Protein AF-A0A2N2N8L9-F1 (afdb_monomer_lite)

Secondary structure (DSSP, 8-state):
-----HHHHHHHHHHHHHHHHSSS--------PPPEEEEEEEE-TTSSS---EEEEEEE-TT-EEEEEEEEEEEEEE-TTS-EEEEEEEEEEEEEE--STTEEEEEEEEEEEEETTSPPEEEEEEEEEEE-TTSEEEEEEEEEEEETTEEEEEEEEEEEE--HHHHHHHH-----HHHHHHHHS-EEE----TT-B-PPPHHHHHHHHHHHHHS-HHHHTT----EEEEBSSEE-TTS-EETT--EEEETTTTEEEE-GGGGS-SS-TT-TTSHHHHHHHHHHHHHHHHHHB-SSS-B-SSGGG-HHHHHHHHHT--TT----SS---SEEEEEETTTEEEEEE---TTS--SSSGGGS-HHHHHHHHHHHHHH-HHHHHHH-HHHHHHIIIIISTT--EETTEE-

pLDDT: mean 86.34, std 14.61, range [36.41, 98.69]

Structure (mmCIF, N/CA/C/O backbone):
data_AF-A0A2N2N8L9-F1
#
_entry.id   AF-A0A2N2N8L9-F1
#
loop_
_atom_site.group_PDB
_atom_site.id
_atom_site.type_symbol
_atom_site.label_atom_id
_atom_site.label_alt_id
_atom_site.label_comp_id
_atom_site.label_asym_id
_atom_site.label_entity_id
_atom_site.label_seq_id
_atom_site.pdbx_PDB_ins_code
_atom_site.Cartn_x
_atom_site.Cartn_y
_atom_site.Cartn_z
_atom_site.occupancy
_atom_site.B_iso_or_equiv
_atom_site.auth_seq_id
_atom_site.auth_comp_id
_atom_site.auth_asym_id
_atom_site.auth_atom_id
_atom_site.pdbx_PDB_model_num
ATOM 1 N N . MET A 1 1 ? 48.411 -37.159 -7.134 1.00 46.03 1 MET A N 1
ATOM 2 C CA . MET A 1 1 ? 47.187 -37.456 -6.353 1.00 46.03 1 MET A CA 1
ATOM 3 C C . MET A 1 1 ? 47.493 -37.313 -4.865 1.00 46.03 1 MET A C 1
ATOM 5 O O . MET A 1 1 ? 48.002 -38.246 -4.255 1.00 46.03 1 MET A O 1
ATOM 9 N N . MET A 1 2 ? 47.258 -36.131 -4.289 1.00 43.75 2 MET A N 1
ATOM 10 C CA . MET A 1 2 ? 47.379 -35.922 -2.841 1.00 43.75 2 MET A CA 1
ATOM 11 C C . MET A 1 2 ? 46.132 -36.482 -2.152 1.00 43.75 2 MET A C 1
ATOM 13 O O . MET A 1 2 ? 45.030 -35.983 -2.358 1.00 43.75 2 MET A O 1
ATOM 17 N N . LYS A 1 3 ? 46.305 -37.536 -1.349 1.00 50.25 3 LYS A N 1
ATOM 18 C CA . LYS A 1 3 ? 45.250 -38.063 -0.476 1.00 50.25 3 LYS A CA 1
ATOM 19 C C . LYS A 1 3 ? 45.136 -37.147 0.743 1.00 50.25 3 LYS A C 1
ATOM 21 O O . LYS A 1 3 ? 45.950 -37.242 1.661 1.00 50.25 3 LYS A O 1
ATOM 26 N N . PHE A 1 4 ? 44.153 -36.250 0.742 1.00 44.50 4 PHE A N 1
ATOM 27 C CA . PHE A 1 4 ? 43.815 -35.475 1.934 1.00 44.50 4 PHE A CA 1
ATOM 28 C C . PHE A 1 4 ? 43.338 -36.421 3.040 1.00 44.50 4 PHE A C 1
ATOM 30 O O . PHE A 1 4 ? 42.550 -37.338 2.807 1.00 44.50 4 PHE A O 1
ATOM 37 N N . LYS A 1 5 ? 43.877 -36.240 4.250 1.00 54.06 5 LYS A N 1
ATOM 38 C CA . LYS A 1 5 ? 43.534 -37.070 5.409 1.00 54.06 5 LYS A CA 1
ATOM 39 C C . LYS A 1 5 ? 42.065 -36.822 5.798 1.00 54.06 5 LYS A C 1
ATOM 41 O O . LYS A 1 5 ? 41.671 -35.661 5.907 1.00 54.06 5 LYS A O 1
ATOM 46 N N . PRO A 1 6 ? 41.285 -37.871 6.115 1.00 60.53 6 PRO A N 1
ATOM 47 C CA . PRO A 1 6 ? 39.837 -37.780 6.360 1.00 60.53 6 PRO A CA 1
ATOM 48 C C . PRO A 1 6 ? 39.447 -36.847 7.520 1.00 60.53 6 PRO A C 1
ATOM 50 O O . PRO A 1 6 ? 38.332 -36.342 7.563 1.00 60.53 6 PRO A O 1
ATOM 53 N N . LYS A 1 7 ? 40.378 -36.537 8.432 1.00 53.62 7 LYS A N 1
ATOM 54 C CA . LYS A 1 7 ? 40.141 -35.591 9.533 1.00 53.62 7 LYS A CA 1
ATOM 55 C C . LYS A 1 7 ? 40.040 -34.124 9.084 1.00 53.62 7 LYS A C 1
ATOM 57 O O . LYS A 1 7 ? 39.457 -33.327 9.804 1.00 53.62 7 LYS A O 1
ATOM 62 N N . PHE A 1 8 ? 40.577 -33.767 7.913 1.00 52.47 8 PHE A N 1
ATOM 63 C CA . PHE A 1 8 ? 40.548 -32.388 7.408 1.00 52.47 8 PHE A CA 1
ATOM 64 C C . PHE A 1 8 ? 39.256 -32.074 6.632 1.00 52.47 8 PHE A C 1
ATOM 66 O O . PHE A 1 8 ? 38.756 -30.959 6.700 1.00 52.47 8 PHE A O 1
ATOM 73 N N . GLN A 1 9 ? 38.659 -33.073 5.968 1.00 55.75 9 GLN A N 1
ATOM 74 C CA . GLN A 1 9 ? 37.359 -32.924 5.295 1.00 55.75 9 GLN A CA 1
ATOM 75 C C . GLN A 1 9 ? 36.211 -32.693 6.283 1.00 55.75 9 GLN A C 1
ATOM 77 O O . GLN A 1 9 ? 35.312 -31.909 5.998 1.00 55.75 9 GLN A O 1
ATOM 82 N N . PHE A 1 10 ? 36.268 -33.315 7.464 1.00 61.09 10 PHE A N 1
ATOM 83 C CA . PHE A 1 10 ? 35.228 -33.143 8.480 1.00 61.09 10 PHE A CA 1
ATOM 84 C C . PHE A 1 10 ? 35.199 -31.718 9.051 1.00 61.09 10 PHE A C 1
ATOM 86 O O . PHE A 1 10 ? 34.124 -31.185 9.295 1.00 61.09 10 PHE A O 1
ATOM 93 N N . LEU A 1 11 ? 36.363 -31.074 9.206 1.00 58.31 11 LEU A N 1
ATOM 94 C CA . LEU A 1 11 ? 36.448 -29.711 9.736 1.00 58.31 11 LEU A CA 1
ATOM 95 C C . LEU A 1 11 ? 35.910 -28.670 8.740 1.00 58.31 11 LEU A C 1
ATOM 97 O O . LEU A 1 11 ? 35.196 -27.761 9.139 1.00 58.31 11 LEU A O 1
ATOM 101 N N . VAL A 1 12 ? 36.195 -28.836 7.443 1.00 64.06 12 VAL A N 1
ATOM 102 C CA . VAL A 1 12 ? 35.716 -27.924 6.385 1.00 64.06 12 VAL A CA 1
ATOM 103 C C . VAL A 1 12 ? 34.199 -28.030 6.200 1.00 64.06 12 VAL A C 1
ATOM 105 O O . VAL A 1 12 ? 33.529 -27.009 6.088 1.00 64.06 12 VAL A O 1
ATOM 108 N N . ILE A 1 13 ? 33.638 -29.243 6.242 1.00 64.88 13 ILE A N 1
ATOM 109 C CA . ILE A 1 13 ? 32.182 -29.450 6.157 1.00 64.88 13 ILE A CA 1
ATOM 110 C C . ILE A 1 13 ? 31.476 -28.869 7.393 1.00 64.88 13 ILE A C 1
ATOM 112 O O . ILE A 1 13 ? 30.435 -28.230 7.257 1.00 64.88 13 ILE A O 1
ATOM 116 N N . PHE A 1 14 ? 32.058 -29.023 8.587 1.00 63.94 14 PHE A N 1
ATOM 117 C CA . PHE A 1 14 ? 31.491 -28.467 9.818 1.00 63.94 14 PHE A CA 1
ATOM 118 C C . PHE A 1 14 ? 31.563 -26.932 9.850 1.00 63.94 14 PHE A C 1
ATOM 120 O O . PHE A 1 14 ? 30.605 -26.291 10.269 1.00 63.94 14 PHE A O 1
ATOM 127 N N . SER A 1 15 ? 32.643 -26.324 9.344 1.00 55.81 15 SER A N 1
ATOM 128 C CA . SER A 1 15 ? 32.747 -24.864 9.213 1.00 55.81 15 SER A CA 1
ATOM 129 C C . SER A 1 15 ? 31.757 -24.285 8.199 1.00 55.81 15 SER A C 1
ATOM 131 O O . SER A 1 15 ? 31.173 -23.249 8.492 1.00 55.81 15 SER A O 1
ATOM 133 N N . ILE A 1 16 ? 31.511 -24.963 7.069 1.00 61.25 16 ILE A N 1
ATOM 134 C CA . ILE A 1 16 ? 30.513 -24.537 6.069 1.00 61.25 16 ILE A CA 1
ATOM 135 C C . ILE A 1 16 ? 29.087 -24.649 6.631 1.00 61.25 16 ILE A C 1
ATOM 137 O O . ILE A 1 16 ? 28.289 -23.732 6.450 1.00 61.25 16 ILE A O 1
ATOM 141 N N . LEU A 1 17 ? 28.779 -25.720 7.375 1.00 52.41 17 LEU A N 1
ATOM 142 C CA . LEU A 1 17 ? 27.494 -25.876 8.067 1.00 52.41 17 LEU A CA 1
ATOM 143 C C . LEU A 1 17 ? 27.296 -24.814 9.156 1.00 52.41 17 LEU A C 1
ATOM 145 O O . LEU A 1 17 ? 26.214 -24.251 9.253 1.00 52.41 17 LEU A O 1
ATOM 149 N N . ILE A 1 18 ? 28.331 -24.475 9.927 1.00 55.28 18 ILE A N 1
ATOM 150 C CA . ILE A 1 18 ? 28.254 -23.403 10.929 1.00 55.28 18 ILE A CA 1
ATOM 151 C C . ILE A 1 18 ? 28.010 -22.044 10.253 1.00 55.28 18 ILE A C 1
ATOM 153 O O . ILE A 1 18 ? 27.113 -21.322 10.673 1.00 55.28 18 ILE A O 1
ATOM 157 N N . THR A 1 19 ? 28.701 -21.699 9.163 1.00 51.81 19 THR A N 1
ATOM 158 C CA . THR A 1 19 ? 28.412 -20.437 8.452 1.00 51.81 19 THR A CA 1
ATOM 159 C C . THR A 1 19 ? 27.037 -20.414 7.783 1.00 51.81 19 THR A C 1
ATOM 161 O O . THR A 1 19 ? 26.452 -19.341 7.685 1.00 51.81 19 THR A O 1
ATOM 164 N N . LEU A 1 20 ? 26.485 -21.566 7.384 1.00 50.72 20 LEU A N 1
ATOM 165 C CA . LEU A 1 20 ? 25.120 -21.671 6.847 1.00 50.72 20 LEU A CA 1
ATOM 166 C C . LEU A 1 20 ? 24.032 -21.626 7.936 1.00 50.72 20 LEU A C 1
ATOM 168 O O . LEU A 1 20 ? 22.914 -21.219 7.646 1.00 50.72 20 LEU A O 1
ATOM 172 N N . PHE A 1 21 ? 24.344 -21.996 9.184 1.00 48.47 21 PHE A N 1
ATOM 173 C CA . PHE A 1 21 ? 23.402 -21.911 10.310 1.00 48.47 21 PHE A CA 1
ATOM 174 C C . PHE A 1 21 ? 23.438 -20.566 11.056 1.00 48.47 21 PHE A C 1
ATOM 176 O O . PHE A 1 21 ? 22.470 -20.235 11.732 1.00 48.47 21 PHE A O 1
ATOM 183 N N . PHE A 1 22 ? 24.510 -19.773 10.929 1.00 46.22 22 PHE A N 1
ATOM 184 C CA . PHE A 1 22 ? 24.618 -18.447 11.563 1.00 46.22 22 PHE A CA 1
ATOM 185 C C . PHE A 1 22 ? 24.331 -17.260 10.624 1.00 46.22 22 PHE A C 1
ATOM 187 O O . PHE A 1 22 ? 24.464 -16.116 11.048 1.00 46.22 22 PHE A O 1
ATOM 194 N N . SER A 1 23 ? 23.929 -17.495 9.370 1.00 40.53 23 SER A N 1
ATOM 195 C CA . SER A 1 23 ? 23.647 -16.428 8.391 1.00 40.53 23 SER A CA 1
ATOM 196 C C . SER A 1 23 ? 22.160 -16.097 8.199 1.00 40.53 23 SER A C 1
ATOM 198 O O . SER A 1 23 ? 21.847 -15.213 7.410 1.00 40.53 23 SER A O 1
ATOM 200 N N . SER A 1 24 ? 21.233 -16.742 8.916 1.00 44.94 24 SER A N 1
ATOM 201 C CA . SER A 1 24 ? 19.799 -16.640 8.592 1.00 44.94 24 SER A CA 1
ATOM 202 C C . SER A 1 24 ? 18.851 -16.419 9.769 1.00 44.94 24 SER A C 1
ATOM 204 O O . SER A 1 24 ? 17.691 -16.803 9.691 1.00 44.94 24 SER A O 1
ATOM 206 N N . THR A 1 25 ? 19.280 -15.728 10.827 1.00 42.88 25 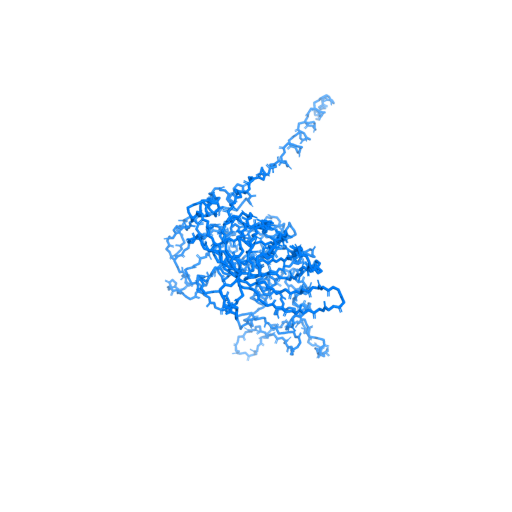THR A N 1
ATOM 207 C CA . THR A 1 25 ? 18.325 -15.093 11.751 1.00 42.88 25 THR A CA 1
ATOM 208 C C . THR A 1 25 ? 18.885 -13.784 12.297 1.00 42.88 25 THR A C 1
ATOM 210 O O . THR A 1 25 ? 19.207 -13.676 13.482 1.00 42.88 25 THR A O 1
ATOM 213 N N . ASN A 1 26 ? 18.939 -12.746 11.459 1.00 36.41 26 ASN A N 1
ATOM 214 C CA . ASN A 1 26 ? 18.601 -11.434 11.997 1.00 36.41 26 ASN A 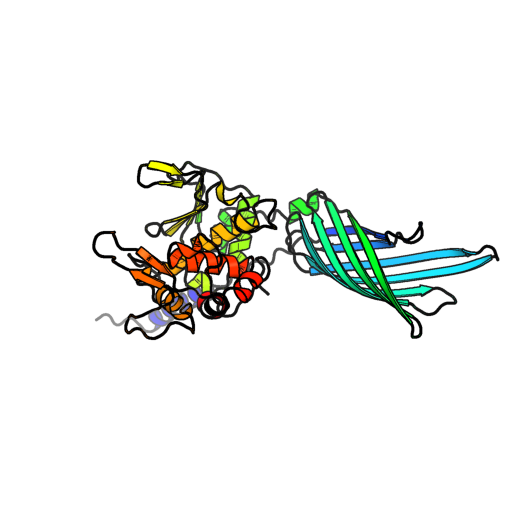CA 1
ATOM 215 C C . ASN A 1 26 ? 17.116 -11.532 12.352 1.00 36.41 26 ASN A C 1
ATOM 217 O O . ASN A 1 26 ? 16.252 -11.316 11.509 1.00 36.41 26 ASN A O 1
ATOM 221 N N . LEU A 1 27 ? 16.819 -11.963 13.583 1.00 39.00 27 LEU A N 1
ATOM 222 C CA . LEU A 1 27 ? 15.544 -11.619 14.185 1.00 39.00 27 LEU A CA 1
ATOM 223 C C . LEU A 1 27 ? 15.535 -10.095 14.151 1.00 39.00 27 LEU A C 1
ATOM 225 O O . LEU A 1 27 ? 16.258 -9.456 14.917 1.00 39.00 27 LEU A O 1
ATOM 229 N N . VAL A 1 28 ? 14.785 -9.527 13.208 1.00 38.78 28 VAL A N 1
ATOM 230 C CA . VAL A 1 28 ? 14.331 -8.150 13.310 1.00 38.78 28 VAL A CA 1
ATOM 231 C C . VAL A 1 28 ? 13.655 -8.109 14.668 1.00 38.78 28 VAL A C 1
ATOM 233 O O . VAL A 1 28 ? 12.605 -8.717 14.873 1.00 38.78 28 VAL A O 1
ATOM 236 N N . LEU A 1 29 ? 14.351 -7.531 15.648 1.00 36.88 29 LEU A N 1
ATOM 237 C CA . LEU A 1 29 ? 13.761 -7.194 16.927 1.00 36.88 29 LEU A CA 1
ATOM 238 C C . LEU A 1 29 ? 12.521 -6.402 16.550 1.00 36.88 29 LEU A C 1
ATOM 240 O O . LEU A 1 29 ? 12.662 -5.323 15.979 1.00 36.88 29 LEU A O 1
ATOM 244 N N . ALA A 1 30 ? 11.338 -6.970 16.786 1.00 44.91 30 ALA A N 1
ATOM 245 C CA . ALA A 1 30 ? 10.097 -6.226 16.742 1.00 44.91 30 ALA A CA 1
ATOM 246 C C . ALA A 1 30 ? 10.302 -5.069 17.721 1.00 44.91 30 ALA A C 1
ATOM 248 O O . ALA A 1 30 ? 10.220 -5.251 18.937 1.00 44.91 30 ALA A O 1
ATOM 249 N N . GLN A 1 31 ? 10.739 -3.919 17.206 1.00 47.91 31 GLN A N 1
ATOM 250 C CA . GLN A 1 31 ? 10.849 -2.704 17.982 1.00 47.91 31 GLN A CA 1
ATOM 251 C C . GLN A 1 31 ? 9.416 -2.422 18.383 1.00 47.91 31 GLN A C 1
ATOM 253 O O . GLN A 1 31 ? 8.608 -2.072 17.527 1.00 47.91 31 GLN A O 1
ATOM 258 N N . GLY A 1 32 ? 9.093 -2.727 19.645 1.00 53.06 32 GLY A N 1
ATOM 259 C CA . GLY A 1 32 ? 7.752 -2.581 20.187 1.00 53.06 32 GLY A CA 1
ATOM 260 C C . GLY A 1 32 ? 7.280 -1.185 19.843 1.00 53.06 32 GLY A C 1
ATOM 261 O O . GLY A 1 32 ? 7.851 -0.203 20.315 1.00 53.06 32 GLY A O 1
ATOM 262 N N . SER A 1 33 ? 6.326 -1.116 18.927 1.00 63.84 33 SER A N 1
ATOM 263 C CA . SER A 1 33 ? 5.847 0.134 18.385 1.00 63.84 33 SER A CA 1
ATOM 264 C C . SER A 1 33 ? 5.253 0.909 19.560 1.00 63.84 33 SER A C 1
ATOM 266 O O . SER A 1 33 ? 4.401 0.394 20.289 1.00 63.84 33 SER A O 1
ATOM 268 N N . GLN A 1 34 ? 5.791 2.098 19.835 1.00 82.75 34 GLN A N 1
ATOM 269 C CA . GLN A 1 34 ? 5.390 2.877 21.001 1.00 82.75 34 GLN A CA 1
ATOM 270 C C . GLN A 1 34 ? 3.870 3.063 20.960 1.00 82.75 34 GLN A C 1
ATOM 272 O O . GLN A 1 34 ? 3.326 3.561 19.973 1.00 82.75 34 GLN A O 1
ATOM 277 N N . SER A 1 35 ? 3.177 2.599 21.999 1.00 89.31 35 SER A N 1
ATOM 278 C CA . SER A 1 35 ? 1.737 2.801 22.114 1.00 89.31 35 SER A CA 1
ATOM 279 C C . SER A 1 35 ? 1.452 4.215 22.616 1.00 89.31 35 SER A C 1
ATOM 281 O O . SER A 1 35 ? 2.142 4.724 23.502 1.00 89.31 35 SER A O 1
ATOM 283 N N . ILE A 1 36 ? 0.417 4.832 22.062 1.00 91.62 36 ILE A N 1
ATOM 284 C CA . ILE A 1 36 ? -0.121 6.127 22.454 1.00 91.62 36 ILE A CA 1
ATOM 285 C C . ILE A 1 36 ? -1.484 5.906 23.068 1.00 91.62 36 ILE A C 1
ATOM 287 O O . ILE A 1 36 ? -2.315 5.200 22.504 1.00 91.62 36 ILE A O 1
ATOM 291 N N . THR A 1 37 ? -1.704 6.548 24.209 1.00 95.31 37 THR A N 1
ATOM 292 C CA . THR A 1 37 ? -3.024 6.658 24.815 1.00 95.31 37 THR A CA 1
ATOM 293 C C . THR A 1 37 ? -3.655 7.971 24.372 1.00 95.31 37 THR A C 1
ATOM 295 O O . THR A 1 37 ? -3.126 9.041 24.674 1.00 95.31 37 THR A O 1
ATOM 298 N N . ALA A 1 38 ? -4.784 7.884 23.683 1.00 93.69 38 ALA A N 1
ATOM 299 C CA . ALA A 1 38 ? -5.623 9.011 23.319 1.00 93.69 38 ALA A CA 1
ATOM 300 C C . ALA A 1 38 ? -6.860 9.062 24.203 1.00 93.69 38 ALA A C 1
ATOM 302 O O . ALA A 1 38 ? -7.407 8.021 24.569 1.00 93.69 38 ALA A O 1
ATOM 303 N N . THR A 1 39 ? -7.310 10.265 24.533 1.00 94.69 39 THR A N 1
ATOM 304 C CA . THR A 1 39 ? -8.496 10.481 25.361 1.00 94.69 39 THR A CA 1
ATOM 305 C C . THR A 1 39 ? -9.431 11.484 24.713 1.00 94.69 39 THR A C 1
ATOM 307 O O . THR A 1 39 ? -8.994 12.424 24.051 1.00 94.69 39 THR A O 1
ATOM 310 N N . GLY A 1 40 ? -10.731 11.292 24.895 1.00 93.00 40 GLY A N 1
ATOM 311 C CA . GLY A 1 40 ? -11.725 12.087 24.197 1.00 93.00 40 GLY A CA 1
ATOM 312 C C . GLY A 1 40 ? -13.144 11.881 24.681 1.00 93.00 40 GLY A C 1
ATOM 313 O O . GLY A 1 40 ? -13.373 11.456 25.817 1.00 93.00 40 GLY A O 1
ATOM 314 N N . GLN A 1 41 ? -14.092 12.210 23.811 1.00 93.06 41 GLN A N 1
ATOM 315 C CA . GLN A 1 41 ? -15.517 12.158 24.097 1.00 93.06 41 GLN A CA 1
ATOM 316 C C . GLN A 1 41 ? -16.276 11.454 22.978 1.00 93.06 41 GLN A C 1
ATOM 318 O O . GLN A 1 41 ? -15.934 11.579 21.806 1.00 93.06 41 GLN A O 1
ATOM 323 N N . ILE A 1 42 ? -17.331 10.739 23.364 1.00 89.81 42 ILE A N 1
ATOM 324 C CA . ILE A 1 42 ? -18.360 10.218 22.463 1.00 89.81 42 ILE A CA 1
ATOM 325 C C . ILE A 1 42 ? -19.644 10.982 22.750 1.00 89.81 42 ILE A C 1
ATOM 327 O O . ILE A 1 42 ? -20.029 11.071 23.919 1.00 89.81 42 ILE A O 1
ATOM 331 N N . TRP A 1 43 ? -20.309 11.476 21.705 1.00 90.06 43 TRP A N 1
ATOM 332 C CA . TRP A 1 43 ? -21.594 12.163 21.805 1.00 90.06 43 TRP A CA 1
ATOM 333 C C . TRP A 1 43 ? -22.544 11.813 20.664 1.00 90.06 43 TRP A C 1
ATOM 335 O O . TRP A 1 43 ? -22.164 11.254 19.637 1.00 90.06 43 TRP A O 1
ATOM 345 N N . ARG A 1 44 ? -23.824 12.131 20.860 1.00 84.75 44 ARG A N 1
ATOM 346 C CA . ARG A 1 44 ? -24.878 11.917 19.866 1.00 84.75 44 ARG A CA 1
ATOM 347 C C . ARG A 1 44 ? -25.257 13.272 19.243 1.00 84.75 44 ARG A C 1
ATOM 349 O O . ARG A 1 44 ? -25.678 14.148 19.998 1.00 84.75 44 ARG A O 1
ATOM 356 N N . PRO A 1 45 ? -25.117 13.484 17.919 1.00 76.81 45 PRO A N 1
ATOM 357 C CA . PRO A 1 45 ? -25.297 14.807 17.301 1.00 76.81 45 PRO A CA 1
ATOM 358 C C . PRO A 1 45 ? -26.692 15.431 17.471 1.00 76.81 45 PRO A C 1
ATOM 360 O O . PRO A 1 45 ? -26.838 16.649 17.416 1.00 76.81 45 PRO A O 1
ATOM 363 N N . ASP A 1 46 ? -27.721 14.603 17.657 1.00 78.00 46 ASP A N 1
ATOM 364 C CA . ASP A 1 46 ? -29.130 14.995 17.786 1.00 78.00 46 ASP A CA 1
ATOM 365 C C . ASP A 1 46 ? -29.602 15.132 19.248 1.00 78.00 46 ASP A C 1
ATOM 367 O O . ASP A 1 46 ? -30.743 15.534 19.486 1.00 78.00 46 ASP A O 1
ATOM 371 N N . ALA A 1 47 ? -28.756 14.813 20.234 1.00 70.75 47 ALA A N 1
ATOM 372 C CA . ALA A 1 47 ? -29.118 14.874 21.645 1.00 70.75 47 ALA A CA 1
ATOM 373 C C . ALA A 1 47 ? -28.670 16.202 22.267 1.00 70.75 47 ALA A C 1
ATOM 375 O O . ALA A 1 47 ? -27.483 16.521 22.316 1.00 70.75 47 ALA A O 1
ATOM 376 N N . SER A 1 48 ? -29.624 16.963 22.805 1.00 56.53 48 SER A N 1
ATOM 377 C CA . SER A 1 48 ? -29.326 18.148 23.605 1.00 56.53 48 SER A CA 1
ATOM 378 C C . SER A 1 48 ? -28.669 17.724 24.927 1.00 56.53 48 SER A C 1
ATOM 380 O O . SER A 1 48 ? -29.346 17.254 25.836 1.00 56.53 48 SER A O 1
ATOM 382 N N . GLU A 1 49 ? -27.349 17.883 25.010 1.00 57.44 49 GLU A N 1
ATOM 383 C CA . GLU A 1 49 ? -26.547 18.041 26.239 1.00 57.44 49 GLU A CA 1
ATOM 384 C C . GLU A 1 49 ? -26.236 16.805 27.114 1.00 57.44 49 GLU A C 1
ATOM 386 O O . GLU A 1 49 ? -25.399 16.921 28.006 1.00 57.44 49 GLU A O 1
ATOM 391 N N . PHE A 1 50 ? -26.803 15.615 26.872 1.00 56.31 50 PHE A N 1
ATOM 392 C CA . PHE A 1 50 ? -26.742 14.528 27.876 1.00 56.31 50 PHE A CA 1
ATOM 393 C C . PHE A 1 50 ? -25.688 13.421 27.727 1.00 56.31 50 PHE A C 1
ATOM 395 O O . PHE A 1 50 ? -25.643 12.543 28.587 1.00 56.31 50 PHE A O 1
ATOM 402 N N . TYR A 1 51 ? -24.803 13.432 26.729 1.00 66.38 51 TYR A N 1
ATOM 403 C CA . TYR A 1 51 ? -23.886 12.298 26.542 1.00 66.38 51 TYR A CA 1
ATOM 404 C C . TYR A 1 51 ? -22.513 12.740 26.053 1.00 66.38 51 TYR A C 1
ATOM 406 O O . TYR A 1 51 ? -22.217 12.586 24.881 1.00 66.38 51 TYR A O 1
ATOM 414 N N . ASN A 1 52 ? -21.676 13.263 26.951 1.00 81.75 52 ASN A N 1
ATOM 415 C CA . ASN A 1 52 ? -20.233 13.348 26.720 1.00 81.75 52 ASN A CA 1
ATOM 416 C C . ASN A 1 52 ? -19.569 12.240 27.537 1.00 81.75 52 ASN A C 1
ATOM 418 O O . ASN A 1 52 ? -19.253 12.424 28.715 1.00 81.75 52 ASN A O 1
ATOM 422 N N . LEU A 1 53 ? -19.422 11.062 26.933 1.00 87.00 53 LEU A N 1
ATOM 423 C CA . LEU A 1 53 ? -18.822 9.909 27.603 1.00 87.00 53 LEU A CA 1
ATOM 424 C C . LEU A 1 53 ? -17.300 9.936 27.417 1.00 87.00 53 LEU A C 1
ATOM 426 O O . LEU A 1 53 ? -16.855 9.984 26.269 1.00 87.00 53 LEU A O 1
ATOM 430 N N . PRO A 1 54 ? -16.494 9.902 28.498 1.00 90.44 54 PRO A N 1
ATOM 431 C CA . PRO A 1 54 ? -15.046 9.884 28.377 1.00 90.44 54 PRO A CA 1
ATOM 432 C C . PRO A 1 54 ? -14.595 8.578 27.737 1.00 90.44 54 PRO A C 1
ATOM 434 O O . PRO A 1 54 ? -14.982 7.487 28.155 1.00 90.44 54 PRO A O 1
ATOM 437 N N . PHE A 1 55 ? -13.749 8.714 26.735 1.00 90.81 55 PHE A N 1
ATOM 438 C CA . PHE A 1 55 ? -13.316 7.636 25.868 1.00 90.81 55 PHE A CA 1
ATOM 439 C C . PHE A 1 55 ? -11.797 7.585 25.840 1.00 90.81 55 PHE A C 1
ATOM 441 O O . PHE A 1 55 ? -11.148 8.629 25.794 1.00 90.81 55 PHE A O 1
ATOM 448 N N . THR A 1 56 ? -11.239 6.377 25.882 1.00 95.12 56 THR A N 1
ATOM 449 C CA . THR A 1 56 ? -9.795 6.157 25.792 1.00 95.12 56 THR A CA 1
ATOM 450 C C . THR A 1 56 ? -9.498 5.141 24.704 1.00 95.12 56 THR A C 1
ATOM 452 O O . THR A 1 56 ? -10.103 4.069 24.691 1.00 95.12 56 THR A O 1
ATOM 455 N N . LEU A 1 57 ? -8.518 5.443 23.855 1.00 95.44 57 LEU A N 1
ATOM 456 C CA . LEU A 1 57 ? -7.924 4.507 22.904 1.00 95.44 57 LEU A CA 1
ATOM 457 C C . LEU A 1 57 ? -6.435 4.338 23.177 1.00 95.44 57 LEU A C 1
ATOM 459 O O . LEU A 1 57 ? -5.762 5.261 23.624 1.00 95.44 57 LEU A O 1
ATOM 463 N N . VAL A 1 58 ? -5.926 3.157 22.863 1.00 95.81 58 VAL A N 1
ATOM 464 C CA . VAL A 1 58 ? -4.516 2.801 22.847 1.00 95.81 58 VAL A CA 1
ATOM 465 C C . VAL A 1 58 ? -4.212 2.207 21.481 1.00 95.81 58 VAL A C 1
ATOM 467 O O . VAL A 1 58 ? -4.828 1.218 21.083 1.00 95.81 58 VAL A O 1
ATOM 470 N N . PHE A 1 59 ? -3.275 2.816 20.768 1.00 93.25 59 PHE A N 1
ATOM 471 C CA . PHE A 1 59 ? -2.865 2.415 19.420 1.00 93.25 59 PHE A CA 1
ATOM 472 C C . PHE A 1 59 ? -1.377 2.708 19.222 1.00 93.25 59 PHE A C 1
ATOM 474 O O . PHE A 1 59 ? -0.767 3.373 20.056 1.00 93.25 59 PHE A O 1
ATOM 481 N N . SER A 1 60 ? -0.770 2.241 18.131 1.00 90.56 60 SER A N 1
ATOM 482 C CA . SER A 1 60 ? 0.582 2.666 17.754 1.00 90.56 60 SER A CA 1
ATOM 483 C C . SER A 1 60 ? 0.563 3.569 16.522 1.00 90.56 60 SER A C 1
ATOM 485 O O . SER A 1 60 ? -0.173 3.259 15.590 1.00 90.56 60 SER A O 1
ATOM 487 N N . PRO A 1 61 ? 1.371 4.647 16.455 1.00 86.44 61 PRO A N 1
ATOM 488 C CA . PRO A 1 61 ? 1.420 5.514 15.272 1.00 86.44 61 PRO A CA 1
ATOM 489 C C . PRO A 1 61 ? 1.794 4.780 13.981 1.00 86.44 61 PRO A C 1
ATOM 491 O O . PRO A 1 61 ? 1.333 5.147 12.907 1.00 86.44 61 PRO A O 1
ATOM 494 N N . ALA A 1 62 ? 2.580 3.706 14.091 1.00 80.44 62 ALA A N 1
ATOM 495 C CA . ALA A 1 62 ? 2.965 2.858 12.964 1.00 80.44 62 ALA A CA 1
ATOM 496 C C . ALA A 1 62 ? 1.828 1.951 12.442 1.00 80.44 62 ALA A C 1
ATOM 498 O O . ALA A 1 62 ? 2.034 1.217 11.479 1.00 80.44 62 ALA A O 1
ATOM 499 N N . GLY A 1 63 ? 0.650 1.980 13.074 1.00 83.69 63 GLY A N 1
ATOM 500 C CA . GLY A 1 63 ? -0.474 1.099 12.768 1.00 83.69 63 GLY A CA 1
ATOM 501 C C . GLY A 1 63 ? -0.508 -0.170 13.623 1.00 83.69 63 GLY A C 1
ATOM 502 O O . GLY A 1 63 ? 0.331 -0.379 14.502 1.00 83.69 63 GLY A O 1
ATOM 503 N N . GLY A 1 64 ? -1.514 -1.009 13.379 1.00 85.88 64 GLY A N 1
ATOM 504 C CA . GLY A 1 64 ? -1.762 -2.265 14.091 1.00 85.88 64 GLY A CA 1
ATOM 505 C C . GLY A 1 64 ? -3.004 -2.223 14.981 1.00 85.88 64 GLY A C 1
ATOM 506 O O . GLY A 1 64 ? -3.952 -1.487 14.711 1.00 85.88 64 GLY A O 1
ATOM 507 N N . ASP A 1 65 ? -3.010 -3.043 16.031 1.00 92.38 65 ASP A N 1
ATOM 508 C CA . ASP A 1 65 ? -4.165 -3.202 16.915 1.00 92.38 65 ASP A CA 1
ATOM 509 C C . ASP A 1 65 ? -4.518 -1.906 17.658 1.00 92.38 65 ASP A C 1
ATOM 511 O O . ASP A 1 65 ? -3.658 -1.205 18.202 1.00 92.38 65 ASP A O 1
ATOM 515 N N . VAL A 1 66 ? -5.820 -1.642 17.753 1.00 95.00 66 VAL A N 1
ATOM 516 C CA . VAL A 1 66 ? -6.398 -0.561 18.551 1.00 95.00 66 VAL A CA 1
ATOM 517 C C . VAL A 1 66 ? -7.274 -1.160 19.631 1.00 95.00 66 VAL A C 1
ATOM 519 O O . VAL A 1 66 ? -8.178 -1.947 19.355 1.00 95.00 66 VAL A O 1
ATOM 522 N N . ASN A 1 67 ? -7.025 -0.762 20.873 1.00 96.31 67 ASN A N 1
ATOM 523 C CA . ASN A 1 67 ? -7.806 -1.192 22.025 1.00 96.31 67 ASN A CA 1
ATOM 524 C C . ASN A 1 67 ? -8.247 0.020 22.826 1.00 96.31 67 ASN A C 1
ATOM 526 O O . ASN A 1 67 ? -7.497 0.975 22.979 1.00 96.31 67 ASN A O 1
ATOM 530 N N . GLY A 1 68 ? -9.444 -0.015 23.387 1.00 95.06 68 GLY A N 1
ATOM 531 C CA . GLY A 1 68 ? -9.945 1.109 24.152 1.00 95.06 68 GLY A CA 1
ATOM 532 C C . GLY A 1 68 ? -11.197 0.793 24.934 1.00 95.06 68 GLY A C 1
ATOM 533 O O . GLY A 1 68 ? -11.666 -0.346 24.983 1.00 95.06 68 GLY A O 1
ATOM 534 N N . GLY A 1 69 ? -11.744 1.822 25.562 1.00 94.88 69 GLY A N 1
ATOM 535 C CA . GLY A 1 69 ? -12.933 1.660 26.372 1.00 94.88 69 GLY A CA 1
ATOM 536 C C . GLY A 1 69 ? -13.520 2.959 26.885 1.00 94.88 69 GLY A C 1
ATOM 537 O O . GLY A 1 69 ? -12.875 4.009 26.902 1.00 94.88 69 GLY A O 1
ATOM 538 N N . VAL A 1 70 ? -14.758 2.837 27.347 1.00 94.06 70 VAL A N 1
ATOM 539 C CA . VAL A 1 70 ? -15.456 3.823 28.170 1.00 94.06 70 VAL A CA 1
ATOM 540 C C . VAL A 1 70 ? -15.754 3.140 29.494 1.00 94.06 70 VAL A C 1
ATOM 542 O O . VAL A 1 70 ? -16.440 2.121 29.518 1.00 94.06 70 VAL A O 1
ATOM 545 N N . ASN A 1 71 ? -15.255 3.696 30.593 1.00 92.88 71 ASN A N 1
ATOM 546 C CA . ASN A 1 71 ? -15.672 3.315 31.937 1.00 92.88 71 ASN A CA 1
ATOM 547 C C . ASN A 1 71 ? -16.110 4.584 32.657 1.00 92.88 71 ASN A C 1
ATOM 549 O O . ASN A 1 71 ? -15.286 5.455 32.946 1.00 92.88 71 ASN A O 1
ATOM 553 N N . TRP A 1 72 ? -17.416 4.721 32.860 1.00 93.38 72 TRP A N 1
ATOM 554 C CA . TRP A 1 72 ? -18.005 5.970 33.310 1.00 93.38 72 TRP A CA 1
ATOM 555 C C . TRP A 1 72 ? -19.165 5.741 34.267 1.00 93.38 72 TRP A C 1
ATOM 557 O O . TRP A 1 72 ? -19.997 4.859 34.065 1.00 93.38 72 TRP A O 1
ATOM 567 N N . TYR A 1 73 ? -19.218 6.580 35.297 1.00 92.50 73 TYR A N 1
ATOM 568 C CA . TYR A 1 73 ? -20.243 6.557 36.326 1.00 92.50 73 TYR A CA 1
ATOM 569 C C . TYR A 1 73 ? -20.784 7.964 36.552 1.00 92.50 73 TYR A C 1
ATOM 571 O O . TYR A 1 73 ? -20.004 8.893 36.778 1.00 92.50 73 TYR A O 1
ATOM 579 N N . GLN A 1 74 ? -22.107 8.113 36.553 1.00 91.25 74 GLN A N 1
ATOM 580 C CA . GLN A 1 74 ? -22.763 9.359 36.939 1.00 91.25 74 GLN A CA 1
ATOM 581 C C . GLN A 1 74 ? -24.030 9.096 37.747 1.00 91.25 74 GLN A C 1
ATOM 583 O O . GLN A 1 74 ? -24.773 8.155 37.478 1.00 91.25 74 GLN A O 1
ATOM 588 N N . GLU A 1 75 ? -24.285 9.966 38.722 1.00 92.31 75 GLU A N 1
ATOM 589 C CA . GLU A 1 75 ? -25.542 10.026 39.460 1.00 92.31 75 GLU A CA 1
ATOM 590 C C . GLU A 1 75 ? -26.261 11.342 39.176 1.00 92.31 75 GLU A C 1
ATOM 592 O O . GLU A 1 75 ? -25.639 12.404 39.102 1.00 92.31 75 GLU A O 1
ATOM 597 N N . PHE A 1 76 ? -27.583 11.264 39.075 1.00 86.81 76 PHE A N 1
ATOM 598 C CA . PHE A 1 76 ? -28.473 12.409 38.977 1.00 86.81 76 PHE A CA 1
ATOM 599 C C . PHE A 1 76 ? -29.550 12.292 40.045 1.00 86.81 76 PHE A C 1
ATOM 601 O O . PHE A 1 76 ? -30.107 11.213 40.251 1.00 86.81 76 PHE A O 1
ATOM 608 N N . THR A 1 77 ? -29.867 13.411 40.690 1.00 88.75 77 THR A N 1
ATOM 609 C CA . THR A 1 77 ? -31.025 13.505 41.577 1.00 88.75 77 THR A CA 1
ATOM 610 C C . THR A 1 77 ? -32.200 14.065 40.788 1.00 88.75 77 THR A C 1
ATOM 612 O O . THR A 1 77 ? -32.126 15.187 40.285 1.00 88.75 77 THR A O 1
ATOM 615 N N . GLU A 1 78 ? -33.276 13.296 40.667 1.00 85.69 78 GLU A N 1
ATOM 616 C CA . GLU A 1 78 ? -34.510 13.749 40.031 1.00 85.69 78 GLU A CA 1
ATOM 617 C C . GLU A 1 78 ? -35.250 14.780 40.899 1.00 85.69 78 GLU A C 1
ATOM 619 O O . GLU A 1 78 ? -34.965 14.968 42.085 1.00 85.69 78 GLU A O 1
ATOM 624 N N . ALA A 1 79 ? -36.233 15.468 40.309 1.00 88.69 79 ALA A N 1
ATOM 625 C CA . ALA A 1 79 ? -37.013 16.501 40.996 1.00 88.69 79 ALA A CA 1
ATOM 626 C C . ALA A 1 79 ? -37.794 15.976 42.218 1.00 88.69 79 ALA A C 1
ATOM 628 O O . ALA A 1 79 ? -38.123 16.751 43.116 1.00 88.69 79 ALA A O 1
ATOM 629 N N . ASP A 1 80 ? -38.090 14.676 42.259 1.00 90.38 80 ASP A N 1
ATOM 630 C CA . ASP A 1 80 ? -38.753 13.998 43.377 1.00 90.38 80 ASP A CA 1
ATOM 631 C C . ASP A 1 80 ? -37.773 13.503 44.464 1.00 90.38 80 ASP A C 1
ATOM 633 O O . ASP A 1 80 ? -38.200 12.956 45.483 1.00 90.38 80 ASP A O 1
ATOM 637 N N . GLY A 1 81 ? -36.468 13.723 44.275 1.00 89.19 81 GLY A N 1
ATOM 638 C CA . GLY A 1 81 ? -35.403 13.284 45.173 1.00 89.19 81 GLY A CA 1
ATOM 639 C C . GLY A 1 81 ? -34.897 11.861 44.919 1.00 89.19 81 GLY A C 1
ATOM 640 O O . GLY A 1 81 ? -34.024 11.406 45.663 1.00 89.19 81 GLY A O 1
ATOM 641 N N . SER A 1 82 ? -35.408 11.153 43.905 1.00 85.69 82 SER A N 1
ATOM 642 C CA . SER A 1 82 ? -34.866 9.859 43.488 1.00 85.69 82 SER A CA 1
ATOM 643 C C . SER A 1 82 ? -33.440 10.024 42.936 1.00 85.69 82 SER A C 1
ATOM 645 O O . SER A 1 82 ? -33.080 11.085 42.428 1.00 85.69 82 SER A O 1
ATOM 647 N N . ILE A 1 83 ? -32.600 8.991 43.070 1.00 85.19 83 ILE A N 1
ATOM 648 C CA . ILE A 1 83 ? -31.244 8.977 42.500 1.00 85.19 83 ILE A CA 1
ATOM 649 C C . ILE A 1 83 ? -31.209 7.967 41.358 1.00 85.19 83 ILE A C 1
ATOM 651 O O . ILE A 1 83 ? -31.374 6.763 41.591 1.00 85.19 83 ILE A O 1
ATOM 655 N N . ILE A 1 84 ? -30.928 8.455 40.152 1.00 86.19 84 ILE A N 1
ATOM 656 C CA . ILE A 1 84 ? -30.608 7.642 38.981 1.00 86.19 84 ILE A CA 1
ATOM 657 C C . ILE A 1 84 ? -29.090 7.550 38.878 1.00 86.19 84 ILE A C 1
ATOM 659 O O . ILE A 1 84 ? -28.415 8.567 38.750 1.00 86.19 84 ILE A O 1
ATOM 663 N N . SER A 1 85 ? -28.553 6.332 38.909 1.00 88.38 85 SER A N 1
ATOM 664 C CA . SER A 1 85 ? -27.144 6.065 38.616 1.00 88.38 85 SER A CA 1
ATOM 665 C C . SER A 1 85 ? -27.020 5.404 37.250 1.00 88.38 85 SER A C 1
ATOM 667 O O . SER A 1 85 ? -27.738 4.436 36.988 1.00 88.38 85 SER A O 1
ATOM 669 N N . ILE A 1 86 ? -26.096 5.894 36.427 1.00 88.88 86 ILE A N 1
ATOM 670 C CA . ILE A 1 86 ? -25.707 5.308 35.144 1.00 88.88 86 ILE A CA 1
ATOM 671 C C . ILE A 1 86 ? -24.282 4.781 35.282 1.00 88.88 86 ILE A C 1
ATOM 673 O O . ILE A 1 86 ? -23.374 5.536 35.630 1.00 88.88 86 ILE A O 1
ATOM 677 N N . ASN A 1 87 ? -24.094 3.492 35.013 1.00 92.06 87 ASN A N 1
ATOM 678 C CA . ASN A 1 87 ? -22.787 2.851 34.948 1.00 92.06 87 ASN A CA 1
ATOM 679 C C . ASN A 1 87 ? -22.564 2.296 33.539 1.00 92.06 87 ASN A C 1
ATOM 681 O O . ASN A 1 87 ? -23.289 1.400 33.105 1.00 92.06 87 ASN A O 1
ATOM 685 N N . THR A 1 88 ? -21.571 2.831 32.838 1.00 91.50 88 THR A N 1
ATOM 686 C CA . THR A 1 88 ? -21.249 2.484 31.455 1.00 91.50 88 THR A CA 1
ATOM 687 C C . THR A 1 88 ? -19.908 1.767 31.401 1.00 91.50 88 THR A C 1
ATOM 689 O O . THR A 1 88 ? -18.906 2.286 31.893 1.00 91.50 88 THR A O 1
ATOM 692 N N . ASN A 1 89 ? -19.883 0.601 30.755 1.00 94.19 89 ASN A N 1
ATOM 693 C CA . ASN A 1 89 ? -18.670 -0.170 30.503 1.00 94.19 89 ASN A CA 1
ATOM 694 C C . ASN A 1 89 ? -18.657 -0.643 29.047 1.00 94.19 89 ASN A C 1
ATOM 696 O O . ASN A 1 89 ? -19.334 -1.616 28.705 1.00 94.19 89 ASN A O 1
ATOM 700 N N . TRP A 1 90 ? -17.927 0.074 28.195 1.00 94.94 90 TRP A N 1
ATOM 701 C CA . TRP A 1 90 ? -17.756 -0.241 26.777 1.00 94.94 90 TRP A CA 1
ATOM 702 C C . TRP A 1 90 ? -16.308 -0.597 26.473 1.00 94.94 90 TRP A C 1
ATOM 704 O O . TRP A 1 90 ? -15.382 -0.000 27.019 1.00 94.94 90 TRP A O 1
ATOM 714 N N . VAL A 1 91 ? -16.130 -1.539 25.555 1.00 95.50 91 VAL A N 1
ATOM 715 C CA . VAL A 1 91 ? -14.846 -2.029 25.061 1.00 95.50 91 VAL A CA 1
ATOM 716 C C . VAL A 1 91 ? -14.788 -1.793 23.560 1.00 95.50 91 VAL A C 1
ATOM 718 O O . VAL A 1 91 ? -15.728 -2.134 22.842 1.00 95.50 91 VAL A O 1
ATOM 721 N N . PHE A 1 92 ? -13.675 -1.231 23.102 1.00 96.00 92 PHE A N 1
ATOM 722 C CA . PHE A 1 92 ? -13.378 -0.984 21.697 1.00 96.00 92 PHE A CA 1
ATOM 723 C C . PHE A 1 92 ? -12.186 -1.844 21.299 1.00 96.00 92 PHE A C 1
ATOM 725 O O . PHE A 1 92 ? -11.143 -1.801 21.952 1.00 96.00 92 PHE A O 1
ATOM 732 N N . THR A 1 93 ? -12.341 -2.607 20.226 1.00 95.00 93 THR A N 1
ATOM 733 C CA . THR A 1 93 ? -11.262 -3.365 19.586 1.00 95.00 93 THR A CA 1
ATOM 734 C C . THR A 1 93 ? -11.267 -3.050 18.101 1.00 95.00 93 THR A C 1
ATOM 736 O O . THR A 1 93 ? -12.336 -2.896 17.512 1.00 95.00 93 THR A O 1
ATOM 739 N N . GLY A 1 94 ? -10.101 -2.932 17.483 1.00 94.12 94 GLY A N 1
ATOM 740 C CA . GLY A 1 94 ? -9.995 -2.526 16.088 1.00 94.12 94 GLY A CA 1
ATOM 741 C C . GLY A 1 94 ? -8.573 -2.569 15.557 1.00 94.12 94 GLY A C 1
ATOM 742 O O . GLY A 1 94 ? -7.677 -3.112 16.198 1.00 94.12 94 GLY A O 1
ATOM 743 N N . THR A 1 95 ? -8.381 -1.970 14.389 1.00 89.62 95 THR A N 1
ATOM 744 C CA . THR A 1 95 ? -7.085 -1.801 13.733 1.00 89.62 95 THR A CA 1
ATOM 745 C C . THR A 1 95 ? -6.936 -0.372 13.227 1.00 89.62 95 THR A C 1
ATOM 747 O O . THR A 1 95 ? -7.926 0.288 12.907 1.00 89.62 95 THR A O 1
ATOM 750 N N . PHE A 1 96 ? -5.700 0.109 13.186 1.00 90.25 96 PHE A N 1
ATOM 751 C CA . PHE A 1 96 ? -5.306 1.402 12.650 1.00 90.25 96 PHE A CA 1
ATOM 752 C C . PHE A 1 96 ? -4.271 1.178 11.551 1.00 90.25 96 PHE A C 1
ATOM 754 O O . PHE A 1 96 ? -3.313 0.433 11.751 1.00 90.25 96 PHE A O 1
ATOM 761 N N . THR A 1 97 ? -4.440 1.821 10.398 1.00 77.94 97 THR A N 1
ATOM 762 C CA . THR A 1 97 ? -3.540 1.632 9.247 1.00 77.94 97 THR A CA 1
ATOM 763 C C . THR A 1 97 ? -2.183 2.322 9.407 1.00 77.94 97 THR A C 1
ATOM 765 O O . THR A 1 97 ? -1.314 2.139 8.561 1.00 77.94 97 THR A O 1
ATOM 768 N N . GLY A 1 98 ? -1.977 3.087 10.487 1.00 79.94 98 GLY A N 1
ATOM 769 C CA . GLY A 1 98 ? -0.761 3.879 10.677 1.00 79.94 98 GLY A CA 1
ATOM 770 C C . GLY A 1 98 ? -0.774 5.171 9.861 1.00 79.94 98 GLY A C 1
ATOM 771 O O . GLY A 1 98 ? -1.646 5.369 9.015 1.00 79.94 98 GLY A O 1
ATOM 772 N N . GLY A 1 99 ? 0.211 6.039 10.100 1.00 73.25 99 GLY A N 1
ATOM 773 C CA . GLY A 1 99 ? 0.412 7.254 9.298 1.00 73.25 99 GLY A CA 1
ATOM 774 C C . GLY A 1 99 ? -0.397 8.470 9.758 1.00 73.25 99 GLY A C 1
ATOM 775 O O . GLY A 1 99 ? -1.254 8.383 10.638 1.00 73.25 99 GLY A O 1
ATOM 776 N N . ASP A 1 100 ? -0.104 9.629 9.167 1.00 80.06 100 ASP A N 1
ATOM 777 C CA . ASP A 1 100 ? -0.920 10.836 9.328 1.00 80.06 100 ASP A CA 1
ATOM 778 C C . ASP A 1 100 ? -2.199 10.716 8.489 1.00 80.06 100 ASP A C 1
ATOM 780 O O . ASP A 1 100 ? -2.134 10.500 7.281 1.00 80.06 100 ASP A O 1
ATOM 784 N N . GLY A 1 101 ? -3.364 10.810 9.130 1.00 78.44 101 GLY A N 1
ATOM 785 C CA . GLY A 1 101 ? -4.655 10.585 8.479 1.00 78.44 101 GLY A CA 1
ATOM 786 C C . GLY A 1 101 ? -4.983 9.108 8.266 1.00 78.44 101 GLY A C 1
ATOM 787 O O . GLY A 1 101 ? -5.865 8.789 7.471 1.00 78.44 101 GLY A O 1
ATOM 788 N N . GLY A 1 102 ? -4.293 8.200 8.964 1.00 80.00 102 GLY A N 1
ATOM 789 C CA . GLY A 1 102 ? -4.589 6.776 8.892 1.00 80.00 102 GLY A CA 1
ATOM 790 C C . GLY A 1 102 ? -6.011 6.463 9.362 1.00 80.00 102 GLY A C 1
ATOM 791 O O . GLY A 1 102 ? -6.530 7.074 10.302 1.00 80.00 102 GLY A O 1
ATOM 792 N N . THR A 1 103 ? -6.628 5.467 8.733 1.00 87.25 103 THR A N 1
ATOM 793 C CA . THR A 1 103 ? -7.972 5.010 9.093 1.00 87.25 103 THR A CA 1
ATOM 794 C C . THR A 1 103 ? -7.919 4.096 10.310 1.00 87.25 103 THR A C 1
ATOM 796 O O . THR A 1 103 ? -7.054 3.222 10.408 1.00 87.25 103 THR A O 1
ATOM 799 N N . VAL A 1 104 ? -8.859 4.274 11.234 1.00 91.62 104 VAL A N 1
ATOM 800 C CA . VAL A 1 104 ? -9.115 3.354 12.343 1.00 91.62 104 VAL A CA 1
ATOM 801 C C . VAL A 1 104 ? -10.486 2.720 12.163 1.00 91.62 104 VAL A C 1
ATOM 803 O O . VAL A 1 104 ? -11.454 3.419 11.877 1.00 91.62 104 VAL A O 1
ATOM 806 N N . THR A 1 105 ? -10.583 1.400 12.312 1.00 93.75 105 THR A N 1
ATOM 807 C CA . THR A 1 105 ? -11.847 0.655 12.200 1.00 93.75 105 THR A CA 1
ATOM 808 C C . THR A 1 105 ? -11.921 -0.454 13.239 1.00 93.75 105 THR A C 1
ATOM 810 O O . THR A 1 105 ? -10.897 -0.985 13.667 1.00 93.75 105 THR A O 1
ATOM 813 N N . GLY A 1 106 ? -13.125 -0.840 13.659 1.00 94.38 106 GLY A N 1
ATOM 814 C CA . GLY A 1 106 ? -13.275 -1.960 14.577 1.00 94.38 106 GLY A CA 1
ATOM 815 C C . GLY A 1 106 ? -14.693 -2.205 15.064 1.00 94.38 106 GLY A C 1
ATOM 816 O O . GLY A 1 106 ? -15.674 -1.782 14.457 1.00 94.38 106 GLY A O 1
ATOM 817 N N . THR A 1 107 ? -14.794 -2.887 16.200 1.00 94.75 107 THR A N 1
ATOM 818 C CA . THR A 1 107 ? -16.045 -3.200 16.889 1.00 94.75 107 THR A CA 1
ATOM 819 C C . THR A 1 107 ? -16.052 -2.628 18.296 1.00 94.75 107 THR A C 1
ATOM 821 O O . THR A 1 107 ? -15.061 -2.712 19.022 1.00 94.75 107 THR A O 1
ATOM 824 N N . MET A 1 108 ? -17.202 -2.106 18.699 1.00 94.81 108 MET A N 1
ATOM 825 C CA . MET A 1 108 ? -17.491 -1.733 20.074 1.00 94.81 108 MET A CA 1
ATOM 826 C C . MET A 1 108 ? -18.534 -2.683 20.661 1.00 94.81 108 MET A C 1
ATOM 828 O O . MET A 1 108 ? -19.462 -3.102 19.964 1.00 94.81 108 MET A O 1
ATOM 832 N N . SER A 1 109 ? -18.392 -3.022 21.943 1.00 95.00 109 SER A N 1
ATOM 833 C CA . SER A 1 109 ? -19.435 -3.709 22.709 1.00 95.00 109 SER A CA 1
ATOM 834 C C . SER A 1 109 ? -19.432 -3.304 24.180 1.00 95.00 109 SER A C 1
ATOM 836 O O . SER A 1 109 ? -18.388 -2.951 24.726 1.00 95.00 109 SER A O 1
ATOM 838 N N . GLY A 1 110 ? -20.583 -3.370 24.847 1.00 93.44 110 GLY A N 1
ATOM 839 C CA . GLY A 1 110 ? -20.644 -3.115 26.281 1.00 93.44 110 GLY A CA 1
ATOM 840 C C . GLY A 1 110 ? -22.045 -2.964 26.848 1.00 93.44 110 GLY A C 1
ATOM 841 O O . GLY A 1 110 ? -23.040 -3.293 26.201 1.00 93.44 110 GLY A O 1
ATOM 842 N N . THR A 1 111 ? -22.120 -2.460 28.076 1.00 93.19 111 THR A N 1
ATOM 843 C CA . THR A 1 111 ? -23.380 -2.294 28.809 1.00 93.19 111 THR A CA 1
ATOM 844 C C . THR A 1 111 ? -23.522 -0.897 29.396 1.00 93.19 111 THR A C 1
ATOM 846 O O . THR A 1 111 ? -22.529 -0.292 29.801 1.00 93.19 111 THR A O 1
ATOM 849 N N . ALA A 1 112 ? -24.762 -0.420 29.498 1.00 90.75 112 ALA A N 1
ATOM 850 C CA . ALA A 1 112 ? -25.137 0.674 30.386 1.00 90.75 112 ALA A CA 1
ATOM 851 C C . ALA A 1 112 ? -26.189 0.179 31.386 1.00 90.75 112 ALA A C 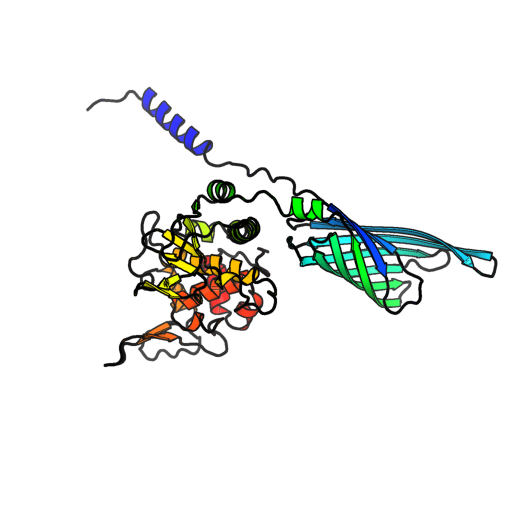1
ATOM 853 O O . ALA A 1 112 ? -27.266 -0.289 31.006 1.00 90.75 112 ALA A O 1
ATOM 854 N N . GLU A 1 113 ? -25.864 0.262 32.670 1.00 91.56 113 GLU A N 1
ATOM 855 C CA . GLU A 1 113 ? -26.766 -0.080 33.763 1.00 91.56 113 GLU A CA 1
ATOM 856 C C . GLU A 1 113 ? -27.347 1.201 34.348 1.00 91.56 113 GLU A C 1
ATOM 858 O O . GLU A 1 113 ? -26.613 2.049 34.855 1.00 91.56 113 GLU A O 1
ATOM 863 N N . ILE A 1 114 ? -28.672 1.329 34.285 1.00 89.31 114 ILE A N 1
ATOM 864 C CA . ILE A 1 114 ? -29.401 2.448 34.875 1.00 89.31 114 ILE A CA 1
ATOM 865 C C . ILE A 1 114 ? -30.256 1.899 36.012 1.00 89.31 114 ILE A C 1
ATOM 867 O O . ILE A 1 114 ? -31.105 1.030 35.805 1.00 89.31 114 ILE A O 1
ATOM 871 N N . LYS A 1 115 ? -30.036 2.379 37.239 1.00 88.56 115 LYS A N 1
ATOM 872 C CA . LYS A 1 115 ? -30.763 1.872 38.412 1.00 88.56 115 LYS A CA 1
ATOM 873 C C . LYS A 1 115 ? -32.271 2.086 38.244 1.00 88.56 115 LYS A C 1
ATOM 875 O O . LYS A 1 115 ? -32.726 3.213 38.101 1.00 88.56 115 LYS A O 1
ATOM 880 N N . GLY A 1 116 ? -33.036 0.994 38.303 1.00 84.81 116 GLY A N 1
ATOM 881 C CA . GLY A 1 116 ? -34.493 1.006 38.113 1.00 84.81 116 GLY A CA 1
ATOM 882 C C . GLY A 1 116 ? -34.961 0.732 36.678 1.00 84.81 116 GLY A C 1
ATOM 883 O O . GLY A 1 116 ? -36.163 0.610 36.464 1.00 84.81 116 GLY A O 1
ATOM 884 N N . TYR A 1 117 ? -34.042 0.567 35.726 1.00 86.25 117 TYR A N 1
ATOM 885 C CA . TYR A 1 117 ? -34.328 0.254 34.324 1.00 86.25 117 TYR A CA 1
ATOM 886 C C . TYR A 1 117 ? -33.650 -1.064 33.905 1.00 86.25 117 TYR A C 1
ATOM 888 O O . TYR A 1 117 ? -32.758 -1.549 34.607 1.00 86.25 117 TYR A O 1
ATOM 896 N N . PRO A 1 118 ? -34.058 -1.674 32.774 1.00 89.12 118 PRO A N 1
ATOM 897 C CA . PRO A 1 118 ? -33.319 -2.784 32.182 1.00 89.12 118 PRO A CA 1
ATOM 898 C C . PRO A 1 118 ? -31.882 -2.384 31.828 1.00 89.12 118 PRO A C 1
ATOM 900 O O . PRO A 1 118 ? -31.622 -1.242 31.456 1.00 89.12 118 PRO A O 1
ATOM 903 N N . THR A 1 119 ? -30.955 -3.339 31.890 1.00 90.38 119 THR A N 1
ATOM 904 C CA . THR A 1 119 ? -29.608 -3.162 31.338 1.00 90.38 119 THR A CA 1
ATOM 905 C C . THR A 1 119 ? -29.689 -2.991 29.823 1.00 90.38 119 THR A C 1
ATOM 907 O O . THR A 1 119 ? -30.346 -3.781 29.139 1.00 90.38 119 THR A O 1
ATOM 910 N N . PHE A 1 120 ? -28.995 -1.980 29.310 1.00 91.00 120 PHE A N 1
ATOM 911 C CA . PHE A 1 120 ? -28.861 -1.725 27.881 1.00 91.00 120 PHE A CA 1
ATOM 912 C C . PHE A 1 120 ? -27.562 -2.345 27.376 1.00 91.00 120 PHE A C 1
ATOM 914 O O . PHE A 1 120 ? -26.498 -2.101 27.945 1.00 91.00 120 PHE A O 1
ATOM 921 N N . TYR A 1 121 ? -27.643 -3.122 26.301 1.00 92.75 121 TYR A N 1
ATOM 922 C CA . TYR A 1 121 ? -26.490 -3.725 25.638 1.00 92.75 121 TYR A CA 1
ATOM 923 C C . TYR A 1 121 ? -26.188 -2.964 24.354 1.00 92.75 121 TYR A C 1
ATOM 925 O O . TYR A 1 121 ? -27.071 -2.798 23.514 1.00 92.75 121 TYR A O 1
ATOM 933 N N . TYR A 1 122 ? -24.945 -2.518 24.211 1.00 93.25 122 TYR A N 1
ATOM 934 C CA . TYR A 1 122 ? -24.448 -1.780 23.056 1.00 93.25 122 TYR A CA 1
ATOM 935 C C . TYR A 1 122 ? -23.521 -2.680 22.250 1.00 93.25 122 TYR A C 1
ATOM 937 O O . TYR A 1 122 ? -22.687 -3.388 22.817 1.00 93.25 122 TYR A O 1
ATOM 945 N N . SER A 1 123 ? -23.662 -2.659 20.928 1.00 95.31 123 SER A N 1
ATOM 946 C CA . SER A 1 123 ? -22.724 -3.312 20.011 1.00 95.31 123 SER A CA 1
ATOM 947 C C . SER A 1 123 ? -22.751 -2.650 18.640 1.00 95.31 123 SER A C 1
ATOM 949 O O . SER A 1 123 ? -23.784 -2.108 18.255 1.00 95.31 123 SER A O 1
ATOM 951 N N . GLY A 1 124 ? -21.644 -2.673 17.905 1.00 94.75 124 GLY A N 1
ATOM 952 C CA . GLY A 1 124 ? -21.629 -2.224 16.512 1.00 94.75 124 GLY A CA 1
ATOM 953 C C . GLY A 1 124 ? -20.249 -1.828 15.993 1.00 94.75 124 GLY A C 1
ATOM 954 O O . GLY A 1 124 ? -19.287 -1.815 16.770 1.00 94.75 124 GLY A O 1
ATOM 955 N N . PRO A 1 125 ? -20.126 -1.554 14.684 1.00 95.38 125 PRO A N 1
ATOM 956 C CA . PRO A 1 125 ? -18.876 -1.112 14.092 1.00 95.38 125 PRO A CA 1
ATOM 957 C C . PRO A 1 125 ? -18.571 0.348 14.448 1.00 95.38 125 PRO A C 1
ATOM 959 O O . PRO A 1 125 ? -19.472 1.161 14.658 1.00 95.38 125 PRO A O 1
ATOM 962 N N . TRP A 1 126 ? -17.288 0.689 14.486 1.00 95.38 126 TRP A N 1
ATOM 963 C CA . TRP A 1 126 ? -16.819 2.071 14.573 1.00 95.38 126 TRP A CA 1
ATOM 964 C C . TRP A 1 126 ? -15.691 2.303 13.570 1.00 95.38 126 TRP A C 1
ATOM 966 O O . TRP A 1 126 ? -14.967 1.368 13.218 1.00 95.38 126 TRP A O 1
ATOM 976 N N . HIS A 1 127 ? -15.571 3.535 13.089 1.00 94.94 127 HIS A N 1
ATOM 977 C CA . HIS A 1 127 ? -14.534 3.947 12.150 1.00 94.94 127 HIS A CA 1
ATOM 978 C C . HIS A 1 127 ? -14.177 5.426 12.329 1.00 94.94 127 HIS A C 1
ATOM 980 O O . HIS A 1 127 ? -14.956 6.186 12.901 1.00 94.94 127 HIS A O 1
ATOM 986 N N . GLY A 1 128 ? -13.008 5.844 11.853 1.00 95.00 128 GLY A N 1
ATOM 987 C CA . GLY A 1 128 ? -12.554 7.234 11.885 1.00 95.00 128 GLY A CA 1
ATOM 988 C C . GLY A 1 128 ? -11.123 7.387 11.388 1.00 95.00 128 GLY A C 1
ATOM 989 O O . GLY A 1 128 ? -10.591 6.466 10.772 1.00 95.00 128 GLY A O 1
ATOM 990 N N . ASN A 1 129 ? -10.496 8.520 11.697 1.00 91.75 129 ASN A N 1
ATOM 991 C CA . ASN A 1 129 ? -9.115 8.826 11.322 1.00 91.75 129 ASN A CA 1
ATOM 992 C C . ASN A 1 129 ? -8.307 9.331 12.521 1.00 91.75 129 ASN A C 1
ATOM 994 O O . ASN A 1 129 ? -8.865 9.934 13.441 1.00 91.75 129 ASN A O 1
ATOM 998 N N . LEU A 1 130 ? -6.994 9.099 12.493 1.00 90.69 130 LEU A N 1
ATOM 999 C CA . LEU A 1 130 ? -6.022 9.633 13.450 1.00 90.69 130 LEU A CA 1
ATOM 1000 C C . LEU A 1 130 ? -5.003 10.499 12.701 1.00 90.69 130 LEU A C 1
ATOM 1002 O O . LEU A 1 130 ? -4.399 10.048 11.731 1.00 90.69 130 LEU A O 1
ATOM 1006 N N . TYR A 1 131 ? -4.794 11.729 13.158 1.00 88.00 131 TYR A N 1
ATOM 1007 C CA . TYR A 1 131 ? -3.930 12.719 12.519 1.00 88.00 131 TYR A CA 1
ATOM 1008 C C . TYR A 1 131 ? -2.672 13.019 13.352 1.00 88.00 131 TYR A C 1
ATOM 1010 O O . TYR A 1 131 ? -2.678 12.975 14.588 1.00 88.00 131 TYR A O 1
ATOM 1018 N N . ALA A 1 132 ? -1.578 13.394 12.693 1.00 85.25 132 ALA A N 1
ATOM 1019 C CA . ALA A 1 132 ? -0.310 13.738 13.338 1.00 85.25 132 ALA A CA 1
ATOM 1020 C C . ALA A 1 132 ? -0.387 15.017 14.182 1.00 85.25 132 ALA A C 1
ATOM 1022 O O . ALA A 1 132 ? 0.436 15.228 15.071 1.00 85.25 132 ALA A O 1
ATOM 1023 N N . ASN A 1 133 ? -1.413 15.846 13.966 1.00 86.69 133 ASN A N 1
ATOM 1024 C CA . ASN A 1 133 ? -1.695 17.026 14.784 1.00 86.69 133 ASN A CA 1
ATOM 1025 C C . ASN A 1 133 ? -2.211 16.693 16.201 1.00 86.69 133 ASN A C 1
ATOM 1027 O O . ASN A 1 133 ? -2.460 17.612 16.982 1.00 86.69 133 ASN A O 1
ATOM 1031 N N . GLY A 1 134 ? -2.350 15.407 16.542 1.00 91.62 134 GLY A N 1
ATOM 1032 C CA . GLY A 1 134 ? -2.787 14.968 17.863 1.00 91.62 134 GLY A CA 1
ATOM 1033 C C . GLY A 1 134 ? -4.298 14.826 18.006 1.00 91.62 134 GLY A C 1
ATOM 1034 O O . GLY A 1 134 ? -4.769 14.745 19.137 1.00 91.62 134 GLY A O 1
ATOM 1035 N N . ILE A 1 135 ? -5.052 14.837 16.905 1.00 95.25 135 ILE A N 1
ATOM 1036 C CA . ILE A 1 135 ? -6.514 14.730 16.892 1.00 95.25 135 ILE A CA 1
ATOM 1037 C C . ILE A 1 135 ? -6.913 13.425 16.211 1.00 95.25 135 ILE A C 1
ATOM 1039 O O . ILE A 1 135 ? -6.322 13.035 15.208 1.00 95.25 135 ILE A O 1
ATOM 1043 N N . GLY A 1 136 ? -7.941 12.767 16.733 1.00 94.56 136 GLY A N 1
ATOM 1044 C CA . GLY A 1 136 ? -8.651 11.718 16.014 1.00 94.56 136 GLY A CA 1
ATOM 1045 C C . GLY A 1 136 ? -10.149 11.960 16.066 1.00 94.56 136 GLY A C 1
ATOM 1046 O O . GLY A 1 136 ? -10.654 12.472 17.062 1.00 94.56 136 GLY A O 1
ATOM 1047 N N . GLU A 1 137 ? -10.861 11.572 15.020 1.00 95.94 137 GLU A N 1
ATOM 1048 C CA . GLU A 1 137 ? -12.308 11.761 14.928 1.00 95.94 137 GLU A CA 1
ATOM 1049 C C . GLU A 1 137 ? -12.970 10.612 14.174 1.00 95.94 137 GLU A C 1
ATOM 1051 O O . GLU A 1 137 ? -12.346 9.971 13.324 1.00 95.94 137 GLU A O 1
ATOM 1056 N N . GLY A 1 138 ? -14.248 10.368 14.449 1.00 94.62 138 GLY A N 1
ATOM 1057 C CA . GLY A 1 138 ? -14.992 9.363 13.712 1.00 94.62 138 GLY A CA 1
ATOM 1058 C C . GLY A 1 138 ? -16.404 9.114 14.208 1.00 94.62 138 GLY A C 1
ATOM 1059 O O . GLY A 1 138 ? -17.031 9.935 14.880 1.00 94.62 138 GLY A O 1
ATOM 1060 N N . VAL A 1 139 ? -16.912 7.947 13.828 1.00 93.31 139 VAL A N 1
ATOM 1061 C CA . VAL A 1 139 ? -18.297 7.537 14.003 1.00 93.31 139 VAL A CA 1
ATOM 1062 C C . VAL A 1 139 ? -18.376 6.129 14.594 1.00 93.31 139 VAL A C 1
ATOM 1064 O O . VAL A 1 139 ? -17.559 5.254 14.306 1.00 93.31 139 VAL A O 1
ATOM 1067 N N . TYR A 1 140 ? -19.378 5.911 15.438 1.00 92.38 140 TYR A N 1
ATOM 1068 C CA . TYR A 1 140 ? -19.789 4.614 15.959 1.00 92.38 140 TYR A CA 1
ATOM 1069 C C . TYR A 1 140 ? -21.263 4.370 15.617 1.00 92.38 140 TYR A C 1
ATOM 1071 O O . TYR A 1 140 ? -22.136 5.146 16.014 1.00 92.38 140 TYR A O 1
ATOM 1079 N N . ASP A 1 141 ? -21.541 3.270 14.919 1.00 91.06 141 ASP A N 1
ATOM 1080 C CA . ASP A 1 141 ? -22.896 2.849 14.566 1.00 91.06 141 ASP A CA 1
ATOM 1081 C C . ASP A 1 141 ? -23.399 1.826 15.588 1.00 91.06 141 ASP A C 1
ATOM 1083 O O . ASP A 1 141 ? -23.071 0.640 15.549 1.00 91.06 141 ASP A O 1
ATOM 1087 N N . ALA A 1 142 ? -24.203 2.291 16.538 1.00 89.94 142 ALA A N 1
ATOM 1088 C CA . ALA A 1 142 ? -24.690 1.504 17.655 1.00 89.94 142 ALA A CA 1
ATOM 1089 C C . ALA A 1 142 ? -25.963 0.733 17.334 1.00 89.94 142 ALA A C 1
ATOM 1091 O O . ALA A 1 142 ? -26.947 1.295 16.854 1.00 89.94 142 ALA A O 1
ATOM 1092 N N . THR A 1 143 ? -25.998 -0.525 17.759 1.00 90.88 143 THR A N 1
ATOM 1093 C CA . THR A 1 143 ? -27.224 -1.267 18.048 1.00 90.88 143 THR A CA 1
ATOM 1094 C C . THR A 1 143 ? -27.391 -1.359 19.559 1.00 90.88 143 THR A C 1
ATOM 1096 O O . THR A 1 143 ? -26.514 -1.874 20.255 1.00 90.88 143 THR A O 1
ATOM 1099 N N . VAL A 1 144 ? -28.525 -0.870 20.054 1.00 88.94 144 VAL A N 1
ATOM 1100 C CA . VAL A 1 144 ? -28.908 -0.890 21.466 1.00 88.94 144 VAL A CA 1
ATOM 1101 C C . VAL A 1 144 ? -30.014 -1.913 21.665 1.00 88.94 144 VAL A C 1
ATOM 1103 O O . VAL A 1 144 ? -31.052 -1.847 21.003 1.00 88.94 144 VAL A O 1
ATOM 1106 N N . GLN A 1 145 ? -29.807 -2.845 22.591 1.00 89.38 145 GLN A N 1
ATOM 1107 C CA . GLN A 1 145 ? -30.794 -3.856 22.964 1.00 89.38 145 GLN A CA 1
ATOM 1108 C C . GLN A 1 145 ? -31.184 -3.705 24.434 1.00 89.38 145 GLN A C 1
ATOM 1110 O O . GLN A 1 145 ? -30.317 -3.661 25.307 1.00 89.38 145 GLN A O 1
ATOM 1115 N N . ALA A 1 146 ? -32.488 -3.670 24.709 1.00 88.00 146 ALA A N 1
ATOM 1116 C CA . ALA A 1 146 ? -33.038 -3.694 26.062 1.00 88.00 146 ALA A CA 1
ATOM 1117 C C . ALA A 1 146 ? -34.362 -4.466 26.084 1.00 88.00 146 ALA A C 1
ATOM 1119 O O . ALA A 1 146 ? -35.268 -4.154 25.325 1.00 88.00 146 ALA A O 1
ATOM 1120 N N . ALA A 1 147 ? -34.483 -5.478 26.952 1.00 77.06 147 ALA A N 1
ATOM 1121 C CA . ALA A 1 147 ? -35.746 -6.162 27.280 1.00 77.06 147 ALA A CA 1
ATOM 1122 C C . ALA A 1 147 ? -36.683 -6.521 26.092 1.00 77.06 147 ALA A C 1
ATOM 1124 O O . ALA A 1 147 ? -37.902 -6.459 26.224 1.00 77.06 147 ALA A O 1
ATOM 1125 N N . GLY A 1 148 ? -36.130 -6.940 24.947 1.00 74.06 148 GLY A N 1
ATOM 1126 C CA . GLY A 1 148 ? -36.907 -7.326 23.757 1.00 74.06 148 GLY A CA 1
ATOM 1127 C C . GLY A 1 148 ? -37.139 -6.205 22.737 1.00 74.06 148 GLY A C 1
ATOM 1128 O O . GLY A 1 148 ? -37.740 -6.458 21.696 1.00 74.06 148 GLY A O 1
ATOM 1129 N N . GLU A 1 149 ? -36.628 -5.004 22.993 1.00 76.69 149 GLU A N 1
ATOM 1130 C CA . GLU A 1 149 ? -36.582 -3.890 22.050 1.00 76.69 149 GLU A CA 1
ATOM 1131 C C . GLU A 1 149 ? -35.163 -3.721 21.494 1.00 76.69 149 GLU A C 1
ATOM 1133 O O . GLU A 1 149 ? -34.165 -3.869 22.209 1.00 76.69 149 GLU A O 1
ATOM 1138 N N . SER A 1 150 ? -35.076 -3.405 20.202 1.00 80.50 150 SER A N 1
ATOM 1139 C CA . SER A 1 150 ? -33.831 -3.057 19.520 1.00 80.50 150 SER A CA 1
ATOM 1140 C C . SER A 1 150 ? -33.979 -1.698 18.854 1.00 80.50 150 SER A C 1
ATOM 1142 O O . SER A 1 150 ? -34.926 -1.486 18.094 1.00 80.50 150 SER A O 1
ATOM 1144 N N . SER A 1 151 ? -33.025 -0.806 19.086 1.00 86.56 151 SER A N 1
ATOM 1145 C CA . SER A 1 151 ? -32.905 0.456 18.355 1.00 86.56 151 SER A CA 1
ATOM 1146 C C . SER A 1 151 ? -31.486 0.625 17.828 1.00 86.56 151 SER A C 1
ATOM 1148 O O . SER A 1 151 ? -30.550 0.011 18.339 1.00 86.56 151 SER A O 1
ATOM 1150 N N . SER A 1 152 ? -31.326 1.438 16.789 1.00 87.56 152 SER A N 1
ATOM 1151 C CA . SER A 1 152 ? -30.022 1.809 16.246 1.00 87.56 152 SER A CA 1
ATOM 1152 C C . SER A 1 152 ? -29.806 3.311 16.372 1.00 87.56 152 SER A C 1
ATOM 1154 O O . SER A 1 152 ? -30.757 4.088 16.268 1.00 87.56 152 SER A O 1
ATOM 1156 N N . GLY A 1 153 ? -28.562 3.727 16.573 1.00 87.00 153 GLY A N 1
ATOM 1157 C CA . GLY A 1 153 ? -28.190 5.134 16.651 1.00 87.00 153 GLY A CA 1
ATOM 1158 C C . GLY A 1 153 ? -26.734 5.340 16.274 1.00 87.00 153 GLY A C 1
ATOM 1159 O O . GLY A 1 153 ? -25.926 4.433 16.421 1.00 87.00 153 GLY A O 1
ATOM 1160 N N . GLN A 1 154 ? -26.409 6.532 15.794 1.00 90.50 154 GLN A N 1
ATOM 1161 C CA . GLN A 1 154 ? -25.048 6.899 15.432 1.00 90.50 154 GLN A CA 1
ATOM 1162 C C . GLN A 1 154 ? -24.484 7.868 16.470 1.00 90.50 154 GLN A C 1
ATOM 1164 O O . GLN A 1 154 ? -25.161 8.814 16.878 1.00 90.50 154 GLN A O 1
ATOM 1169 N N . PHE A 1 155 ? -23.252 7.622 16.895 1.00 90.56 155 PHE A N 1
ATOM 1170 C CA . PHE A 1 155 ? -22.500 8.490 17.791 1.00 90.56 155 PHE A CA 1
ATOM 1171 C C . PHE A 1 155 ? -21.261 9.003 17.065 1.00 90.56 155 PHE A C 1
ATOM 1173 O O . PHE A 1 155 ? -20.638 8.269 16.302 1.00 90.56 155 PHE A O 1
ATOM 1180 N N . THR A 1 156 ? -20.894 10.248 17.327 1.00 92.50 156 THR A N 1
ATOM 1181 C CA . THR A 1 156 ? -19.632 10.837 16.882 1.00 92.50 156 THR A CA 1
ATOM 1182 C C . THR A 1 156 ? -18.644 10.784 18.035 1.00 92.50 156 THR A C 1
ATOM 1184 O O . THR A 1 156 ? -19.037 10.859 19.203 1.00 92.50 156 THR A O 1
ATOM 1187 N N . TRP A 1 157 ? -17.366 10.626 17.718 1.00 94.25 157 TRP A N 1
ATOM 1188 C CA . TRP A 1 157 ? -16.297 10.674 18.700 1.00 94.25 157 TRP A CA 1
ATOM 1189 C C . TRP A 1 157 ? -15.160 11.571 18.230 1.00 94.25 157 TRP A C 1
ATOM 1191 O O . TRP A 1 157 ? -14.891 11.678 17.036 1.00 94.25 157 TRP A O 1
ATOM 1201 N N . GLU A 1 158 ? -14.487 12.188 19.193 1.00 94.88 158 GLU A N 1
ATOM 1202 C CA . GLU A 1 158 ? -13.267 12.970 18.999 1.00 94.88 158 GLU A CA 1
ATOM 1203 C C . GLU A 1 158 ? -12.318 12.664 20.153 1.00 94.88 158 GLU A C 1
ATOM 1205 O O . GLU A 1 158 ? -12.745 12.581 21.308 1.00 94.88 158 GLU A O 1
ATOM 1210 N N . ILE A 1 159 ? -11.039 12.474 19.845 1.00 95.81 159 ILE A N 1
ATOM 1211 C CA . ILE A 1 159 ? -9.966 12.218 20.803 1.00 95.81 159 ILE A CA 1
ATOM 1212 C C . ILE A 1 159 ? -8.794 13.161 20.571 1.00 95.81 159 ILE A C 1
ATOM 1214 O O . ILE A 1 159 ? -8.575 13.663 19.472 1.00 95.81 159 ILE A O 1
ATOM 1218 N N . SER A 1 160 ? -7.992 13.321 21.617 1.00 95.62 160 SER A N 1
ATOM 1219 C CA . SER A 1 160 ? -6.723 14.031 21.590 1.00 95.62 160 SER A CA 1
ATOM 1220 C C . SER A 1 160 ? -5.593 13.164 22.144 1.00 95.62 160 SER A C 1
ATOM 1222 O O . SER A 1 160 ? -5.805 12.318 23.019 1.00 95.62 160 SER A O 1
ATOM 1224 N N . TYR A 1 161 ? -4.384 13.368 21.634 1.00 95.19 161 TYR A N 1
ATOM 1225 C CA . TYR A 1 161 ? -3.156 12.712 22.079 1.00 95.19 161 TYR A CA 1
ATOM 1226 C C . TYR A 1 161 ? -1.930 13.594 21.793 1.00 95.19 161 TYR A C 1
ATOM 1228 O O . TYR A 1 161 ? -2.025 14.553 21.025 1.00 95.19 161 TYR A O 1
ATOM 1236 N N . PRO A 1 162 ? -0.761 13.319 22.407 1.00 94.06 162 PRO A N 1
ATOM 1237 C CA . PRO A 1 162 ? 0.432 14.127 22.176 1.00 94.06 162 PRO A CA 1
ATOM 1238 C C . PRO A 1 162 ? 0.913 13.996 20.720 1.00 94.06 162 PRO A C 1
ATOM 1240 O O . PRO A 1 162 ? 1.394 12.940 20.304 1.00 94.06 162 PRO A O 1
ATOM 1243 N N . ALA A 1 163 ? 0.765 15.073 19.944 1.00 88.50 163 ALA A N 1
ATOM 1244 C CA . ALA A 1 163 ? 1.155 15.154 18.532 1.00 88.50 163 ALA A CA 1
ATOM 1245 C C . ALA A 1 163 ? 2.642 14.830 18.306 1.00 88.50 163 ALA A C 1
ATOM 1247 O O . ALA A 1 163 ? 3.018 14.191 17.324 1.00 88.50 163 ALA A O 1
ATOM 1248 N N . ASP A 1 164 ? 3.496 15.232 19.247 1.00 83.75 164 ASP A N 1
ATOM 1249 C CA . ASP A 1 164 ? 4.928 14.950 19.255 1.00 83.75 164 ASP A CA 1
ATOM 1250 C C . ASP A 1 164 ? 5.224 13.462 19.464 1.00 83.75 164 ASP A C 1
ATOM 1252 O O . ASP A 1 164 ? 6.065 12.909 18.761 1.00 83.75 164 ASP A O 1
ATOM 1256 N N . ALA A 1 165 ? 4.506 12.791 20.369 1.00 85.56 165 ALA A N 1
ATOM 1257 C CA . ALA A 1 165 ? 4.626 11.347 20.560 1.00 85.56 165 ALA A CA 1
ATOM 1258 C C . ALA A 1 165 ? 4.124 10.571 19.336 1.00 85.56 165 ALA A C 1
ATOM 1260 O O . ALA A 1 165 ? 4.735 9.572 18.958 1.00 85.56 165 ALA A O 1
ATOM 1261 N N . PHE A 1 166 ? 3.045 11.041 18.701 1.00 86.00 166 PHE A N 1
ATOM 1262 C CA . PHE A 1 166 ? 2.536 10.456 17.459 1.00 86.00 166 PHE A CA 1
ATOM 1263 C C . PHE A 1 166 ? 3.558 10.584 16.342 1.00 86.00 166 PHE A C 1
ATOM 1265 O O . PHE A 1 166 ? 3.972 9.579 15.775 1.00 86.00 166 PHE A O 1
ATOM 1272 N N . SER A 1 167 ? 4.057 11.796 16.118 1.00 79.31 167 SER A N 1
ATOM 1273 C CA . SER A 1 167 ? 5.097 12.070 15.127 1.00 79.31 167 SER A CA 1
ATOM 1274 C C . SER A 1 167 ? 6.383 11.284 15.409 1.00 79.31 167 SER A C 1
ATOM 1276 O O . SER A 1 167 ? 6.984 10.733 14.496 1.00 79.31 167 SER A O 1
ATOM 1278 N N . ALA A 1 168 ? 6.799 11.163 16.672 1.00 78.06 168 ALA A N 1
ATOM 1279 C CA . ALA A 1 168 ? 7.966 10.368 17.048 1.00 78.06 168 ALA A CA 1
ATOM 1280 C C . ALA A 1 168 ? 7.761 8.864 16.813 1.00 78.06 168 ALA A C 1
ATOM 1282 O O . ALA A 1 168 ? 8.707 8.175 16.446 1.00 78.06 168 ALA A O 1
ATOM 1283 N N . GLY A 1 169 ? 6.543 8.353 17.012 1.00 74.31 169 GLY A N 1
ATOM 1284 C CA . GLY A 1 169 ? 6.213 6.959 16.723 1.00 74.31 169 GLY A CA 1
ATOM 1285 C C . GLY A 1 169 ? 6.011 6.668 15.234 1.00 74.31 169 GLY A C 1
ATOM 1286 O O . GLY A 1 169 ? 6.243 5.533 14.824 1.00 74.31 169 GLY A O 1
ATOM 1287 N N . LEU A 1 170 ? 5.611 7.666 14.432 1.00 69.00 170 LEU A N 1
ATOM 1288 C CA . LEU A 1 170 ? 5.658 7.596 12.966 1.00 69.00 170 LEU A CA 1
ATOM 1289 C C . LEU A 1 170 ? 7.107 7.505 12.489 1.00 69.00 170 LEU A C 1
ATOM 1291 O O . LEU A 1 170 ? 7.442 6.696 11.629 1.00 69.00 170 LEU A O 1
ATOM 1295 N N . ASN A 1 171 ? 7.979 8.280 13.128 1.00 62.88 171 ASN A N 1
ATOM 1296 C CA . ASN A 1 171 ? 9.409 8.285 12.885 1.00 62.88 171 ASN A CA 1
ATOM 1297 C C . ASN A 1 171 ? 10.103 7.124 13.618 1.00 62.88 171 ASN A C 1
ATOM 1299 O O . ASN A 1 171 ? 11.056 7.333 14.377 1.00 62.88 171 ASN A O 1
ATOM 1303 N N . GLN A 1 172 ? 9.722 5.869 13.330 1.00 65.62 172 GLN A N 1
ATOM 1304 C CA . GLN A 1 172 ? 10.802 4.880 13.259 1.00 65.62 172 GLN A CA 1
ATOM 1305 C C . GLN A 1 172 ? 11.820 5.488 12.294 1.00 65.62 172 GLN A C 1
ATOM 1307 O O . GLN A 1 172 ? 11.435 5.911 11.210 1.00 65.62 172 GLN A O 1
ATOM 1312 N N . ASN A 1 173 ? 13.075 5.651 12.716 1.00 71.06 173 ASN A N 1
ATOM 1313 C CA . ASN A 1 173 ? 14.112 6.257 11.881 1.00 71.06 173 ASN A CA 1
ATOM 1314 C C . ASN A 1 173 ? 14.399 5.326 10.690 1.00 71.06 173 ASN A C 1
ATOM 1316 O O . ASN A 1 173 ? 15.388 4.590 10.690 1.00 71.06 173 ASN A O 1
ATOM 1320 N N . ILE A 1 174 ? 13.505 5.319 9.702 1.00 88.25 174 ILE A N 1
ATOM 1321 C CA . ILE A 1 174 ? 13.650 4.616 8.442 1.00 88.25 174 ILE A CA 1
ATOM 1322 C C . ILE A 1 174 ? 14.648 5.434 7.639 1.00 88.25 174 ILE A C 1
ATOM 1324 O O . ILE A 1 174 ? 14.304 6.383 6.945 1.00 88.25 174 ILE A O 1
ATOM 1328 N N . SER A 1 175 ? 15.922 5.095 7.796 1.00 92.25 175 SER A N 1
ATOM 1329 C CA . SER A 1 175 ? 16.991 5.680 7.002 1.00 92.25 175 SER A CA 1
ATOM 1330 C C . SER A 1 175 ? 17.252 4.846 5.744 1.00 92.25 175 SER A C 1
ATOM 1332 O O . SER A 1 175 ? 16.868 3.676 5.647 1.00 92.25 175 SER A O 1
ATOM 1334 N N . ALA A 1 176 ? 17.976 5.418 4.784 1.00 94.19 176 ALA A N 1
ATOM 1335 C CA . ALA A 1 176 ? 18.475 4.680 3.625 1.00 94.19 176 ALA A CA 1
ATOM 1336 C C . ALA A 1 176 ? 19.298 3.439 4.039 1.00 94.19 176 ALA A C 1
ATOM 1338 O O . ALA A 1 176 ? 19.193 2.370 3.429 1.00 94.19 176 ALA A O 1
ATOM 1339 N N . GLU A 1 177 ? 20.086 3.553 5.112 1.00 94.19 177 GLU A N 1
ATOM 1340 C CA . GLU A 1 177 ? 20.865 2.450 5.680 1.00 94.19 177 GLU A CA 1
ATOM 1341 C C . GLU A 1 177 ? 19.970 1.374 6.294 1.00 94.19 177 GLU A C 1
ATOM 1343 O O . GLU A 1 177 ? 20.272 0.192 6.138 1.00 94.19 177 GLU A O 1
ATOM 1348 N N . TYR A 1 178 ? 18.870 1.755 6.956 1.00 93.75 178 TYR A N 1
ATOM 1349 C CA . TYR A 1 178 ? 17.890 0.797 7.468 1.00 93.75 178 TYR A CA 1
ATOM 1350 C C . TYR A 1 178 ? 17.296 -0.041 6.330 1.00 93.75 178 TYR A C 1
ATOM 1352 O O . TYR A 1 178 ? 17.299 -1.271 6.414 1.00 93.75 178 TYR A O 1
ATOM 1360 N N . ILE A 1 179 ? 16.849 0.601 5.245 1.00 95.81 179 ILE A N 1
ATOM 1361 C CA . ILE A 1 179 ? 16.274 -0.091 4.079 1.00 95.81 179 ILE A CA 1
ATOM 1362 C C . ILE A 1 179 ? 17.322 -1.006 3.432 1.00 95.81 179 ILE A C 1
ATOM 1364 O O . ILE A 1 179 ? 17.049 -2.177 3.164 1.00 95.81 179 ILE A O 1
ATOM 1368 N N . THR A 1 180 ? 18.554 -0.517 3.271 1.00 95.62 180 THR A N 1
ATOM 1369 C CA . THR A 1 180 ? 19.664 -1.309 2.718 1.00 95.62 180 THR A CA 1
ATOM 1370 C C . THR A 1 180 ? 19.974 -2.531 3.579 1.00 95.62 180 THR A C 1
ATOM 1372 O O . THR A 1 180 ? 20.134 -3.631 3.055 1.00 95.62 180 THR A O 1
ATOM 1375 N N . ALA A 1 181 ? 20.031 -2.371 4.902 1.00 94.62 181 ALA A N 1
ATOM 1376 C CA . ALA A 1 181 ? 20.309 -3.468 5.823 1.00 94.62 181 ALA A CA 1
ATOM 1377 C C . ALA A 1 181 ? 19.163 -4.490 5.901 1.00 94.62 181 ALA A C 1
ATOM 1379 O O . ALA A 1 181 ? 19.422 -5.679 6.085 1.00 94.62 181 ALA A O 1
ATOM 1380 N N . THR A 1 182 ? 17.916 -4.034 5.767 1.00 94.12 182 THR A N 1
ATOM 1381 C CA . THR A 1 182 ? 16.717 -4.867 5.931 1.00 94.12 182 THR A CA 1
ATOM 1382 C C . THR A 1 182 ? 16.384 -5.640 4.658 1.00 94.12 182 THR A C 1
ATOM 1384 O O . THR A 1 182 ? 16.132 -6.841 4.721 1.00 94.12 182 THR A O 1
ATOM 1387 N N . TYR A 1 183 ? 16.428 -4.978 3.500 1.00 95.50 183 TYR A N 1
ATOM 1388 C CA . TYR A 1 183 ? 15.965 -5.542 2.227 1.00 95.50 183 TYR A CA 1
ATOM 1389 C C . TYR A 1 183 ? 17.098 -5.836 1.239 1.00 95.50 183 TYR A C 1
ATOM 1391 O O . TYR A 1 183 ? 16.854 -6.404 0.180 1.00 95.50 183 TYR A O 1
ATOM 1399 N N . GLY A 1 184 ? 18.340 -5.446 1.547 1.00 95.75 184 GLY A N 1
ATOM 1400 C CA . GLY A 1 184 ? 19.472 -5.603 0.626 1.00 95.75 184 GLY A CA 1
ATOM 1401 C C . GLY A 1 184 ? 19.427 -4.663 -0.584 1.00 95.75 184 GLY A C 1
ATOM 1402 O O . GLY A 1 184 ? 20.192 -4.850 -1.528 1.00 95.75 184 GLY A O 1
ATOM 1403 N N . ILE A 1 185 ? 18.546 -3.659 -0.568 1.00 96.69 185 ILE A N 1
ATOM 1404 C CA . ILE A 1 185 ? 18.354 -2.692 -1.653 1.00 96.69 185 ILE A CA 1
ATOM 1405 C C . ILE A 1 185 ? 19.049 -1.391 -1.273 1.00 96.69 185 ILE A C 1
ATOM 1407 O O . ILE A 1 185 ? 18.687 -0.756 -0.287 1.00 96.69 185 ILE A O 1
ATOM 1411 N N . THR A 1 186 ? 20.027 -0.966 -2.069 1.00 97.38 186 THR A N 1
ATOM 1412 C CA . THR A 1 186 ? 20.733 0.291 -1.802 1.00 97.38 186 THR A CA 1
ATOM 1413 C C . THR A 1 186 ? 19.828 1.482 -2.101 1.00 97.38 186 THR A C 1
ATOM 1415 O O . THR A 1 186 ? 19.419 1.675 -3.245 1.00 97.38 186 THR A O 1
ATOM 1418 N N . VAL A 1 187 ? 19.566 2.322 -1.103 1.00 96.38 187 VAL A N 1
ATOM 1419 C CA . VAL A 1 187 ? 18.830 3.580 -1.295 1.00 96.38 187 VAL A CA 1
ATOM 1420 C C . VAL A 1 187 ? 19.831 4.719 -1.417 1.00 96.38 187 VAL A C 1
ATOM 1422 O O . VAL A 1 187 ? 20.551 5.015 -0.464 1.00 96.38 187 VAL A O 1
ATOM 1425 N N . ALA A 1 188 ? 19.927 5.334 -2.597 1.00 90.62 188 ALA A N 1
ATOM 1426 C CA . ALA A 1 188 ? 20.973 6.318 -2.871 1.00 90.62 188 ALA A CA 1
ATOM 1427 C C . ALA A 1 188 ? 20.423 7.699 -3.252 1.00 90.62 188 ALA A C 1
ATOM 1429 O O . ALA A 1 188 ? 19.420 7.829 -3.951 1.00 90.62 188 ALA A O 1
ATOM 1430 N N . ASN A 1 189 ? 21.157 8.735 -2.839 1.00 77.00 189 ASN A N 1
ATOM 1431 C CA . ASN A 1 189 ? 20.943 10.143 -3.209 1.00 77.00 189 ASN A CA 1
ATOM 1432 C C . ASN A 1 189 ? 21.784 10.534 -4.449 1.00 77.00 189 ASN A C 1
ATOM 1434 O O . ASN A 1 189 ? 22.288 11.657 -4.555 1.00 77.00 189 ASN A O 1
ATOM 1438 N N . GLU A 1 190 ? 22.088 9.562 -5.315 1.00 66.25 190 GLU A N 1
ATOM 1439 C CA . GLU A 1 190 ? 23.113 9.697 -6.352 1.00 66.25 190 GLU A CA 1
ATOM 1440 C C . GLU A 1 190 ? 22.715 10.605 -7.525 1.00 66.25 190 GLU A C 1
ATOM 1442 O O . GLU A 1 190 ? 21.580 11.051 -7.659 1.00 66.25 190 GLU A O 1
ATOM 1447 N N . ALA A 1 191 ? 23.713 10.925 -8.363 1.00 61.50 191 ALA A N 1
ATOM 1448 C CA . ALA A 1 191 ? 23.551 11.707 -9.586 1.00 61.50 191 ALA A CA 1
ATOM 1449 C C . ALA A 1 191 ? 22.723 10.926 -10.608 1.00 61.50 191 ALA A C 1
ATOM 1451 O O . ALA A 1 191 ? 23.282 10.293 -11.501 1.00 61.50 191 ALA A O 1
ATOM 1452 N N . ALA A 1 192 ? 21.402 10.996 -10.502 1.00 65.69 192 ALA A N 1
ATOM 1453 C CA . ALA A 1 192 ? 20.558 10.696 -11.641 1.00 65.69 192 ALA A CA 1
ATOM 1454 C C . ALA A 1 192 ? 20.813 11.746 -12.740 1.00 65.69 192 ALA A C 1
ATOM 1456 O O . ALA A 1 192 ? 21.095 12.912 -12.422 1.00 65.69 192 ALA A O 1
ATOM 1457 N N . PRO A 1 193 ? 20.705 11.374 -14.028 1.00 73.56 193 PRO A N 1
ATOM 1458 C CA . PRO A 1 193 ? 20.775 12.331 -15.130 1.00 73.56 193 PRO A CA 1
ATOM 1459 C C . PRO A 1 193 ? 19.854 13.546 -14.927 1.00 73.56 193 PRO A C 1
ATOM 1461 O O . PRO A 1 193 ? 20.244 14.659 -15.265 1.00 73.56 193 PRO A O 1
ATOM 1464 N N . GLY A 1 194 ? 18.688 13.343 -14.299 1.00 72.25 194 GLY A N 1
ATOM 1465 C CA . GLY A 1 194 ? 17.685 14.373 -13.992 1.00 72.25 194 GLY A CA 1
ATOM 1466 C C . GLY A 1 194 ? 17.903 15.185 -12.723 1.00 72.25 194 GLY A C 1
ATOM 1467 O O . GLY A 1 194 ? 16.970 15.788 -12.203 1.00 72.25 194 GLY A O 1
ATOM 1468 N N . GLY A 1 195 ? 19.129 15.207 -12.205 1.00 81.19 195 GLY A N 1
ATOM 1469 C CA . GLY A 1 195 ? 19.481 15.980 -11.021 1.00 81.19 195 GLY A CA 1
ATOM 1470 C C . GLY A 1 195 ? 19.318 15.196 -9.721 1.00 81.19 195 GLY A C 1
ATOM 1471 O O . GLY A 1 195 ? 18.430 14.363 -9.556 1.00 81.19 195 GLY A O 1
ATOM 1472 N N . LYS A 1 196 ? 20.225 15.473 -8.778 1.00 82.94 196 LYS A N 1
ATOM 1473 C CA . LYS A 1 196 ? 20.238 14.844 -7.453 1.00 82.94 196 LYS A CA 1
ATOM 1474 C C . LYS A 1 196 ? 19.101 15.388 -6.602 1.00 82.94 196 LYS A C 1
ATOM 1476 O O . LYS A 1 196 ? 19.041 16.600 -6.392 1.00 82.94 196 LYS A O 1
ATOM 1481 N N . LYS A 1 197 ? 18.306 14.497 -6.017 1.00 90.06 197 LYS A N 1
ATOM 1482 C CA . LYS A 1 197 ? 17.378 14.835 -4.939 1.00 90.06 197 LYS A CA 1
ATOM 1483 C C . LYS A 1 197 ? 17.635 13.913 -3.744 1.00 90.06 197 LYS A C 1
ATOM 1485 O O . LYS A 1 197 ? 17.758 12.709 -3.943 1.00 90.06 197 LYS A O 1
ATOM 1490 N N . PRO A 1 198 ? 17.790 14.441 -2.519 1.00 92.50 198 PRO A N 1
ATOM 1491 C CA . PRO A 1 198 ? 17.831 13.591 -1.340 1.00 92.50 198 PRO A CA 1
ATOM 1492 C C . PRO A 1 198 ? 16.437 13.035 -1.040 1.00 92.50 198 PRO A C 1
ATOM 1494 O O . PRO A 1 198 ? 15.447 13.747 -1.212 1.00 92.50 198 PRO A O 1
ATOM 1497 N N . TRP A 1 199 ? 16.372 11.797 -0.555 1.00 94.44 199 TRP A N 1
ATOM 1498 C CA . TRP A 1 199 ? 15.149 11.262 0.041 1.00 94.44 199 TRP A CA 1
ATOM 1499 C C . TRP A 1 199 ? 14.772 12.050 1.301 1.00 94.44 199 TRP A C 1
ATOM 1501 O O . TRP A 1 199 ? 15.640 12.378 2.115 1.00 94.44 199 TRP A O 1
ATOM 1511 N N . THR A 1 200 ? 13.486 12.341 1.466 1.00 91.69 200 THR A N 1
ATOM 1512 C CA . THR A 1 200 ? 12.930 12.827 2.738 1.00 91.69 200 THR A CA 1
ATOM 1513 C C . THR A 1 200 ? 12.605 11.661 3.676 1.00 91.69 200 THR A C 1
ATOM 1515 O O . THR A 1 200 ? 12.409 10.536 3.218 1.00 91.69 200 THR A O 1
ATOM 1518 N N . ASP A 1 201 ? 12.502 11.922 4.983 1.00 87.31 201 ASP A N 1
ATOM 1519 C CA . ASP A 1 201 ? 12.114 10.897 5.969 1.00 87.31 201 ASP A CA 1
ATOM 1520 C C . ASP A 1 201 ? 10.739 10.286 5.644 1.00 87.31 201 ASP A C 1
ATOM 1522 O O . ASP A 1 201 ? 10.554 9.075 5.748 1.00 87.31 201 ASP A O 1
ATOM 1526 N N . HIS A 1 202 ? 9.801 11.114 5.165 1.00 87.56 202 HIS A N 1
ATOM 1527 C CA . HIS A 1 202 ? 8.477 10.678 4.713 1.00 87.56 202 HIS A CA 1
ATOM 1528 C C . HIS A 1 202 ? 8.561 9.706 3.531 1.00 87.56 202 HIS A C 1
ATOM 1530 O O . HIS A 1 202 ? 8.042 8.596 3.606 1.00 87.56 202 HIS A O 1
ATOM 1536 N N . GLU A 1 203 ? 9.287 10.065 2.465 1.00 93.88 203 GLU A N 1
ATOM 1537 C CA . GLU A 1 203 ? 9.453 9.196 1.288 1.00 93.88 203 GLU A CA 1
ATOM 1538 C C . GLU A 1 203 ? 10.177 7.880 1.630 1.00 93.88 203 GLU A C 1
ATOM 1540 O O . GLU A 1 203 ? 9.863 6.841 1.049 1.00 93.88 203 GLU A O 1
ATOM 1545 N N . LEU A 1 204 ? 11.128 7.894 2.575 1.00 94.69 204 LEU A N 1
ATOM 1546 C CA . LEU A 1 204 ? 11.766 6.669 3.077 1.00 94.69 204 LEU A CA 1
ATOM 1547 C C . LEU A 1 204 ? 10.771 5.789 3.840 1.00 94.69 204 LEU A C 1
ATOM 1549 O O . LEU A 1 204 ? 10.775 4.572 3.649 1.00 94.69 204 LEU A O 1
ATOM 1553 N N . GLY A 1 205 ? 9.903 6.394 4.654 1.00 91.50 205 GLY A N 1
ATOM 1554 C CA . GLY A 1 205 ? 8.780 5.714 5.298 1.00 91.50 205 GLY A CA 1
ATOM 1555 C C . GLY A 1 205 ? 7.866 5.037 4.276 1.00 91.50 205 GLY A C 1
ATOM 1556 O O . GLY A 1 205 ? 7.645 3.830 4.365 1.00 91.50 205 GLY A O 1
ATOM 1557 N N . LEU A 1 206 ? 7.435 5.771 3.245 1.00 93.56 206 LEU A N 1
ATOM 1558 C CA . LEU A 1 206 ? 6.603 5.241 2.158 1.00 93.56 206 LEU A CA 1
ATOM 1559 C C . LEU A 1 206 ? 7.295 4.110 1.383 1.00 93.56 206 LEU A C 1
ATOM 1561 O O . LEU A 1 206 ? 6.675 3.086 1.099 1.00 93.56 206 LEU A O 1
ATOM 1565 N N . LEU A 1 207 ? 8.586 4.251 1.064 1.00 96.69 207 LEU A N 1
ATOM 1566 C CA . LEU A 1 207 ? 9.362 3.191 0.417 1.00 96.69 207 LEU A CA 1
ATOM 1567 C C . LEU A 1 207 ? 9.418 1.934 1.293 1.00 96.69 207 LEU A C 1
ATOM 1569 O O . LEU A 1 207 ? 9.214 0.822 0.805 1.00 96.69 207 LEU A O 1
ATOM 1573 N N . ASN A 1 208 ? 9.672 2.094 2.589 1.00 95.25 208 ASN A N 1
ATOM 1574 C CA . ASN A 1 208 ? 9.650 0.976 3.521 1.00 95.25 208 ASN A CA 1
ATOM 1575 C C . ASN A 1 208 ? 8.260 0.335 3.624 1.00 95.25 208 ASN A C 1
ATOM 1577 O O . ASN A 1 208 ? 8.179 -0.889 3.694 1.00 95.25 208 ASN A O 1
ATOM 1581 N N . ASP A 1 209 ? 7.185 1.122 3.586 1.00 92.12 209 ASP A N 1
ATOM 1582 C CA . ASP A 1 209 ? 5.816 0.607 3.570 1.00 92.12 209 ASP A CA 1
ATOM 1583 C C . ASP A 1 209 ? 5.533 -0.259 2.342 1.00 92.12 209 ASP A C 1
ATOM 1585 O O . ASP A 1 209 ? 4.882 -1.289 2.473 1.00 92.12 209 ASP A O 1
ATOM 1589 N N . VAL A 1 210 ? 6.059 0.095 1.166 1.00 96.62 210 VAL A N 1
ATOM 1590 C CA . VAL A 1 210 ? 5.978 -0.784 -0.012 1.00 96.62 210 VAL A CA 1
ATOM 1591 C C . VAL A 1 210 ? 6.752 -2.073 0.254 1.00 96.62 210 VAL A C 1
ATOM 1593 O O . VAL A 1 210 ? 6.210 -3.167 0.133 1.00 96.62 210 VAL A O 1
ATOM 1596 N N . LEU A 1 211 ? 8.027 -1.958 0.633 1.00 97.06 211 LEU A N 1
ATOM 1597 C CA . LEU A 1 211 ? 8.928 -3.107 0.729 1.00 97.06 211 LEU A CA 1
ATOM 1598 C C . LEU A 1 211 ? 8.511 -4.103 1.820 1.00 97.06 211 LEU A C 1
ATOM 1600 O O . LEU A 1 211 ? 8.605 -5.308 1.600 1.00 97.06 211 LEU A O 1
ATOM 1604 N N . LYS A 1 212 ? 8.021 -3.643 2.975 1.00 94.31 212 LYS A N 1
ATOM 1605 C CA . LYS A 1 212 ? 7.629 -4.528 4.085 1.00 94.31 212 LYS A CA 1
ATOM 1606 C C . LYS A 1 212 ? 6.411 -5.401 3.754 1.00 94.31 212 LYS A C 1
ATOM 1608 O O . LYS A 1 212 ? 6.286 -6.499 4.290 1.00 94.31 212 LYS A O 1
ATOM 1613 N N . GLU A 1 213 ? 5.529 -4.917 2.881 1.00 94.44 213 GLU A N 1
ATOM 1614 C CA . GLU A 1 213 ? 4.256 -5.566 2.549 1.00 94.44 213 GLU A CA 1
ATOM 1615 C C . GLU A 1 213 ? 4.396 -6.601 1.422 1.00 94.44 213 GLU A C 1
ATOM 1617 O O . GLU A 1 213 ? 3.513 -7.444 1.231 1.00 94.44 213 GLU A O 1
ATOM 1622 N N . LEU A 1 214 ? 5.508 -6.591 0.678 1.00 96.38 214 LEU A N 1
ATOM 1623 C CA . LEU A 1 214 ? 5.736 -7.528 -0.420 1.00 96.38 214 LEU A CA 1
ATOM 1624 C C . LEU A 1 214 ? 6.073 -8.940 0.090 1.00 96.38 214 LEU A C 1
ATOM 1626 O O . LEU A 1 214 ? 6.889 -9.117 0.999 1.00 96.38 214 LEU A O 1
ATOM 1630 N N . PRO A 1 215 ? 5.489 -9.998 -0.504 1.00 96.25 215 PRO A N 1
ATOM 1631 C CA . PRO A 1 215 ? 5.744 -11.358 -0.070 1.00 96.25 215 PRO A CA 1
ATOM 1632 C C . PRO A 1 215 ? 7.114 -11.826 -0.569 1.00 96.25 215 PRO A C 1
ATOM 1634 O O . PRO A 1 215 ? 7.621 -11.377 -1.597 1.00 96.25 215 PRO A O 1
ATOM 1637 N N . ALA A 1 216 ? 7.683 -12.835 0.095 1.00 94.75 216 ALA A N 1
ATOM 1638 C CA . ALA A 1 216 ? 8.933 -13.457 -0.348 1.00 94.75 216 ALA A CA 1
ATOM 1639 C C . ALA A 1 216 ? 8.864 -13.964 -1.804 1.00 94.75 216 ALA A C 1
ATOM 1641 O O . ALA A 1 216 ? 9.863 -13.922 -2.515 1.00 94.75 216 ALA A O 1
ATOM 1642 N N . ALA A 1 217 ? 7.684 -14.404 -2.265 1.00 94.88 217 ALA A N 1
ATOM 1643 C CA . ALA A 1 217 ? 7.458 -14.797 -3.657 1.00 94.88 217 ALA A CA 1
ATOM 1644 C C . ALA A 1 217 ? 7.776 -13.663 -4.648 1.00 94.88 217 ALA A C 1
ATOM 1646 O O . ALA A 1 217 ? 8.367 -13.925 -5.692 1.00 94.88 217 ALA A O 1
ATOM 1647 N N . PHE A 1 218 ? 7.473 -12.414 -4.291 1.00 97.12 218 PHE A N 1
ATOM 1648 C CA . PHE A 1 218 ? 7.799 -11.246 -5.100 1.00 97.12 218 PHE A CA 1
ATOM 1649 C C . PHE A 1 218 ? 9.300 -10.931 -5.028 1.00 97.12 218 PHE A C 1
ATOM 1651 O O . PHE A 1 218 ? 9.982 -10.904 -6.052 1.00 97.12 218 PHE A O 1
ATOM 1658 N N . PHE A 1 219 ? 9.852 -10.787 -3.816 1.00 93.75 219 PHE A N 1
ATOM 1659 C CA . PHE A 1 219 ? 11.269 -10.444 -3.610 1.00 93.75 219 PHE A CA 1
ATOM 1660 C C . PHE A 1 219 ? 12.243 -11.437 -4.242 1.00 93.75 219 PHE A C 1
ATOM 1662 O O . PHE A 1 219 ? 13.265 -11.050 -4.805 1.00 93.75 219 PHE A O 1
ATOM 1669 N N . ASN A 1 220 ? 11.918 -12.727 -4.207 1.00 93.19 220 ASN A N 1
ATOM 1670 C CA . ASN A 1 220 ? 12.764 -13.751 -4.811 1.00 93.19 220 ASN A CA 1
ATOM 1671 C C . ASN A 1 220 ? 12.831 -13.634 -6.341 1.00 93.19 220 ASN A C 1
ATOM 1673 O O . ASN A 1 220 ? 13.731 -14.211 -6.954 1.00 93.19 220 ASN A O 1
ATOM 1677 N N . ASN A 1 221 ? 11.925 -12.879 -6.966 1.00 95.00 221 ASN A N 1
ATOM 1678 C CA . ASN A 1 221 ? 11.797 -12.766 -8.414 1.00 95.00 221 ASN A CA 1
ATOM 1679 C C . ASN A 1 221 ? 12.075 -11.359 -8.970 1.00 95.00 221 ASN A C 1
ATOM 1681 O O . ASN A 1 221 ? 12.038 -11.189 -10.181 1.00 95.00 221 ASN A O 1
ATOM 1685 N N . ILE A 1 222 ? 12.474 -10.387 -8.146 1.00 96.44 222 ILE A N 1
ATOM 1686 C CA . ILE A 1 222 ? 13.029 -9.112 -8.638 1.00 96.44 222 ILE A CA 1
ATOM 1687 C C . ILE A 1 222 ? 14.555 -9.177 -8.776 1.00 96.44 222 ILE A C 1
ATOM 1689 O O . ILE A 1 222 ? 15.214 -10.055 -8.206 1.00 96.44 222 ILE A O 1
ATOM 1693 N N . SER A 1 223 ? 15.114 -8.277 -9.582 1.00 95.25 223 SER A N 1
ATOM 1694 C CA . SER A 1 223 ? 16.552 -8.139 -9.854 1.00 95.25 223 SER A CA 1
ATOM 1695 C C . SER A 1 223 ? 17.142 -6.802 -9.397 1.00 95.25 223 SER A C 1
ATOM 1697 O O . SER A 1 223 ? 18.323 -6.556 -9.643 1.00 95.25 223 SER A O 1
ATOM 1699 N N . ILE A 1 224 ? 16.355 -5.941 -8.741 1.00 96.25 224 ILE A N 1
ATOM 1700 C CA . ILE A 1 224 ? 16.818 -4.622 -8.304 1.00 96.25 224 ILE A CA 1
ATOM 1701 C C . ILE A 1 224 ? 18.011 -4.704 -7.350 1.00 96.25 224 ILE A C 1
ATOM 1703 O O . ILE A 1 224 ? 18.107 -5.586 -6.499 1.00 96.25 224 ILE A O 1
ATOM 1707 N N . THR A 1 225 ? 18.902 -3.727 -7.469 1.00 95.69 225 THR A N 1
ATOM 1708 C CA . THR A 1 225 ? 20.028 -3.526 -6.548 1.00 95.69 225 THR A CA 1
ATOM 1709 C C . THR A 1 225 ? 19.977 -2.166 -5.872 1.00 95.69 225 THR A C 1
ATOM 1711 O O . THR A 1 225 ? 20.536 -1.998 -4.785 1.00 95.69 225 THR A O 1
ATOM 1714 N N . SER A 1 226 ? 19.324 -1.185 -6.501 1.00 96.88 226 SER A N 1
ATOM 1715 C CA . SER A 1 226 ? 19.220 0.161 -5.953 1.00 96.88 226 SER A CA 1
ATOM 1716 C C . SER A 1 226 ? 17.935 0.884 -6.339 1.00 96.88 226 SER A C 1
ATOM 1718 O O . SER A 1 226 ? 17.336 0.622 -7.382 1.00 96.88 226 SER A O 1
ATOM 1720 N N . ILE A 1 227 ? 17.540 1.827 -5.488 1.00 97.25 227 ILE A N 1
ATOM 1721 C CA . ILE A 1 227 ? 16.473 2.792 -5.750 1.00 97.25 227 ILE A CA 1
ATOM 1722 C C . ILE A 1 227 ? 17.044 4.179 -5.463 1.00 97.25 227 ILE A C 1
ATOM 1724 O O . ILE A 1 227 ? 17.700 4.400 -4.439 1.00 97.25 227 ILE A O 1
ATOM 1728 N N . VAL A 1 228 ? 16.841 5.110 -6.389 1.00 96.00 228 VAL A N 1
ATOM 1729 C CA . VAL A 1 228 ? 17.379 6.467 -6.308 1.00 96.00 228 VAL A CA 1
ATOM 1730 C C . VAL A 1 228 ? 16.285 7.503 -6.489 1.00 96.00 228 VAL A C 1
ATOM 1732 O O . VAL A 1 228 ? 15.286 7.267 -7.169 1.00 96.00 228 VAL A O 1
ATOM 1735 N N . ARG A 1 229 ? 16.500 8.674 -5.890 1.00 95.19 229 ARG A N 1
ATOM 1736 C CA . ARG A 1 229 ? 15.602 9.818 -6.010 1.00 95.19 229 ARG A CA 1
ATOM 1737 C C . ARG A 1 229 ? 16.191 10.864 -6.950 1.00 95.19 229 ARG A C 1
ATOM 1739 O O . ARG A 1 229 ? 17.359 11.238 -6.830 1.00 95.19 229 ARG A O 1
ATOM 1746 N N . ALA A 1 230 ? 15.370 11.345 -7.871 1.00 93.38 230 ALA A N 1
ATOM 1747 C CA . ALA A 1 230 ? 15.738 12.343 -8.869 1.00 93.38 230 ALA A CA 1
ATOM 1748 C C . ALA A 1 230 ? 14.632 13.390 -9.012 1.00 93.38 230 ALA A C 1
ATOM 1750 O O . ALA A 1 230 ? 13.492 13.121 -8.659 1.00 93.38 230 ALA A O 1
ATOM 1751 N N . VAL A 1 231 ? 14.943 14.587 -9.508 1.00 91.81 231 VAL A N 1
ATOM 1752 C CA . VAL A 1 231 ? 13.913 15.632 -9.649 1.00 91.81 231 VAL A CA 1
ATOM 1753 C C . VAL A 1 231 ? 12.915 15.257 -10.748 1.00 91.81 231 VAL A C 1
ATOM 1755 O O . VAL A 1 231 ? 11.713 15.215 -10.505 1.00 91.81 231 VAL A O 1
ATOM 1758 N N . GLU A 1 232 ? 13.419 14.927 -11.933 1.00 94.31 232 GLU A N 1
ATOM 1759 C CA . GLU A 1 232 ? 12.621 14.645 -13.129 1.00 94.31 232 GLU A CA 1
ATOM 1760 C C . GLU A 1 232 ? 13.320 13.621 -14.030 1.00 94.31 232 GLU A C 1
ATOM 1762 O O . GLU A 1 232 ? 14.510 13.338 -13.859 1.00 94.31 232 GLU A O 1
ATOM 1767 N N . TYR A 1 233 ? 12.592 13.054 -14.990 1.00 94.88 233 TYR A N 1
ATOM 1768 C CA . TYR A 1 233 ? 13.181 12.164 -15.982 1.00 94.88 233 TYR A CA 1
ATOM 1769 C C . TYR A 1 233 ? 13.944 12.974 -17.034 1.00 94.88 233 TYR A C 1
ATOM 1771 O O . TYR A 1 233 ? 13.540 14.074 -17.401 1.00 94.88 233 TYR A O 1
ATOM 1779 N N . ILE A 1 234 ? 15.047 12.423 -17.545 1.00 93.31 234 ILE A N 1
ATOM 1780 C CA . ILE A 1 234 ? 15.727 12.948 -18.735 1.00 93.31 234 ILE A CA 1
ATOM 1781 C C . ILE A 1 234 ? 15.571 11.924 -19.846 1.00 93.31 234 ILE A C 1
ATOM 1783 O O . ILE A 1 234 ? 16.041 10.786 -19.719 1.00 93.31 234 ILE A O 1
ATOM 1787 N N . ASP A 1 235 ? 14.931 12.346 -20.929 1.00 91.62 235 ASP A N 1
ATOM 1788 C CA . ASP A 1 235 ? 14.656 11.500 -22.075 1.00 91.62 235 ASP A CA 1
ATOM 1789 C C . ASP A 1 235 ? 15.928 11.124 -22.855 1.00 91.62 235 ASP A C 1
ATOM 1791 O O . ASP A 1 235 ? 17.052 11.563 -22.588 1.00 91.62 235 ASP A O 1
ATOM 1795 N N . THR A 1 236 ? 15.756 10.282 -23.873 1.00 89.75 236 THR A N 1
ATOM 1796 C CA . THR A 1 236 ? 16.875 9.825 -24.714 1.00 89.75 236 THR A CA 1
ATOM 1797 C C . THR A 1 236 ? 17.529 10.937 -25.545 1.00 89.75 236 THR A C 1
ATOM 1799 O O . THR A 1 236 ? 18.664 10.765 -25.995 1.00 89.75 236 THR A O 1
ATOM 1802 N N . ALA A 1 237 ? 16.855 12.076 -25.731 1.00 93.06 237 ALA A N 1
ATOM 1803 C CA . ALA A 1 237 ? 17.381 13.269 -26.386 1.00 93.06 237 ALA A CA 1
ATOM 1804 C C . ALA A 1 237 ? 18.064 14.238 -25.399 1.00 93.06 237 ALA A C 1
ATOM 1806 O O . ALA A 1 237 ? 18.578 15.282 -25.815 1.00 93.06 237 ALA A O 1
ATOM 1807 N N . GLY A 1 238 ? 18.103 13.898 -24.108 1.00 92.25 238 GLY A N 1
ATOM 1808 C CA . GLY A 1 238 ? 18.657 14.746 -23.060 1.00 92.25 238 GLY A CA 1
ATOM 1809 C C . GLY A 1 238 ? 17.726 15.883 -22.636 1.00 92.25 238 GLY A C 1
ATOM 1810 O O . GLY A 1 238 ? 18.207 16.840 -22.028 1.00 92.25 238 GLY A O 1
ATOM 1811 N N . GLN A 1 239 ? 16.439 15.827 -22.989 1.00 95.00 239 GLN A N 1
ATOM 1812 C CA . GLN A 1 239 ? 15.440 16.806 -22.568 1.00 95.00 239 GLN A CA 1
ATOM 1813 C C . GLN A 1 239 ? 14.769 16.366 -21.264 1.00 95.00 239 GLN A C 1
ATOM 1815 O O . GLN A 1 239 ? 14.492 15.177 -21.095 1.00 95.00 239 GLN A O 1
ATOM 1820 N N . PRO A 1 240 ? 14.492 17.304 -20.345 1.00 94.25 240 PRO A N 1
ATOM 1821 C CA . PRO A 1 240 ? 13.702 16.998 -19.168 1.00 94.25 240 PRO A CA 1
ATOM 1822 C C . PRO A 1 240 ? 12.249 16.663 -19.507 1.00 94.25 240 PRO A C 1
ATOM 1824 O O . PRO A 1 240 ? 11.616 17.358 -20.304 1.00 94.25 240 PRO A O 1
ATOM 1827 N N . ASP A 1 241 ? 11.723 15.638 -18.849 1.00 95.31 241 ASP A N 1
ATOM 1828 C CA . ASP A 1 241 ? 10.313 15.279 -18.817 1.00 95.31 241 ASP A CA 1
ATOM 1829 C C . ASP A 1 241 ? 9.837 15.268 -17.354 1.00 95.31 241 ASP A C 1
ATOM 1831 O O . ASP A 1 241 ? 10.069 14.301 -16.615 1.00 95.31 241 ASP A O 1
ATOM 1835 N N . PRO A 1 242 ? 9.163 16.344 -16.918 1.00 93.62 242 PRO A N 1
ATOM 1836 C CA . PRO A 1 242 ? 8.691 16.472 -15.549 1.00 93.62 242 PRO A CA 1
ATOM 1837 C C . PRO A 1 242 ? 7.417 15.665 -15.273 1.00 93.62 242 PRO A C 1
ATOM 1839 O O . PRO A 1 242 ? 6.892 15.773 -14.171 1.00 93.62 242 PRO A O 1
ATOM 1842 N N . THR A 1 243 ? 6.884 14.918 -16.249 1.00 96.12 243 THR A N 1
ATOM 1843 C CA . THR A 1 243 ? 5.615 14.172 -16.125 1.00 96.12 243 THR A CA 1
ATOM 1844 C C . THR A 1 243 ? 5.791 12.667 -15.947 1.00 96.12 243 THR A C 1
ATOM 1846 O O . THR A 1 243 ? 4.824 11.960 -15.68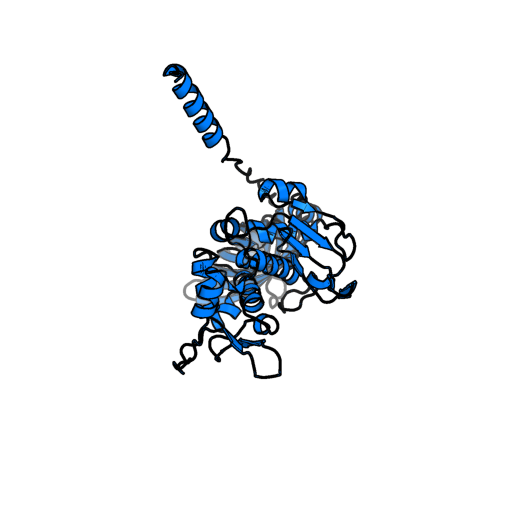1 1.00 96.12 243 THR A O 1
ATOM 1849 N N . THR A 1 244 ? 7.024 12.169 -16.045 1.00 96.31 244 THR A N 1
ATOM 1850 C CA . THR A 1 244 ? 7.342 10.770 -15.745 1.00 96.31 244 THR A CA 1
ATOM 1851 C C . THR A 1 244 ? 7.406 10.558 -14.226 1.00 96.31 244 THR A C 1
ATOM 1853 O O . THR A 1 244 ? 8.050 11.328 -13.512 1.00 96.31 244 THR A O 1
ATOM 1856 N N . PHE A 1 245 ? 6.762 9.499 -13.730 1.00 97.50 245 PHE A N 1
ATOM 1857 C CA . PHE A 1 245 ? 6.659 9.177 -12.299 1.00 97.50 245 PHE A CA 1
ATOM 1858 C C . PHE A 1 245 ? 7.881 8.392 -11.796 1.00 97.50 245 PHE A C 1
ATOM 1860 O O . PHE A 1 245 ? 8.471 8.736 -10.768 1.00 97.50 245 PHE A O 1
ATOM 1867 N N . GLY A 1 246 ? 8.301 7.378 -12.553 1.00 97.62 246 GLY A N 1
ATOM 1868 C CA . GLY A 1 246 ? 9.455 6.538 -12.260 1.00 97.62 246 GLY A CA 1
ATOM 1869 C C . GLY A 1 246 ? 10.057 5.927 -13.523 1.00 97.62 246 GLY A C 1
ATOM 1870 O O . GLY A 1 246 ? 9.550 6.123 -14.627 1.00 97.62 246 GLY A O 1
ATOM 1871 N N . VAL A 1 247 ? 11.204 5.261 -13.375 1.00 96.56 247 VAL A N 1
ATOM 1872 C CA . VAL A 1 247 ? 11.745 4.384 -14.421 1.00 96.56 247 VAL A CA 1
ATOM 1873 C C . VAL A 1 247 ? 12.646 3.298 -13.840 1.00 96.56 247 VAL A C 1
ATOM 1875 O O . VAL A 1 247 ? 13.556 3.562 -13.048 1.00 96.56 247 VAL A O 1
ATOM 1878 N N . PHE A 1 248 ? 12.474 2.071 -14.319 1.00 97.12 248 PHE A N 1
ATOM 1879 C CA . PHE A 1 248 ? 13.410 0.979 -14.112 1.00 97.12 248 PHE A CA 1
ATOM 1880 C C . PHE A 1 248 ? 14.503 0.951 -15.193 1.00 97.12 248 PHE A C 1
ATOM 1882 O O . PHE A 1 248 ? 14.258 0.931 -16.401 1.00 97.12 248 PHE A O 1
ATOM 1889 N N . ARG A 1 249 ? 15.764 0.896 -14.756 1.00 95.25 249 ARG A N 1
ATOM 1890 C CA . ARG A 1 249 ? 16.962 0.812 -15.601 1.00 95.25 249 ARG A CA 1
ATOM 1891 C C . ARG A 1 249 ? 17.511 -0.625 -15.586 1.00 95.25 249 ARG A C 1
ATOM 1893 O O . ARG A 1 249 ? 18.350 -0.947 -14.739 1.00 95.25 249 ARG A O 1
ATOM 1900 N N . PRO A 1 250 ? 17.169 -1.492 -16.561 1.00 94.75 250 PRO A N 1
ATOM 1901 C CA . PRO A 1 250 ? 17.541 -2.914 -16.534 1.00 94.75 250 PRO A CA 1
ATOM 1902 C C . PRO A 1 250 ? 19.047 -3.186 -16.646 1.00 94.75 250 PRO A C 1
ATOM 1904 O O . PRO A 1 250 ? 19.500 -4.279 -16.322 1.00 94.75 250 PRO A O 1
ATOM 1907 N N . LYS A 1 251 ? 19.845 -2.218 -17.118 1.00 93.12 251 LYS A N 1
ATOM 1908 C CA . LYS A 1 251 ? 21.309 -2.361 -17.209 1.00 93.12 251 LYS A CA 1
ATOM 1909 C C . LYS A 1 251 ? 22.010 -2.190 -15.863 1.00 93.12 251 LYS A C 1
ATOM 1911 O O . LYS A 1 251 ? 23.070 -2.774 -15.670 1.00 93.12 251 LYS A O 1
ATOM 1916 N N . SER A 1 252 ? 21.457 -1.357 -14.983 1.00 93.50 252 SER A N 1
ATOM 1917 C CA . SER A 1 252 ? 22.024 -1.067 -13.663 1.00 93.50 252 SER A CA 1
ATOM 1918 C C . SER A 1 252 ? 21.194 -1.644 -12.520 1.00 93.50 252 SER A C 1
ATOM 1920 O O . SER A 1 252 ? 21.606 -1.513 -11.375 1.00 93.50 252 SER A O 1
ATOM 1922 N N . ASN A 1 253 ? 20.049 -2.270 -12.820 1.00 96.00 253 ASN A N 1
ATOM 1923 C CA . ASN A 1 253 ? 19.087 -2.756 -11.831 1.00 96.00 253 ASN A CA 1
ATOM 1924 C C . ASN A 1 253 ? 18.665 -1.662 -10.845 1.00 96.00 253 ASN A C 1
ATOM 1926 O O . ASN A 1 253 ? 18.551 -1.887 -9.638 1.00 96.00 253 ASN A O 1
ATOM 1930 N N . THR A 1 254 ? 18.465 -0.460 -11.380 1.00 95.56 254 THR A N 1
ATOM 1931 C CA . THR A 1 254 ? 18.149 0.734 -10.600 1.00 95.56 254 THR A CA 1
ATOM 1932 C C . THR A 1 254 ? 16.747 1.199 -10.920 1.00 95.56 254 THR A C 1
ATOM 1934 O O . THR A 1 254 ? 16.394 1.289 -12.092 1.00 95.56 254 THR A O 1
ATOM 1937 N N . ILE A 1 255 ? 15.980 1.533 -9.893 1.00 96.94 255 ILE A N 1
ATOM 1938 C CA . ILE A 1 255 ? 14.752 2.311 -10.042 1.00 96.94 255 ILE A CA 1
ATOM 1939 C C . ILE A 1 255 ? 15.079 3.776 -9.762 1.00 96.94 255 ILE A C 1
ATOM 1941 O O . ILE A 1 255 ? 15.746 4.081 -8.773 1.00 96.94 255 ILE A O 1
ATOM 1945 N N . GLU A 1 256 ? 14.613 4.676 -10.617 1.00 96.00 256 GLU A N 1
ATOM 1946 C CA . GLU A 1 256 ? 14.607 6.120 -10.379 1.00 96.00 256 GLU A CA 1
ATOM 1947 C C . GLU A 1 256 ? 13.167 6.549 -10.071 1.00 96.00 256 GLU A C 1
ATOM 1949 O O . GLU A 1 256 ? 12.264 6.222 -10.834 1.00 96.00 256 GLU A O 1
ATOM 1954 N N . ILE A 1 257 ? 12.954 7.266 -8.964 1.00 97.38 257 ILE A N 1
ATOM 1955 C CA . ILE A 1 257 ? 11.653 7.849 -8.597 1.00 97.38 257 ILE A CA 1
ATOM 1956 C C . ILE A 1 257 ? 11.730 9.376 -8.701 1.00 97.38 257 ILE A C 1
ATOM 1958 O O . ILE A 1 257 ? 12.660 9.997 -8.161 1.00 97.38 257 ILE A O 1
ATOM 1962 N N . PHE A 1 258 ? 10.748 9.982 -9.373 1.00 96.44 258 PHE A N 1
ATOM 1963 C CA . PHE A 1 258 ? 10.711 11.408 -9.715 1.00 96.44 258 PHE A CA 1
ATOM 1964 C C . PHE A 1 258 ? 9.677 12.198 -8.902 1.00 96.44 258 PHE A C 1
ATOM 1966 O O . PHE A 1 258 ? 8.844 11.634 -8.197 1.00 96.44 258 PHE A O 1
ATOM 1973 N N . ASP A 1 259 ? 9.747 13.533 -8.950 1.00 94.44 259 ASP A N 1
ATOM 1974 C CA . ASP A 1 259 ? 8.875 14.402 -8.140 1.00 94.44 259 ASP A CA 1
ATOM 1975 C C . ASP A 1 259 ? 7.402 14.255 -8.478 1.00 94.44 259 ASP A C 1
ATOM 1977 O O . ASP A 1 259 ? 6.563 14.323 -7.576 1.00 94.44 259 ASP A O 1
ATOM 1981 N N . TYR A 1 260 ? 7.116 13.975 -9.745 1.00 96.50 260 TYR A N 1
ATOM 1982 C CA . TYR A 1 260 ? 5.766 13.778 -10.245 1.00 96.50 260 TYR A CA 1
ATOM 1983 C C . TYR A 1 260 ? 5.046 12.594 -9.577 1.00 96.50 260 TYR A C 1
ATOM 1985 O O . TYR A 1 260 ? 3.825 12.617 -9.472 1.00 96.50 260 TYR A O 1
ATOM 1993 N N . ALA A 1 261 ? 5.785 11.632 -9.004 1.00 96.75 261 ALA A N 1
ATOM 1994 C CA . ALA A 1 261 ? 5.213 10.522 -8.243 1.00 96.75 261 ALA A CA 1
ATOM 1995 C C . ALA A 1 261 ? 4.438 10.942 -6.979 1.00 96.75 261 ALA A C 1
ATOM 1997 O O . ALA A 1 261 ? 3.680 10.140 -6.449 1.00 96.75 261 ALA A O 1
ATOM 1998 N N . ASN A 1 262 ? 4.597 12.184 -6.502 1.00 93.12 262 ASN A N 1
ATOM 1999 C CA . ASN A 1 262 ? 3.848 12.726 -5.358 1.00 93.12 262 ASN A CA 1
ATOM 2000 C C . ASN A 1 262 ? 2.514 13.381 -5.761 1.00 93.12 262 ASN A C 1
ATOM 2002 O O . ASN A 1 262 ? 1.900 14.077 -4.955 1.00 93.12 262 ASN A O 1
ATOM 2006 N N . ILE A 1 263 ? 2.084 13.255 -7.018 1.00 93.12 263 ILE A N 1
ATOM 2007 C CA . ILE A 1 263 ? 0.825 13.831 -7.498 1.00 93.12 263 ILE A CA 1
ATOM 2008 C C . ILE A 1 263 ? -0.187 12.711 -7.663 1.00 93.12 263 ILE A C 1
ATOM 2010 O O . ILE A 1 263 ? 0.016 11.816 -8.472 1.00 93.12 263 ILE A O 1
ATOM 2014 N N . ALA A 1 264 ? -1.306 12.800 -6.950 1.00 92.56 264 ALA A N 1
ATOM 2015 C CA . ALA A 1 264 ? -2.415 11.869 -7.107 1.00 92.56 264 ALA A CA 1
ATOM 2016 C C . ALA A 1 264 ? -2.924 11.854 -8.555 1.00 92.56 264 ALA A C 1
ATOM 2018 O O . ALA A 1 264 ? -3.408 12.875 -9.057 1.00 92.56 264 ALA A O 1
ATOM 2019 N N . TYR A 1 265 ? -2.800 10.704 -9.219 1.00 94.12 265 TYR A N 1
ATOM 2020 C CA . TYR A 1 265 ? -3.179 10.538 -10.621 1.00 94.12 265 TYR A CA 1
ATOM 2021 C C . TYR A 1 265 ? -4.156 9.372 -10.802 1.00 94.12 265 TYR A C 1
ATOM 2023 O O . TYR A 1 265 ? -5.282 9.581 -11.253 1.00 94.12 265 TYR A O 1
ATOM 2031 N N . ASP A 1 266 ? -3.775 8.171 -10.365 1.00 93.69 266 ASP A N 1
ATOM 2032 C CA . ASP A 1 266 ? -4.572 6.947 -10.523 1.00 93.69 266 ASP A CA 1
ATOM 2033 C C . ASP A 1 266 ? -5.549 6.706 -9.362 1.00 93.69 266 ASP A C 1
ATOM 2035 O O . ASP A 1 266 ? -6.544 5.985 -9.513 1.00 93.69 266 ASP A O 1
ATOM 2039 N N . PHE A 1 267 ? -5.296 7.349 -8.217 1.00 93.44 267 PHE A N 1
ATOM 2040 C CA . PHE A 1 267 ? -6.030 7.163 -6.966 1.00 93.44 267 PHE A CA 1
ATOM 2041 C C . PHE A 1 267 ? -6.774 8.439 -6.562 1.00 93.44 267 PHE A C 1
ATOM 2043 O O . PHE A 1 267 ? -6.177 9.449 -6.196 1.00 93.44 267 PHE A O 1
ATOM 2050 N N . GLN A 1 268 ? -8.107 8.395 -6.622 1.00 89.44 268 GLN A N 1
ATOM 2051 C CA . GLN A 1 268 ? -8.960 9.554 -6.314 1.00 89.44 268 GLN A CA 1
ATOM 2052 C C . GLN A 1 268 ? -8.995 9.892 -4.817 1.00 89.44 268 GLN A C 1
ATOM 2054 O O . GLN A 1 268 ? -9.281 11.028 -4.445 1.00 89.44 268 GLN A O 1
ATOM 2059 N N . ASP A 1 269 ? -8.714 8.911 -3.964 1.00 87.00 269 ASP A N 1
ATOM 2060 C CA . ASP A 1 269 ? -8.715 9.000 -2.506 1.00 87.00 269 ASP A CA 1
ATOM 2061 C C . ASP A 1 269 ? -7.297 9.179 -1.934 1.00 87.00 269 ASP A C 1
ATOM 2063 O O . ASP A 1 269 ? -6.970 8.651 -0.873 1.00 87.00 269 ASP A O 1
ATOM 2067 N N . ASP A 1 270 ? -6.445 9.923 -2.643 1.00 89.06 270 ASP A N 1
ATOM 2068 C CA . ASP A 1 270 ? -5.045 10.158 -2.276 1.00 89.06 270 ASP A CA 1
ATOM 2069 C C . ASP A 1 270 ? -4.694 11.657 -2.251 1.00 89.06 270 ASP A C 1
ATOM 2071 O O . ASP A 1 270 ? -3.884 12.128 -3.042 1.00 89.06 270 ASP A O 1
ATOM 2075 N N . PRO A 1 271 ? -5.295 12.469 -1.365 1.00 83.81 271 PRO A N 1
ATOM 2076 C CA . PRO A 1 271 ? -5.134 13.927 -1.393 1.00 83.81 271 PRO A CA 1
ATOM 2077 C C . PRO A 1 271 ? -3.685 14.415 -1.208 1.00 83.81 271 PRO A C 1
ATOM 2079 O O . PRO A 1 271 ? -3.398 15.573 -1.515 1.00 83.81 271 PRO A O 1
ATOM 2082 N N . PHE A 1 272 ? -2.791 13.557 -0.710 1.00 86.56 272 PHE A N 1
ATOM 2083 C CA . PHE A 1 272 ? -1.386 13.872 -0.449 1.00 86.56 272 PHE A CA 1
ATOM 2084 C C . PHE A 1 272 ? -0.407 13.223 -1.440 1.00 86.56 272 PHE A C 1
ATOM 2086 O O . PHE A 1 272 ? 0.774 13.550 -1.399 1.00 86.56 272 PHE A O 1
ATOM 2093 N N . GLY A 1 273 ? -0.878 12.355 -2.345 1.00 91.00 273 GLY A N 1
ATOM 2094 C CA . GLY A 1 273 ? -0.028 11.671 -3.326 1.00 91.00 273 GLY A CA 1
ATOM 2095 C C . GLY A 1 273 ? 0.792 10.504 -2.763 1.00 91.00 273 GLY A C 1
ATOM 2096 O O . GLY A 1 273 ? 1.602 9.922 -3.482 1.00 91.00 273 GLY A O 1
ATOM 2097 N N . ASP A 1 274 ? 0.606 10.148 -1.492 1.00 93.44 274 ASP A N 1
ATOM 2098 C CA . ASP A 1 274 ? 1.355 9.085 -0.819 1.00 93.44 274 ASP A CA 1
ATOM 2099 C C . ASP A 1 274 ? 1.027 7.712 -1.405 1.00 93.44 274 ASP A C 1
ATOM 2101 O O . ASP A 1 274 ? 1.904 6.851 -1.538 1.00 93.44 274 ASP A O 1
ATOM 2105 N N . LYS A 1 275 ? -0.247 7.482 -1.747 1.00 94.38 275 LYS A N 1
ATOM 2106 C CA . LYS A 1 275 ? -0.672 6.230 -2.377 1.00 94.38 275 LYS A CA 1
ATOM 2107 C C . LYS A 1 275 ? -0.079 6.121 -3.778 1.00 94.38 275 LYS A C 1
ATOM 2109 O O . LYS A 1 275 ? 0.486 5.077 -4.096 1.00 94.38 275 LYS A O 1
ATOM 2114 N N . GLN A 1 276 ? -0.119 7.195 -4.564 1.00 97.25 276 GLN A N 1
ATOM 2115 C CA . GLN A 1 276 ? 0.504 7.253 -5.882 1.00 97.25 276 GLN A CA 1
ATOM 2116 C C . GLN A 1 276 ? 2.015 7.027 -5.803 1.00 97.25 276 GLN A C 1
ATOM 2118 O O . GLN A 1 276 ? 2.560 6.258 -6.594 1.00 97.25 276 GLN A O 1
ATOM 2123 N N . PHE A 1 277 ? 2.698 7.648 -4.841 1.00 97.75 277 PHE A N 1
ATOM 2124 C CA . PHE A 1 277 ? 4.142 7.509 -4.681 1.00 97.75 277 PHE A CA 1
ATOM 2125 C C . PHE A 1 277 ? 4.526 6.051 -4.406 1.00 97.75 277 PHE A C 1
ATOM 2127 O O . PHE A 1 277 ? 5.402 5.484 -5.065 1.00 97.75 277 PHE A O 1
ATOM 2134 N N . LYS A 1 278 ? 3.809 5.403 -3.481 1.00 98.06 278 LYS A N 1
ATOM 2135 C CA . LYS A 1 278 ? 3.979 3.979 -3.170 1.00 98.06 278 LYS A CA 1
ATOM 2136 C C . LYS A 1 278 ? 3.646 3.072 -4.360 1.00 98.06 278 LYS A C 1
ATOM 2138 O O . LYS A 1 278 ? 4.409 2.155 -4.668 1.00 98.06 278 LYS A O 1
ATOM 2143 N N . ALA A 1 279 ? 2.543 3.347 -5.053 1.00 98.31 279 ALA A N 1
ATOM 2144 C CA . ALA A 1 279 ? 2.126 2.615 -6.245 1.00 98.31 279 ALA A CA 1
ATOM 2145 C C . ALA A 1 279 ? 3.157 2.720 -7.376 1.00 98.31 279 ALA A C 1
ATOM 2147 O O . ALA A 1 279 ? 3.493 1.705 -7.977 1.00 98.31 279 ALA A O 1
ATOM 2148 N N . THR A 1 280 ? 3.740 3.904 -7.581 1.00 98.62 280 THR A N 1
ATOM 2149 C CA . THR A 1 280 ? 4.821 4.141 -8.550 1.00 98.62 280 THR A CA 1
ATOM 2150 C C . THR A 1 280 ? 6.043 3.280 -8.228 1.00 98.62 280 THR A C 1
ATOM 2152 O O . THR A 1 280 ? 6.584 2.615 -9.104 1.00 98.62 280 THR A O 1
ATOM 2155 N N . ILE A 1 281 ? 6.473 3.222 -6.963 1.00 98.62 281 ILE A N 1
ATOM 2156 C CA . ILE A 1 281 ? 7.591 2.349 -6.567 1.00 98.62 281 ILE A CA 1
ATOM 2157 C C . ILE A 1 281 ? 7.286 0.888 -6.919 1.00 98.62 281 ILE A C 1
ATOM 2159 O O . ILE A 1 281 ? 8.141 0.192 -7.467 1.00 98.62 281 ILE A O 1
ATOM 2163 N N . LEU A 1 282 ? 6.074 0.416 -6.620 1.00 98.69 282 LEU A N 1
ATOM 2164 C CA . LEU A 1 282 ? 5.662 -0.956 -6.910 1.00 98.69 282 LEU A CA 1
ATOM 2165 C C . LEU A 1 282 ? 5.541 -1.242 -8.418 1.00 98.69 282 LEU A C 1
ATOM 2167 O O . LEU A 1 282 ? 5.918 -2.328 -8.871 1.00 98.69 282 LEU A O 1
ATOM 2171 N N . HIS A 1 283 ? 5.069 -0.271 -9.194 1.00 98.69 283 HIS A N 1
ATOM 2172 C CA . HIS A 1 283 ? 5.068 -0.319 -10.652 1.00 98.69 283 HIS A CA 1
ATOM 2173 C C . HIS A 1 283 ? 6.495 -0.572 -11.170 1.00 98.69 283 HIS A C 1
ATOM 2175 O O . HIS A 1 283 ? 6.751 -1.568 -11.850 1.00 98.69 283 HIS A O 1
ATOM 2181 N N . GLU A 1 284 ? 7.470 0.233 -10.744 1.00 98.69 284 GLU A N 1
ATOM 2182 C CA . GLU A 1 284 ? 8.860 0.087 -11.198 1.00 98.69 284 GLU A CA 1
ATOM 2183 C C . GLU A 1 284 ? 9.533 -1.204 -10.703 1.00 98.69 284 GLU A C 1
ATOM 2185 O O . GLU A 1 284 ? 10.329 -1.832 -11.412 1.00 98.69 284 GLU A O 1
ATOM 2190 N N . LEU A 1 285 ? 9.189 -1.664 -9.495 1.00 98.56 285 LEU A N 1
ATOM 2191 C CA . LEU A 1 285 ? 9.600 -2.981 -8.997 1.00 98.56 285 LEU A CA 1
ATOM 2192 C C . LEU A 1 285 ? 9.078 -4.113 -9.891 1.00 98.56 285 LEU A C 1
ATOM 2194 O O . LEU A 1 285 ? 9.773 -5.115 -10.091 1.00 98.56 285 LEU A O 1
ATOM 2198 N N . THR A 1 286 ? 7.886 -3.950 -10.465 1.00 98.69 286 THR A N 1
ATOM 2199 C CA . THR A 1 286 ? 7.290 -4.930 -11.378 1.00 98.69 286 THR A CA 1
ATOM 2200 C C . THR A 1 286 ? 8.039 -4.992 -12.705 1.00 98.69 286 THR A C 1
ATOM 2202 O O . THR A 1 286 ? 8.264 -6.087 -13.221 1.00 98.69 286 THR A O 1
ATOM 2205 N N . HIS A 1 287 ? 8.560 -3.878 -13.217 1.00 98.56 287 HIS A N 1
ATOM 2206 C CA . HIS A 1 287 ? 9.477 -3.944 -14.355 1.00 98.56 287 HIS A CA 1
ATOM 2207 C C . HIS A 1 287 ? 10.734 -4.756 -14.034 1.00 98.56 287 HIS A C 1
ATOM 2209 O O . HIS A 1 287 ? 11.154 -5.593 -14.835 1.00 98.56 287 HIS A O 1
ATOM 2215 N N . SER A 1 288 ? 11.312 -4.619 -12.839 1.00 97.94 288 SER A N 1
ATOM 2216 C CA . SER A 1 288 ? 12.436 -5.480 -12.451 1.00 97.94 288 SER A CA 1
ATOM 2217 C C . SER A 1 288 ? 12.072 -6.968 -12.447 1.00 97.94 288 SER A C 1
ATOM 2219 O O . SER A 1 288 ? 12.854 -7.788 -12.938 1.00 97.94 288 SER A O 1
ATOM 2221 N N . LEU A 1 289 ? 10.876 -7.311 -11.962 1.00 97.62 289 LEU A N 1
ATOM 2222 C CA . LEU A 1 289 ? 10.322 -8.664 -12.024 1.00 97.62 289 LEU A CA 1
ATOM 2223 C C . LEU A 1 289 ? 10.198 -9.165 -13.475 1.00 97.62 289 LEU A C 1
ATOM 2225 O O . LEU A 1 289 ? 10.611 -10.281 -13.788 1.00 97.62 289 LEU A O 1
ATOM 2229 N N . GLN A 1 290 ? 9.674 -8.336 -14.380 1.00 97.94 290 GLN A N 1
ATOM 2230 C CA . GLN A 1 290 ? 9.500 -8.676 -15.797 1.00 97.94 290 GLN A CA 1
ATOM 2231 C C . GLN A 1 290 ? 10.834 -8.933 -16.506 1.00 97.94 290 GLN A C 1
ATOM 2233 O O . GLN A 1 290 ? 10.929 -9.830 -17.345 1.00 97.94 290 GLN A O 1
ATOM 2238 N N . TYR A 1 291 ? 11.871 -8.165 -16.174 1.00 97.75 291 TYR A N 1
ATOM 2239 C CA . TYR A 1 291 ? 13.187 -8.284 -16.795 1.00 97.75 291 TYR A CA 1
ATOM 2240 C C . TYR A 1 291 ? 14.040 -9.415 -16.217 1.00 97.75 291 TYR A C 1
ATOM 2242 O O . TYR A 1 291 ? 14.969 -9.850 -16.901 1.00 97.75 291 TYR A O 1
ATOM 2250 N N . LYS A 1 292 ? 13.769 -9.911 -15.005 1.00 96.81 292 LYS A N 1
ATOM 2251 C CA . LYS A 1 292 ? 14.601 -10.949 -14.386 1.00 96.81 292 LYS A CA 1
ATOM 2252 C C . LYS A 1 292 ? 14.594 -12.234 -15.213 1.00 96.81 292 LYS A C 1
ATOM 2254 O O . LYS A 1 292 ? 13.545 -12.810 -15.492 1.00 96.81 292 LYS A O 1
ATOM 2259 N N . LYS A 1 293 ? 15.787 -12.716 -15.567 1.00 95.94 293 LYS A N 1
ATOM 2260 C CA . LYS A 1 293 ? 15.978 -13.991 -16.273 1.00 95.94 293 LYS A CA 1
ATOM 2261 C C . LYS A 1 293 ? 16.452 -15.090 -15.335 1.00 95.94 293 LYS A C 1
ATOM 2263 O O . LYS A 1 293 ? 15.936 -16.203 -15.373 1.00 95.94 293 LYS A O 1
ATOM 2268 N N . ASP A 1 294 ? 17.451 -14.777 -14.522 1.00 93.56 294 ASP A N 1
ATOM 2269 C CA . ASP A 1 294 ? 18.015 -15.658 -13.506 1.00 93.56 294 ASP A CA 1
ATOM 2270 C C . ASP A 1 294 ? 18.640 -14.818 -12.376 1.00 93.56 294 ASP A C 1
ATOM 2272 O O . ASP A 1 294 ? 18.434 -13.608 -12.299 1.00 93.56 294 ASP A O 1
ATOM 2276 N N . GLU A 1 295 ? 19.364 -15.457 -11.457 1.00 88.44 295 GLU A N 1
ATOM 2277 C CA . GLU A 1 295 ? 20.007 -14.791 -10.313 1.00 88.44 295 GLU A CA 1
ATOM 2278 C C . GLU A 1 295 ? 21.058 -13.746 -10.732 1.00 88.44 295 GLU A C 1
ATOM 2280 O O . GLU A 1 295 ? 21.361 -12.837 -9.962 1.00 88.44 295 GLU A O 1
ATOM 2285 N N . TYR A 1 296 ? 21.606 -13.848 -11.948 1.00 89.88 296 TYR A N 1
ATOM 2286 C CA . TYR A 1 296 ? 22.773 -13.072 -12.372 1.00 89.88 296 TYR A CA 1
ATOM 2287 C C . TYR A 1 296 ? 22.527 -12.216 -13.614 1.00 89.88 296 TYR A C 1
ATOM 2289 O O . TYR A 1 296 ? 23.438 -11.513 -14.058 1.00 89.88 296 TYR A O 1
ATOM 2297 N N . SER A 1 297 ? 21.340 -12.285 -14.217 1.00 93.69 297 SER A N 1
ATOM 2298 C CA . SER A 1 297 ? 21.063 -11.590 -15.467 1.00 93.69 297 SER A CA 1
ATOM 2299 C C . SER A 1 297 ? 19.594 -11.231 -15.665 1.00 93.69 297 SER A C 1
ATOM 2301 O O . SER A 1 297 ? 18.676 -11.876 -15.152 1.00 93.69 297 SER A O 1
ATOM 2303 N N . ASN A 1 298 ? 19.396 -10.199 -16.482 1.00 96.38 298 ASN A N 1
ATOM 2304 C CA . ASN A 1 298 ? 18.103 -9.826 -17.030 1.00 96.38 298 ASN A CA 1
ATOM 2305 C C . ASN A 1 298 ? 17.981 -10.311 -18.477 1.00 96.38 298 ASN A C 1
ATOM 2307 O O . ASN A 1 298 ? 18.974 -10.564 -19.165 1.00 96.38 298 ASN A O 1
ATOM 2311 N N . PHE A 1 299 ? 16.750 -10.403 -18.963 1.00 94.44 299 PHE A N 1
ATOM 2312 C CA . PHE A 1 299 ? 16.489 -10.485 -20.387 1.00 94.44 299 PHE A CA 1
ATOM 2313 C C . PHE A 1 299 ? 16.864 -9.163 -21.064 1.00 94.44 299 PHE A C 1
ATOM 2315 O O . PHE A 1 299 ? 16.466 -8.093 -20.617 1.00 94.44 299 PHE A O 1
ATOM 2322 N N . ASP A 1 300 ? 17.538 -9.235 -22.213 1.00 93.94 300 ASP A N 1
ATOM 2323 C CA . ASP A 1 300 ? 17.739 -8.057 -23.077 1.00 93.94 300 ASP A CA 1
ATOM 2324 C C . ASP A 1 300 ? 16.415 -7.534 -23.667 1.00 93.94 300 ASP A C 1
ATOM 2326 O O . ASP A 1 300 ? 16.343 -6.418 -24.173 1.00 93.94 300 ASP A O 1
ATOM 2330 N N . ASN A 1 301 ? 15.378 -8.376 -23.649 1.00 93.50 301 ASN A N 1
ATOM 2331 C CA . ASN A 1 301 ? 14.025 -8.059 -24.073 1.00 93.50 301 ASN A CA 1
ATOM 2332 C C . ASN A 1 301 ? 13.037 -8.728 -23.095 1.00 93.50 301 ASN A C 1
ATOM 2334 O O . ASN A 1 301 ? 12.965 -9.963 -23.094 1.00 93.50 301 ASN A O 1
ATOM 2338 N N . PRO A 1 302 ? 12.268 -7.959 -22.305 1.00 94.38 302 PRO A N 1
ATOM 2339 C CA . PRO A 1 302 ? 11.383 -8.502 -21.275 1.00 94.38 302 PRO A CA 1
ATOM 2340 C C . PRO A 1 302 ? 10.216 -9.307 -21.863 1.00 94.38 302 PRO A C 1
ATOM 2342 O O . PRO A 1 302 ? 9.709 -10.206 -21.204 1.00 94.38 302 PRO A O 1
ATOM 2345 N N . TYR A 1 303 ? 9.870 -9.116 -23.141 1.00 93.81 303 TYR A N 1
ATOM 2346 C CA . TYR A 1 303 ? 8.894 -9.945 -23.862 1.00 93.81 303 TYR A CA 1
ATOM 2347 C C . TYR A 1 303 ? 9.344 -11.404 -24.050 1.00 93.81 303 TYR A C 1
ATOM 2349 O O . TYR A 1 303 ? 8.574 -12.239 -24.505 1.00 93.81 303 TYR A O 1
ATOM 2357 N N . LYS A 1 304 ? 10.588 -11.746 -23.688 1.00 93.56 304 LYS A N 1
ATOM 2358 C CA . LYS A 1 304 ? 11.057 -13.140 -23.596 1.00 93.56 304 LYS A CA 1
ATOM 2359 C C . LYS A 1 304 ? 10.857 -13.755 -22.209 1.00 93.56 304 LYS A C 1
ATOM 2361 O O . LYS A 1 304 ? 11.158 -14.936 -22.038 1.00 93.56 304 LYS A O 1
ATOM 2366 N N . SER A 1 305 ? 10.400 -12.974 -21.232 1.00 95.94 305 SER A N 1
ATOM 2367 C CA . SER A 1 305 ? 10.143 -13.437 -19.874 1.00 95.94 305 SER A CA 1
ATOM 2368 C C . SER A 1 305 ? 8.975 -14.419 -19.858 1.00 95.94 305 SER A C 1
ATOM 2370 O O . SER A 1 305 ? 7.871 -14.042 -20.256 1.00 95.94 305 SER A O 1
ATOM 2372 N N . PRO A 1 306 ? 9.166 -15.666 -19.380 1.00 96.50 306 PRO A N 1
ATOM 2373 C CA . PRO A 1 306 ? 8.072 -16.626 -19.263 1.00 96.50 306 PRO A CA 1
ATOM 2374 C C . PRO A 1 306 ? 6.927 -16.112 -18.391 1.00 96.50 306 PRO A C 1
ATOM 2376 O O . PRO A 1 306 ? 5.772 -16.430 -18.660 1.00 96.50 306 PRO A O 1
ATOM 2379 N N . LEU A 1 307 ? 7.236 -15.296 -17.377 1.00 96.44 307 LEU A N 1
ATOM 2380 C CA . LEU A 1 307 ? 6.234 -14.680 -16.515 1.00 96.44 307 LEU A CA 1
ATOM 2381 C C . LEU A 1 307 ? 5.355 -13.704 -17.300 1.00 96.44 307 LEU A C 1
ATOM 2383 O O . LEU A 1 307 ? 4.135 -13.805 -17.233 1.00 96.44 307 LEU A O 1
ATOM 2387 N N . LEU A 1 308 ? 5.965 -12.808 -18.082 1.00 96.00 308 LEU A N 1
ATOM 2388 C CA . LEU A 1 308 ? 5.219 -11.842 -18.887 1.00 96.00 308 LEU A CA 1
ATOM 2389 C C . LEU A 1 308 ? 4.427 -12.522 -20.009 1.00 96.00 308 LEU A C 1
ATOM 2391 O O . LEU A 1 308 ? 3.285 -12.156 -20.258 1.00 96.00 308 LEU A O 1
ATOM 2395 N N . GLN A 1 309 ? 4.998 -13.540 -20.658 1.00 94.56 309 GLN A N 1
ATOM 2396 C CA . GLN A 1 309 ? 4.266 -14.341 -21.645 1.00 94.56 309 GLN A CA 1
ATOM 2397 C C . GLN A 1 309 ? 3.054 -15.032 -21.006 1.00 94.56 309 GLN A C 1
ATOM 2399 O O . GLN A 1 309 ? 1.954 -14.950 -21.537 1.00 94.56 309 GLN A O 1
ATOM 2404 N N . SER A 1 310 ? 3.226 -15.615 -19.815 1.00 95.25 310 SER A N 1
ATOM 2405 C CA . SER A 1 310 ? 2.116 -16.230 -19.075 1.00 95.25 310 SER A CA 1
ATOM 2406 C C . SER A 1 310 ? 1.064 -15.205 -18.651 1.00 95.25 310 SER A C 1
ATOM 2408 O O . SER A 1 310 ? -0.118 -15.530 -18.641 1.00 95.25 310 SER A O 1
ATOM 2410 N N . TYR A 1 311 ? 1.474 -13.977 -18.314 1.00 95.81 311 TYR A N 1
ATOM 2411 C CA . TYR A 1 311 ? 0.551 -12.880 -18.025 1.00 95.81 311 TYR A CA 1
ATOM 2412 C C . TYR A 1 311 ? -0.281 -12.532 -19.263 1.00 95.81 311 TYR A C 1
ATOM 2414 O O . TYR A 1 311 ? -1.503 -12.537 -19.183 1.00 95.81 311 TYR A O 1
ATOM 2422 N N . MET A 1 312 ? 0.362 -12.318 -20.417 1.00 92.81 312 MET A N 1
ATOM 2423 C CA . MET A 1 312 ? -0.329 -12.045 -21.685 1.00 92.81 312 MET A CA 1
ATOM 2424 C C . MET A 1 312 ? -1.307 -13.166 -22.054 1.00 92.81 312 MET A C 1
ATOM 2426 O O . MET A 1 312 ? -2.426 -12.895 -22.481 1.00 92.81 312 MET A O 1
ATOM 2430 N N . ASP A 1 313 ? -0.914 -14.427 -21.867 1.00 90.44 313 ASP A N 1
ATOM 2431 C CA . ASP A 1 313 ? -1.788 -15.574 -22.121 1.00 90.44 313 ASP A CA 1
ATOM 2432 C C . ASP A 1 313 ? -2.974 -15.604 -21.144 1.00 90.44 313 ASP A C 1
ATOM 2434 O O . ASP A 1 313 ? -4.112 -15.849 -21.549 1.00 90.44 313 ASP A O 1
ATOM 2438 N N . ALA A 1 314 ? -2.738 -15.314 -19.863 1.00 91.31 314 ALA A N 1
ATOM 2439 C CA . ALA A 1 314 ? -3.769 -15.314 -18.829 1.00 91.31 314 ALA A CA 1
ATOM 2440 C C . ALA A 1 314 ? -4.777 -14.166 -18.970 1.00 91.31 314 ALA A C 1
ATOM 2442 O O . ALA A 1 314 ? -5.908 -14.303 -18.508 1.00 91.31 314 ALA A O 1
ATOM 2443 N N . THR A 1 315 ? -4.395 -13.050 -19.598 1.00 90.44 315 THR A N 1
ATOM 2444 C CA . THR A 1 315 ? -5.287 -11.905 -19.834 1.00 90.44 315 THR A CA 1
ATOM 2445 C C . THR A 1 315 ? -6.085 -12.001 -21.131 1.00 90.44 315 THR A C 1
ATOM 2447 O O . THR A 1 315 ? -6.873 -11.102 -21.426 1.00 90.44 315 THR A O 1
ATOM 2450 N N . THR A 1 316 ? -5.945 -13.097 -21.877 1.00 85.06 316 THR A N 1
ATOM 2451 C CA . THR A 1 316 ? -6.735 -13.366 -23.084 1.00 85.06 316 THR A CA 1
ATOM 2452 C C . THR A 1 316 ? -8.236 -13.395 -22.766 1.00 85.06 316 THR A C 1
ATOM 2454 O O . THR A 1 316 ? -8.658 -14.182 -21.911 1.00 85.06 316 THR A O 1
ATOM 2457 N N . PRO A 1 317 ? -9.072 -12.592 -23.450 1.00 75.62 317 PRO A N 1
ATOM 2458 C CA . PRO A 1 317 ? -10.519 -12.642 -23.283 1.00 75.62 317 PRO A CA 1
ATOM 2459 C C . PRO A 1 317 ? -11.079 -14.031 -23.574 1.00 75.62 317 PRO A C 1
ATOM 2461 O O . PRO A 1 317 ? -10.699 -14.678 -24.548 1.00 75.62 317 PRO A O 1
ATOM 2464 N N . LEU A 1 318 ? -12.085 -14.456 -22.807 1.00 70.25 318 LEU A N 1
ATOM 2465 C CA . LEU A 1 318 ? -12.812 -15.706 -23.083 1.00 70.25 318 LEU A CA 1
ATOM 2466 C C . LEU A 1 318 ? -13.542 -15.679 -24.435 1.00 70.25 318 LEU A C 1
ATOM 2468 O O . LEU A 1 318 ? -13.921 -16.722 -24.965 1.00 70.25 318 LEU A O 1
ATOM 2472 N N . THR A 1 319 ? -13.774 -14.478 -24.963 1.00 68.12 319 THR A N 1
ATOM 2473 C CA . THR A 1 319 ? -14.432 -14.229 -26.245 1.00 68.12 319 THR A CA 1
ATOM 2474 C C . THR A 1 319 ? -13.466 -14.194 -27.428 1.00 68.12 319 THR A C 1
ATOM 2476 O O . THR A 1 319 ? -13.940 -14.104 -28.562 1.00 68.12 319 THR A O 1
ATOM 2479 N N . ALA A 1 320 ? -12.150 -14.300 -27.194 1.00 65.44 320 ALA A N 1
ATOM 2480 C CA . ALA A 1 320 ? -11.159 -14.425 -28.255 1.00 65.44 320 ALA A CA 1
ATOM 2481 C C . ALA A 1 320 ? -11.454 -15.706 -29.049 1.00 65.44 320 ALA A C 1
ATOM 2483 O O . ALA A 1 320 ? -11.301 -16.833 -28.571 1.00 65.44 320 ALA A O 1
ATOM 2484 N N . VAL A 1 321 ? -11.999 -15.529 -30.251 1.00 56.75 321 VAL A N 1
ATOM 2485 C CA . VAL A 1 321 ? -12.258 -16.632 -31.173 1.00 56.75 321 VAL A CA 1
ATOM 2486 C C . VAL A 1 321 ? -10.899 -17.047 -31.711 1.00 56.75 321 VAL A C 1
ATOM 2488 O O . VAL A 1 321 ? -10.131 -16.182 -32.103 1.00 56.75 321 VAL A O 1
ATOM 2491 N N . ASP A 1 322 ? -10.600 -18.345 -31.770 1.00 58.53 322 ASP A N 1
ATOM 2492 C CA . ASP A 1 322 ? -9.412 -18.840 -32.472 1.00 58.53 322 ASP A CA 1
ATOM 2493 C C . ASP A 1 322 ? -9.516 -18.453 -33.959 1.00 58.53 322 ASP A C 1
ATOM 2495 O O . ASP A 1 322 ? -10.085 -19.168 -34.788 1.00 58.53 322 ASP A O 1
ATOM 2499 N N . THR A 1 323 ? -9.035 -17.255 -34.294 1.00 56.28 323 THR A N 1
ATOM 2500 C CA . THR A 1 323 ? -9.020 -16.714 -35.653 1.00 56.28 323 THR A CA 1
ATOM 2501 C C . THR A 1 323 ? -7.878 -17.322 -36.476 1.00 56.28 323 THR A C 1
ATOM 2503 O O . THR A 1 323 ? -7.690 -16.953 -37.638 1.00 56.28 323 THR A O 1
ATOM 2506 N N . GLY A 1 324 ? -7.106 -18.260 -35.906 1.00 53.31 324 GLY A N 1
ATOM 2507 C CA . GLY A 1 324 ? -5.847 -18.750 -36.464 1.00 53.31 324 GLY A CA 1
ATOM 2508 C C . GLY A 1 324 ? -4.685 -17.759 -36.318 1.00 53.31 324 GLY A C 1
ATOM 2509 O O . GLY A 1 324 ? -3.588 -18.020 -36.817 1.00 53.31 324 GLY A O 1
ATOM 2510 N N . ILE A 1 325 ? -4.914 -16.629 -35.645 1.00 57.22 325 ILE A N 1
ATOM 2511 C CA . ILE A 1 325 ? -3.892 -15.727 -35.121 1.00 57.22 325 ILE A CA 1
ATOM 2512 C C . ILE A 1 325 ? -3.775 -16.081 -33.636 1.00 57.22 325 ILE A C 1
ATOM 2514 O O . ILE A 1 325 ? -4.790 -16.218 -32.964 1.00 57.22 325 ILE A O 1
ATOM 2518 N N . TRP A 1 326 ? -2.559 -16.306 -33.134 1.00 53.41 326 TRP A N 1
ATOM 2519 C CA . TRP A 1 326 ? -2.335 -16.536 -31.704 1.00 53.41 326 TRP A CA 1
ATOM 2520 C C . TRP A 1 326 ? -2.704 -15.257 -30.945 1.00 53.41 326 TRP A C 1
ATOM 2522 O O . TRP A 1 326 ? -1.884 -14.352 -30.828 1.00 53.41 326 TRP A O 1
ATOM 2532 N N . GLU A 1 327 ? -3.955 -15.163 -30.509 1.00 59.91 327 GLU A N 1
ATOM 2533 C CA . GLU A 1 327 ? -4.479 -14.063 -29.709 1.00 59.91 327 GLU A CA 1
ATOM 2534 C C . GLU A 1 327 ? -4.231 -14.414 -28.242 1.00 59.91 327 GLU A C 1
ATOM 2536 O O . GLU A 1 327 ? -5.066 -15.040 -27.598 1.00 59.91 327 GLU A O 1
ATOM 2541 N N . SER A 1 328 ? -3.053 -14.069 -27.721 1.00 67.38 328 SER A N 1
ATOM 2542 C CA . SER A 1 328 ? -2.962 -13.790 -26.287 1.00 67.38 328 SER A CA 1
ATOM 2543 C C . SER A 1 328 ? -3.623 -12.430 -26.018 1.00 67.38 328 SER A C 1
ATOM 2545 O O . SER A 1 328 ? -3.895 -11.682 -26.965 1.00 67.38 328 SER A O 1
ATOM 2547 N N . GLY A 1 329 ? -3.882 -12.067 -24.756 1.00 71.00 329 GLY A N 1
ATOM 2548 C CA . GLY A 1 329 ? -4.481 -10.774 -24.381 1.00 71.00 329 GLY A CA 1
ATOM 2549 C C . GLY A 1 329 ? -3.762 -9.562 -24.984 1.00 71.00 329 GLY A C 1
ATOM 2550 O O . GLY A 1 329 ? -4.339 -8.486 -25.102 1.00 71.00 329 GLY A O 1
ATOM 2551 N N . TRP A 1 330 ? -2.535 -9.764 -25.468 1.00 82.88 330 TRP A N 1
ATOM 2552 C CA . TRP A 1 330 ? -1.754 -8.800 -26.216 1.00 82.88 330 TRP A CA 1
ATOM 2553 C C . TRP A 1 330 ? -1.139 -9.393 -27.481 1.00 82.88 330 TRP A C 1
ATOM 2555 O O . TRP A 1 330 ? -0.466 -10.415 -27.440 1.00 82.88 330 TRP A O 1
ATOM 2565 N N . THR A 1 331 ? -1.247 -8.699 -28.613 1.00 80.44 331 THR A N 1
ATOM 2566 C CA . THR A 1 331 ? -0.567 -9.100 -29.856 1.00 80.44 331 THR A CA 1
ATOM 2567 C C . THR A 1 331 ? 0.194 -7.942 -30.478 1.00 80.44 331 THR A C 1
ATOM 2569 O O . THR A 1 331 ? -0.306 -6.821 -30.579 1.00 80.44 331 THR A O 1
ATOM 2572 N N . TYR A 1 332 ? 1.415 -8.221 -30.936 1.00 75.94 332 TYR A N 1
ATOM 2573 C CA . TYR A 1 332 ? 2.209 -7.263 -31.695 1.00 75.94 332 TYR A CA 1
ATOM 2574 C C . TYR A 1 332 ? 1.811 -7.302 -33.172 1.00 75.94 332 TYR A C 1
ATOM 2576 O O . TYR A 1 332 ? 1.960 -8.321 -33.848 1.00 75.94 332 TYR A O 1
ATOM 2584 N N . PHE A 1 333 ? 1.325 -6.180 -33.693 1.00 72.88 333 PHE A N 1
ATOM 2585 C CA . PHE A 1 333 ? 0.953 -6.044 -35.096 1.00 72.88 333 PHE A CA 1
ATOM 2586 C C . PHE A 1 333 ? 1.993 -5.226 -35.848 1.00 72.88 333 PHE A C 1
ATOM 2588 O O . PHE A 1 333 ? 2.010 -4.004 -35.737 1.00 72.88 333 PHE A O 1
ATOM 2595 N N . GLU A 1 334 ? 2.782 -5.868 -36.710 1.00 64.38 334 GLU A N 1
ATOM 2596 C CA . GLU A 1 334 ? 3.490 -5.165 -37.782 1.00 64.38 334 GLU A CA 1
ATOM 2597 C C . GLU A 1 334 ? 2.503 -4.831 -38.906 1.00 64.38 334 GLU A C 1
ATOM 2599 O O . GLU A 1 334 ? 2.314 -5.592 -39.861 1.00 64.38 334 GLU A O 1
ATOM 2604 N N . LYS A 1 335 ? 1.827 -3.683 -38.820 1.00 56.31 335 LYS A N 1
ATOM 2605 C CA . LYS A 1 335 ? 1.037 -3.207 -39.958 1.00 56.31 335 LYS A CA 1
ATOM 2606 C C . LYS A 1 335 ? 2.008 -2.802 -41.073 1.00 56.31 335 LYS A C 1
ATOM 2608 O O . LYS A 1 335 ? 2.893 -1.973 -40.863 1.00 56.31 335 LYS A O 1
ATOM 2613 N N . ARG A 1 336 ? 1.866 -3.395 -42.269 1.00 41.62 336 ARG A N 1
ATOM 2614 C CA . ARG A 1 336 ? 2.727 -3.109 -43.438 1.00 41.62 336 ARG A CA 1
ATOM 2615 C C . ARG A 1 336 ? 2.843 -1.594 -43.667 1.00 41.62 336 ARG A C 1
ATOM 2617 O O . ARG A 1 336 ? 1.902 -0.980 -44.156 1.00 41.62 336 ARG A O 1
ATOM 2624 N N . GLY A 1 337 ? 4.017 -1.032 -43.373 1.00 46.25 337 GLY A N 1
ATOM 2625 C CA . GLY A 1 337 ? 4.372 0.357 -43.679 1.00 46.25 337 GLY A CA 1
ATOM 2626 C C . GLY A 1 337 ? 4.141 1.396 -42.574 1.00 46.25 337 GLY A C 1
ATOM 2627 O O . GLY A 1 337 ? 4.470 2.551 -42.814 1.00 46.25 337 GLY A O 1
ATOM 2628 N N . GLU A 1 338 ? 3.633 1.028 -41.392 1.00 56.06 338 GLU A N 1
ATOM 2629 C CA . GLU A 1 338 ? 3.322 1.994 -40.310 1.00 56.06 338 GLU A CA 1
ATOM 2630 C C . GLU A 1 338 ? 4.123 1.772 -39.012 1.00 56.06 338 GLU A C 1
ATOM 2632 O O . GLU A 1 338 ? 3.888 2.450 -38.018 1.00 56.06 338 GLU A O 1
ATOM 2637 N N . GLY A 1 339 ? 5.109 0.868 -39.023 1.00 57.09 339 GLY A N 1
ATOM 2638 C CA . GLY A 1 339 ? 5.772 0.419 -37.796 1.00 57.09 339 GLY A CA 1
ATOM 2639 C C . GLY A 1 339 ? 4.883 -0.557 -37.020 1.00 57.09 339 GLY A C 1
ATOM 2640 O O . GLY A 1 339 ? 3.661 -0.570 -37.174 1.00 57.09 339 GLY A O 1
ATOM 2641 N N . GLY A 1 340 ? 5.500 -1.461 -36.262 1.00 71.12 340 GLY A N 1
ATOM 2642 C CA . GLY A 1 340 ? 4.746 -2.390 -35.430 1.00 71.12 340 GLY A CA 1
ATOM 2643 C C . GLY A 1 340 ? 4.340 -1.762 -34.098 1.00 71.12 340 GLY A C 1
ATOM 2644 O O . GLY A 1 340 ? 5.042 -0.892 -33.586 1.00 71.12 340 GLY A O 1
ATOM 2645 N N . GLY A 1 341 ? 3.220 -2.212 -33.537 1.00 81.31 341 GLY A N 1
ATOM 2646 C CA . GLY A 1 341 ? 2.733 -1.768 -32.232 1.00 81.31 341 GLY A CA 1
ATOM 2647 C C . GLY A 1 341 ? 1.954 -2.862 -31.514 1.00 81.31 341 GLY A C 1
ATOM 2648 O O . GLY A 1 341 ? 1.401 -3.766 -32.151 1.00 81.31 341 GLY A O 1
ATOM 2649 N N . TRP A 1 342 ? 1.921 -2.782 -30.189 1.00 86.38 342 TRP A N 1
ATOM 2650 C CA . TRP A 1 342 ? 1.104 -3.660 -29.364 1.00 86.38 342 TRP A CA 1
ATOM 2651 C C . TRP A 1 342 ? -0.370 -3.300 -29.491 1.00 86.38 342 TRP A C 1
ATOM 2653 O O . TRP A 1 342 ? -0.741 -2.133 -29.619 1.00 86.38 342 TRP A O 1
ATOM 2663 N N . LYS A 1 343 ? -1.216 -4.325 -29.487 1.00 83.62 343 LYS A N 1
ATOM 2664 C CA . LYS A 1 343 ? -2.657 -4.179 -29.344 1.00 83.62 343 LYS A CA 1
ATOM 2665 C C . LYS A 1 343 ? -3.133 -5.095 -28.240 1.00 83.62 343 LYS A C 1
ATOM 2667 O O . LYS A 1 343 ? -2.817 -6.284 -28.259 1.00 83.62 343 LYS A O 1
ATOM 2672 N N . SER A 1 344 ? -3.902 -4.514 -27.337 1.00 82.94 344 SER A N 1
ATOM 2673 C CA . SER A 1 344 ? -4.642 -5.238 -26.321 1.00 82.94 344 SER A CA 1
ATOM 2674 C C . SER A 1 344 ? -5.939 -5.774 -26.924 1.00 82.94 344 SER A C 1
ATOM 2676 O O . SER A 1 344 ? -6.631 -5.061 -27.661 1.00 82.94 344 SER A O 1
ATOM 2678 N N . PHE A 1 345 ? -6.262 -7.027 -26.631 1.00 80.25 345 PHE A N 1
ATOM 2679 C CA . PHE A 1 345 ? -7.587 -7.587 -26.844 1.00 80.25 345 PHE A CA 1
ATOM 2680 C C . PHE A 1 345 ? -8.283 -7.577 -25.490 1.00 80.25 345 PHE A C 1
ATOM 2682 O O . PHE A 1 345 ? -8.129 -8.497 -24.700 1.00 80.25 345 PHE A O 1
ATOM 2689 N N . GLU A 1 346 ? -9.005 -6.500 -25.203 1.00 81.56 346 GLU A N 1
ATOM 2690 C CA . GLU A 1 346 ? -9.808 -6.354 -23.987 1.00 81.56 346 GLU A CA 1
ATOM 2691 C C . GLU A 1 346 ? -11.285 -6.573 -24.314 1.00 81.56 346 GLU A C 1
ATOM 2693 O O . GLU A 1 346 ? -11.762 -6.182 -25.384 1.00 81.56 346 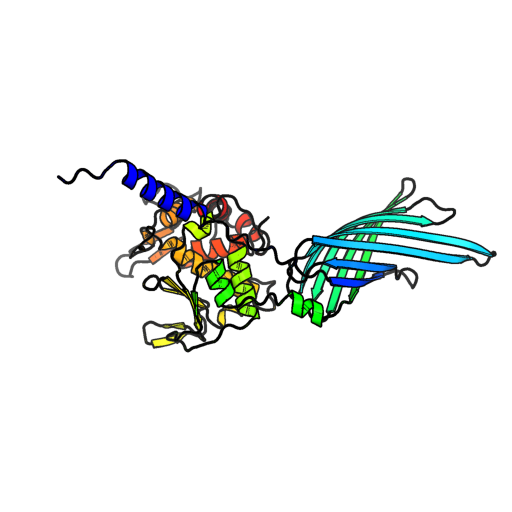GLU A O 1
ATOM 2698 N N . ASP A 1 347 ? -12.024 -7.151 -23.371 1.00 82.88 347 ASP A N 1
ATOM 2699 C CA . ASP A 1 347 ? -13.483 -7.091 -23.350 1.00 82.88 347 ASP A CA 1
ATOM 2700 C C . ASP A 1 347 ? -13.970 -6.322 -22.112 1.00 82.88 347 ASP A C 1
ATOM 2702 O O . ASP A 1 347 ? -13.180 -5.890 -21.271 1.00 82.88 347 ASP A O 1
ATOM 2706 N N . GLU A 1 348 ? -15.284 -6.105 -22.005 1.00 85.38 348 GLU A N 1
ATOM 2707 C CA . GLU A 1 348 ? -15.885 -5.382 -20.874 1.00 85.38 348 GLU A CA 1
ATOM 2708 C C . GLU A 1 348 ? -15.612 -6.039 -19.513 1.00 85.38 348 GLU A C 1
ATOM 2710 O O . GLU A 1 348 ? -15.729 -5.370 -18.491 1.00 85.38 348 GLU A O 1
ATOM 2715 N N . ALA A 1 349 ? -15.247 -7.323 -19.493 1.00 86.12 349 ALA A N 1
ATOM 2716 C CA . ALA A 1 349 ? -15.012 -8.086 -18.278 1.00 86.12 349 ALA A CA 1
ATOM 2717 C C . ALA A 1 349 ? -13.523 -8.237 -17.935 1.00 86.12 349 ALA A C 1
ATOM 2719 O O . ALA A 1 349 ? -13.220 -8.856 -16.918 1.00 86.12 349 ALA A O 1
ATOM 2720 N N . ASN A 1 350 ? -12.595 -7.744 -18.764 1.00 88.12 350 ASN A N 1
ATOM 2721 C CA . ASN A 1 350 ? -11.163 -7.843 -18.492 1.00 88.12 350 ASN A CA 1
ATOM 2722 C C . ASN A 1 350 ? -10.352 -6.702 -19.126 1.00 88.12 350 ASN A C 1
ATOM 2724 O O . ASN A 1 350 ? -9.513 -6.934 -20.000 1.00 88.12 350 ASN A O 1
ATOM 2728 N N . GLN A 1 351 ? -10.576 -5.473 -18.665 1.00 91.88 351 GLN A N 1
ATOM 2729 C CA . GLN A 1 351 ? -9.896 -4.275 -19.182 1.00 91.88 351 GLN A CA 1
ATOM 2730 C C . GLN A 1 351 ? -8.525 -4.055 -18.528 1.00 91.88 351 GLN A C 1
ATOM 2732 O O . GLN A 1 351 ? -8.272 -4.569 -17.435 1.00 91.88 351 GLN A O 1
ATOM 2737 N N . SER A 1 352 ? -7.636 -3.283 -19.156 1.00 94.25 352 SER A N 1
ATOM 2738 C CA . SER A 1 352 ? -6.485 -2.723 -18.432 1.00 94.25 352 SER A CA 1
ATOM 2739 C C . SER A 1 352 ? -6.987 -1.770 -17.339 1.00 94.25 352 SER A C 1
ATOM 2741 O O . SER A 1 352 ? -7.973 -1.056 -17.554 1.00 94.25 352 SER A O 1
ATOM 2743 N N . PRO A 1 353 ? -6.359 -1.742 -16.152 1.00 95.31 353 PRO A N 1
ATOM 2744 C CA . PRO A 1 353 ? -6.909 -1.010 -15.010 1.00 95.31 353 PRO A CA 1
ATOM 2745 C C . PRO A 1 353 ? -6.756 0.518 -15.118 1.00 95.31 353 PRO A C 1
ATOM 2747 O O . PRO A 1 353 ? -7.501 1.257 -14.459 1.00 95.31 353 PRO A O 1
ATOM 2750 N N . THR A 1 354 ? -5.824 0.982 -15.955 1.00 95.81 354 THR A N 1
ATOM 2751 C CA . THR A 1 354 ? -5.523 2.394 -16.227 1.00 95.81 354 THR A CA 1
ATOM 2752 C C . THR A 1 354 ? -5.349 2.626 -17.730 1.00 95.81 354 THR A C 1
ATOM 2754 O O . THR A 1 354 ? -5.156 1.684 -18.506 1.00 95.81 354 THR A O 1
ATOM 2757 N N . ASP A 1 355 ? -5.401 3.892 -18.155 1.00 94.88 355 ASP A N 1
ATOM 2758 C CA . ASP A 1 355 ? -5.110 4.254 -19.546 1.00 94.88 355 ASP A CA 1
ATOM 2759 C C . ASP A 1 355 ? -3.637 4.014 -19.900 1.00 94.88 355 ASP A C 1
ATOM 2761 O O . ASP A 1 355 ? -3.340 3.627 -21.031 1.00 94.88 355 ASP A O 1
ATOM 2765 N N . TYR A 1 356 ? -2.718 4.179 -18.942 1.00 96.25 356 TYR A N 1
ATOM 2766 C CA . TYR A 1 356 ? -1.299 3.910 -19.164 1.00 96.25 356 TYR A CA 1
ATOM 2767 C C . TYR A 1 356 ? -1.026 2.414 -19.373 1.00 96.25 356 TYR A C 1
ATOM 2769 O O . TYR A 1 356 ? -0.294 2.047 -20.294 1.00 96.25 356 TYR A O 1
ATOM 2777 N N . GLY A 1 357 ? -1.734 1.541 -18.649 1.00 95.94 357 GLY A N 1
ATOM 2778 C CA . GLY A 1 357 ? -1.686 0.087 -18.830 1.00 95.94 357 GLY A CA 1
ATOM 2779 C C . GLY A 1 357 ? -2.214 -0.409 -20.183 1.00 95.94 357 GLY A C 1
ATOM 2780 O O . GLY A 1 357 ? -2.160 -1.602 -20.464 1.00 95.94 357 GLY A O 1
ATOM 2781 N N . ARG A 1 358 ? -2.734 0.474 -21.048 1.00 93.81 358 ARG A N 1
ATOM 2782 C CA . ARG A 1 358 ? -3.090 0.154 -22.444 1.00 93.81 358 ARG A CA 1
ATOM 2783 C C . ARG A 1 358 ? -1.944 0.376 -23.430 1.00 93.81 358 ARG A C 1
ATOM 2785 O O . ARG A 1 358 ? -2.106 0.090 -24.618 1.00 93.81 358 ARG A O 1
ATOM 2792 N N . THR A 1 359 ? -0.809 0.892 -22.967 1.00 94.00 359 THR A N 1
ATOM 2793 C CA . THR A 1 359 ? 0.345 1.199 -23.818 1.00 94.00 359 THR A CA 1
ATOM 2794 C C . THR A 1 359 ? 0.946 -0.074 -24.403 1.00 94.00 359 THR A C 1
ATOM 2796 O O . THR A 1 359 ? 1.074 -0.197 -25.625 1.00 94.00 359 THR A O 1
ATOM 2799 N N . ASP A 1 360 ? 1.295 -1.027 -23.540 1.00 94.75 360 ASP A N 1
ATOM 2800 C CA . ASP A 1 360 ? 1.858 -2.318 -23.916 1.00 94.75 360 ASP A CA 1
ATOM 2801 C C . ASP A 1 360 ? 1.738 -3.343 -22.759 1.00 94.75 360 ASP A C 1
ATOM 2803 O O . ASP A 1 360 ? 1.308 -2.978 -21.660 1.00 94.75 360 ASP A O 1
ATOM 2807 N N . PRO A 1 361 ? 2.097 -4.627 -22.972 1.00 95.50 361 PRO A N 1
ATOM 2808 C CA . PRO A 1 361 ? 1.977 -5.657 -21.940 1.00 95.50 361 PRO A CA 1
ATOM 2809 C C . PRO A 1 361 ? 2.824 -5.424 -20.682 1.00 95.50 361 PRO A C 1
ATOM 2811 O O . PRO A 1 361 ? 2.491 -5.968 -19.628 1.00 95.50 361 PRO A O 1
ATOM 2814 N N . LEU A 1 362 ? 3.949 -4.704 -20.790 1.00 97.06 362 LEU A N 1
ATOM 2815 C CA . LEU A 1 362 ? 4.804 -4.403 -19.639 1.00 97.06 362 LEU A CA 1
ATOM 2816 C C . LEU A 1 362 ? 4.075 -3.437 -18.718 1.00 97.06 362 LEU A C 1
ATOM 2818 O O . LEU A 1 362 ? 3.960 -3.712 -17.524 1.00 97.06 362 LEU A O 1
ATOM 2822 N N . GLU A 1 363 ? 3.552 -2.359 -19.299 1.00 98.00 363 GLU A N 1
ATOM 2823 C CA . GLU A 1 363 ? 2.799 -1.353 -18.557 1.00 98.00 363 GLU A CA 1
ATOM 2824 C C . GLU A 1 363 ? 1.512 -1.949 -17.988 1.00 98.00 363 GLU A C 1
ATOM 2826 O O . GLU A 1 363 ? 1.231 -1.771 -16.810 1.00 98.00 363 GLU A O 1
ATOM 2831 N N . ASP A 1 364 ? 0.775 -2.760 -18.756 1.00 98.12 364 ASP A N 1
ATOM 2832 C CA . ASP A 1 364 ? -0.429 -3.445 -18.263 1.00 98.12 364 ASP A CA 1
ATOM 2833 C C . ASP A 1 364 ? -0.155 -4.261 -16.997 1.00 98.12 364 ASP A C 1
ATOM 2835 O O . ASP A 1 364 ? -0.854 -4.137 -15.989 1.00 98.12 364 ASP A O 1
ATOM 2839 N N . MET A 1 365 ? 0.899 -5.080 -17.016 1.00 98.44 365 MET A N 1
ATOM 2840 C CA . MET A 1 365 ? 1.257 -5.903 -15.870 1.00 98.44 365 MET A CA 1
ATOM 2841 C C . MET A 1 365 ? 1.713 -5.052 -14.677 1.00 98.44 365 MET A C 1
ATOM 2843 O O . MET A 1 365 ? 1.310 -5.356 -13.554 1.00 98.44 365 MET A O 1
ATOM 2847 N N . SER A 1 366 ? 2.512 -4.003 -14.892 1.00 98.69 366 SER A N 1
ATOM 2848 C CA . SER A 1 366 ? 2.969 -3.102 -13.823 1.00 98.69 366 SER A CA 1
ATOM 2849 C C . SER A 1 366 ? 1.806 -2.340 -13.178 1.00 98.69 366 SER A C 1
ATOM 2851 O O . SER A 1 366 ? 1.647 -2.370 -11.954 1.00 98.69 366 SER A O 1
ATOM 2853 N N . GLU A 1 367 ? 0.926 -1.764 -13.996 1.00 98.50 367 GLU A N 1
ATOM 2854 C CA . GLU A 1 367 ? -0.288 -1.067 -13.563 1.00 98.50 367 GLU A CA 1
ATOM 2855 C C . GLU A 1 367 ? -1.249 -2.019 -12.840 1.00 98.50 367 GLU A C 1
ATOM 2857 O O . GLU A 1 367 ? -1.829 -1.702 -11.802 1.00 98.50 367 GLU A O 1
ATOM 2862 N N . SER A 1 368 ? -1.381 -3.249 -13.333 1.00 98.62 368 SER A N 1
ATOM 2863 C CA . SER A 1 368 ? -2.194 -4.269 -12.674 1.00 98.62 368 SER A CA 1
ATOM 2864 C C . SER A 1 368 ? -1.626 -4.671 -11.317 1.00 98.62 368 SER A C 1
ATOM 2866 O O . SER A 1 368 ? -2.394 -4.842 -10.373 1.00 98.62 368 SER A O 1
ATOM 2868 N N . VAL A 1 369 ? -0.305 -4.812 -11.181 1.00 98.69 369 VAL A N 1
ATOM 2869 C CA . VAL A 1 369 ? 0.325 -5.149 -9.897 1.00 98.69 369 VAL A CA 1
ATOM 2870 C C . VAL A 1 369 ? 0.155 -4.022 -8.880 1.00 98.69 369 VAL A C 1
ATOM 2872 O O . VAL A 1 369 ? -0.197 -4.310 -7.734 1.00 98.69 369 VAL A O 1
ATOM 2875 N N . MET A 1 370 ? 0.331 -2.754 -9.268 1.00 97.94 370 MET A N 1
ATOM 2876 C CA . MET A 1 370 ? 0.098 -1.654 -8.327 1.00 97.94 370 MET A CA 1
ATOM 2877 C C . MET A 1 370 ? -1.374 -1.585 -7.895 1.00 97.94 370 MET A C 1
ATOM 2879 O O . MET A 1 370 ? -1.659 -1.430 -6.707 1.00 97.94 370 MET A O 1
ATOM 2883 N N . MET A 1 371 ? -2.312 -1.798 -8.825 1.00 98.31 371 MET A N 1
ATOM 2884 C CA . MET A 1 371 ? -3.744 -1.799 -8.524 1.00 98.31 371 MET A CA 1
ATOM 2885 C C . MET A 1 371 ? -4.130 -2.994 -7.655 1.00 98.31 371 MET A C 1
ATOM 2887 O O . MET A 1 371 ? -4.934 -2.848 -6.747 1.00 98.31 371 MET A O 1
ATOM 2891 N N . TYR A 1 372 ? -3.507 -4.158 -7.841 1.00 98.44 372 TYR A N 1
ATOM 2892 C CA . TYR A 1 372 ? -3.724 -5.319 -6.977 1.00 98.44 372 TYR A CA 1
ATOM 2893 C C . TYR A 1 372 ? -3.401 -5.028 -5.504 1.00 98.44 372 TYR A C 1
ATOM 2895 O O . TYR A 1 372 ? -4.063 -5.555 -4.614 1.00 98.44 372 TYR A O 1
ATOM 2903 N N . VAL A 1 373 ? -2.400 -4.189 -5.237 1.00 98.19 373 VAL A N 1
ATOM 2904 C CA . VAL A 1 373 ? -1.998 -3.844 -3.870 1.00 98.19 373 VAL A CA 1
ATOM 2905 C C . VAL A 1 373 ? -2.803 -2.660 -3.325 1.00 98.19 373 VAL A C 1
ATOM 2907 O O . VAL A 1 373 ? -3.291 -2.733 -2.196 1.00 98.19 373 VAL A O 1
ATOM 2910 N N . TYR A 1 374 ? -2.991 -1.594 -4.108 1.00 97.38 374 TYR A N 1
ATOM 2911 C CA . TYR A 1 374 ? -3.556 -0.325 -3.622 1.00 97.38 374 TYR A CA 1
ATOM 2912 C C . TYR A 1 374 ? -5.046 -0.103 -3.927 1.00 97.38 374 TYR A C 1
ATOM 2914 O O . TYR A 1 374 ? -5.697 0.630 -3.188 1.00 97.38 374 TYR A O 1
ATOM 2922 N N . ASP A 1 375 ? -5.613 -0.767 -4.937 1.00 97.44 375 ASP A N 1
ATOM 2923 C C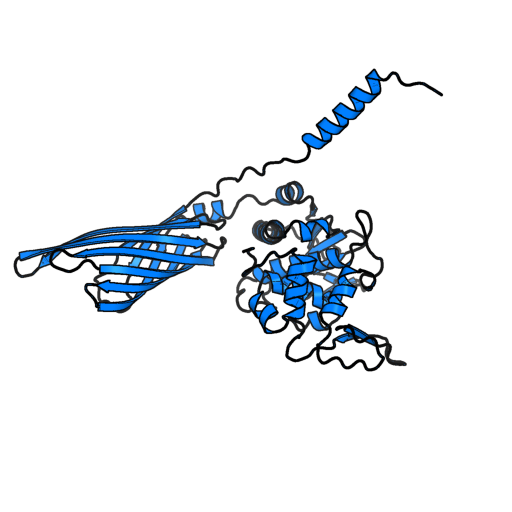A . ASP A 1 375 ? -7.060 -0.791 -5.222 1.00 97.44 375 ASP A CA 1
ATOM 2924 C C . ASP A 1 375 ? -7.513 -2.186 -5.736 1.00 97.44 375 ASP A C 1
ATOM 2926 O O . ASP A 1 375 ? -7.973 -2.354 -6.877 1.00 97.44 375 ASP A O 1
ATOM 2930 N N . PRO A 1 376 ? -7.339 -3.241 -4.906 1.00 97.56 376 PRO A N 1
ATOM 2931 C CA . PRO A 1 376 ? -7.595 -4.623 -5.309 1.00 97.56 376 PRO A CA 1
ATOM 2932 C C . PRO A 1 376 ? -9.038 -4.857 -5.738 1.00 97.56 376 PRO A C 1
ATOM 2934 O O . PRO A 1 376 ? -9.294 -5.718 -6.580 1.00 97.56 376 PRO A O 1
ATOM 2937 N N . GLN A 1 377 ? -9.984 -4.125 -5.145 1.00 96.56 377 GLN A N 1
ATOM 2938 C CA . GLN A 1 377 ? -11.402 -4.282 -5.432 1.00 96.56 377 GLN A CA 1
ATOM 2939 C C . GLN A 1 377 ? -11.721 -3.796 -6.848 1.00 96.56 377 GLN A C 1
ATOM 2941 O O . GLN A 1 377 ? -12.319 -4.550 -7.615 1.00 96.56 377 GLN A O 1
ATOM 2946 N N . ARG A 1 378 ? -11.235 -2.610 -7.249 1.00 96.19 378 ARG A N 1
ATOM 2947 C CA . ARG A 1 378 ? -11.406 -2.118 -8.624 1.00 96.19 378 ARG A CA 1
ATOM 2948 C C . ARG A 1 378 ? -10.775 -3.052 -9.649 1.00 96.19 378 ARG A C 1
ATOM 2950 O O . ARG A 1 378 ? -11.379 -3.283 -10.697 1.00 96.19 378 ARG A O 1
ATOM 2957 N N . LEU A 1 379 ? -9.590 -3.602 -9.367 1.00 97.56 379 LEU A N 1
ATOM 2958 C CA . LEU A 1 379 ? -8.956 -4.564 -10.273 1.00 97.56 379 LEU A CA 1
ATOM 2959 C C . LEU A 1 379 ? -9.754 -5.872 -10.356 1.00 97.56 379 LEU A C 1
ATOM 2961 O O . LEU A 1 379 ? -9.938 -6.413 -11.441 1.00 97.56 379 LEU A O 1
ATOM 2965 N N . ARG A 1 380 ? -10.245 -6.385 -9.225 1.00 97.06 380 ARG A N 1
ATOM 2966 C CA . ARG A 1 380 ? -11.049 -7.612 -9.177 1.00 97.06 380 ARG A CA 1
ATOM 2967 C C . ARG A 1 380 ? -12.355 -7.473 -9.957 1.00 97.06 380 ARG A C 1
ATOM 2969 O O . ARG A 1 380 ? -12.734 -8.418 -10.644 1.00 97.06 380 ARG A O 1
ATOM 2976 N N . ASP A 1 381 ? -13.015 -6.323 -9.849 1.00 96.00 381 ASP A N 1
ATOM 2977 C CA . ASP A 1 381 ? -14.320 -6.082 -10.465 1.00 96.00 381 ASP A CA 1
ATOM 2978 C C . ASP A 1 381 ? -14.227 -5.869 -11.981 1.00 96.00 381 ASP A C 1
ATOM 2980 O O . ASP A 1 381 ? -15.080 -6.362 -12.715 1.00 96.00 381 ASP A O 1
ATOM 2984 N N . ASN A 1 382 ? -13.184 -5.179 -12.456 1.00 95.06 382 ASN A N 1
ATOM 2985 C CA . ASN A 1 382 ? -13.033 -4.840 -13.879 1.00 95.06 382 ASN A CA 1
ATOM 2986 C C . ASN A 1 382 ? -12.113 -5.800 -14.653 1.00 95.06 382 ASN A C 1
ATOM 2988 O O . ASN A 1 382 ? -12.168 -5.856 -15.884 1.00 95.06 382 ASN A O 1
ATOM 2992 N N . SER A 1 383 ? -11.245 -6.528 -13.943 1.00 95.69 383 SER A N 1
ATOM 2993 C CA . SER A 1 383 ? -10.164 -7.324 -14.535 1.00 95.69 383 SER A CA 1
ATOM 2994 C C . SER A 1 383 ? -9.824 -8.588 -13.721 1.00 95.69 383 SER A C 1
ATOM 2996 O O . SER A 1 383 ? -8.663 -8.813 -13.356 1.00 95.69 383 SER A O 1
ATOM 2998 N N . PRO A 1 384 ? -10.802 -9.468 -13.431 1.00 95.75 384 PRO A N 1
ATOM 2999 C CA . PRO A 1 384 ? -10.611 -10.657 -12.603 1.00 95.75 384 PRO A CA 1
ATOM 3000 C C . PRO A 1 384 ? -9.506 -11.602 -13.100 1.00 95.75 384 PRO A C 1
ATOM 3002 O O . PRO A 1 384 ? -8.901 -12.293 -12.279 1.00 95.75 384 PRO A O 1
ATOM 3005 N N . LEU A 1 385 ? -9.206 -11.656 -14.404 1.00 95.12 385 LEU A N 1
ATOM 3006 C CA . LEU A 1 385 ? -8.106 -12.489 -14.912 1.00 95.12 385 LEU A CA 1
ATOM 3007 C C . LEU A 1 385 ? -6.740 -11.932 -14.490 1.00 95.12 385 LEU A C 1
ATOM 3009 O O . LEU A 1 385 ? -5.921 -12.678 -13.952 1.00 95.12 385 LEU A O 1
ATOM 3013 N N . ARG A 1 386 ? -6.533 -10.614 -14.636 1.00 97.31 386 ARG A N 1
ATOM 3014 C CA . ARG A 1 386 ? -5.336 -9.908 -14.140 1.00 97.31 386 ARG A CA 1
ATOM 3015 C C . ARG A 1 386 ? -5.198 -10.077 -12.631 1.00 97.31 386 ARG A C 1
ATOM 3017 O O . ARG A 1 386 ? -4.142 -10.487 -12.153 1.00 97.31 386 ARG A O 1
ATOM 3024 N N . TYR A 1 387 ? -6.291 -9.845 -11.901 1.00 97.94 387 TYR A N 1
ATOM 3025 C CA . TYR A 1 387 ? -6.347 -10.002 -10.449 1.00 97.94 387 TYR A CA 1
ATOM 3026 C C . TYR A 1 387 ? -5.888 -11.398 -10.000 1.00 97.94 387 TYR A C 1
ATOM 3028 O O . TYR A 1 387 ? -4.992 -11.530 -9.166 1.00 97.94 387 TYR A O 1
ATOM 3036 N N . ASN A 1 388 ? -6.481 -12.453 -10.570 1.00 97.62 388 ASN A N 1
ATOM 3037 C CA . ASN A 1 388 ? -6.167 -13.827 -10.181 1.00 97.62 388 ASN A CA 1
ATOM 3038 C C . ASN A 1 388 ? -4.745 -14.229 -10.580 1.00 97.62 388 ASN A C 1
ATOM 3040 O O . ASN A 1 388 ? -4.060 -14.875 -9.788 1.00 97.62 388 ASN A O 1
ATOM 3044 N N . PHE A 1 389 ? -4.272 -13.811 -11.758 1.00 98.00 389 PHE A N 1
ATOM 3045 C CA . PHE A 1 389 ? -2.894 -14.070 -12.162 1.00 98.00 389 PHE A CA 1
ATOM 3046 C C . PHE A 1 389 ? -1.898 -13.461 -11.171 1.00 98.00 389 PHE A C 1
ATOM 3048 O O . PHE A 1 389 ? -0.983 -14.148 -10.725 1.00 98.00 389 PHE A O 1
ATOM 3055 N N . ILE A 1 390 ? -2.085 -12.196 -10.786 1.00 98.56 390 ILE A N 1
ATOM 3056 C CA . ILE A 1 390 ? -1.176 -11.509 -9.861 1.00 98.56 390 ILE A CA 1
ATOM 3057 C C . ILE A 1 390 ? -1.186 -12.188 -8.494 1.00 98.56 390 ILE A C 1
ATOM 3059 O O . ILE A 1 390 ? -0.116 -12.514 -7.971 1.00 98.56 390 ILE A O 1
ATOM 3063 N N . LYS A 1 391 ? -2.376 -12.471 -7.952 1.00 98.31 391 LYS A N 1
ATOM 3064 C CA . LYS A 1 391 ? -2.525 -13.201 -6.690 1.00 98.31 391 LYS A CA 1
ATOM 3065 C C . LYS A 1 391 ? -1.742 -14.508 -6.715 1.00 98.31 391 LYS A C 1
ATOM 3067 O O . LYS A 1 391 ? -0.908 -14.737 -5.843 1.00 98.31 391 LYS A O 1
ATOM 3072 N N . ASP A 1 392 ? -1.984 -15.348 -7.715 1.00 98.00 392 ASP A N 1
ATOM 3073 C CA . ASP A 1 392 ? -1.507 -16.729 -7.700 1.00 98.00 392 ASP A CA 1
ATOM 3074 C C . ASP A 1 392 ? -0.055 -16.862 -8.186 1.00 98.00 392 ASP A C 1
ATOM 3076 O O . ASP A 1 392 ? 0.718 -17.623 -7.605 1.00 98.00 392 ASP A O 1
ATOM 3080 N N . GLN A 1 393 ? 0.332 -16.123 -9.231 1.00 97.94 393 GLN A N 1
ATOM 3081 C CA . GLN A 1 393 ? 1.626 -16.285 -9.909 1.00 97.94 393 GLN A CA 1
ATOM 3082 C C . GLN A 1 393 ? 2.709 -15.323 -9.413 1.00 97.94 393 GLN A C 1
ATOM 3084 O O . GLN A 1 393 ? 3.888 -15.666 -9.473 1.00 97.94 393 GLN A O 1
ATOM 3089 N N . ILE A 1 394 ? 2.338 -14.137 -8.921 1.00 98.06 394 ILE A N 1
ATOM 3090 C CA . ILE A 1 394 ? 3.305 -13.110 -8.497 1.00 98.06 394 ILE A CA 1
ATOM 3091 C C . ILE A 1 394 ? 3.383 -13.028 -6.968 1.00 98.06 394 ILE A C 1
ATOM 3093 O O . ILE A 1 394 ? 4.472 -13.041 -6.394 1.00 98.06 394 ILE A O 1
ATOM 3097 N N . PHE A 1 395 ? 2.231 -12.986 -6.296 1.00 98.12 395 PHE A N 1
ATOM 3098 C CA . PHE A 1 395 ? 2.147 -12.775 -4.848 1.00 98.12 395 PHE A CA 1
ATOM 3099 C C . PHE A 1 395 ? 2.005 -14.072 -4.038 1.00 98.12 395 PHE A C 1
ATOM 3101 O O . PHE A 1 395 ? 1.992 -14.035 -2.806 1.00 98.12 395 PHE A O 1
ATOM 3108 N N . GLY A 1 396 ? 1.941 -15.233 -4.700 1.00 96.81 396 GLY A N 1
ATOM 3109 C CA . GLY A 1 396 ? 1.898 -16.542 -4.041 1.00 96.81 396 GLY A CA 1
ATOM 3110 C C . GLY A 1 396 ? 0.677 -16.734 -3.134 1.00 96.81 396 GLY A C 1
ATOM 3111 O O . GLY A 1 396 ? 0.785 -17.356 -2.078 1.00 96.81 396 GLY A O 1
ATOM 3112 N N . GLY A 1 397 ? -0.463 -16.163 -3.519 1.00 97.06 397 GLY A N 1
ATOM 3113 C CA . GLY A 1 397 ? -1.734 -16.221 -2.802 1.00 97.06 397 GLY A CA 1
ATOM 3114 C C . GLY A 1 397 ? -1.959 -15.103 -1.780 1.00 97.06 397 GLY A C 1
ATOM 3115 O O . GLY A 1 397 ? -3.023 -15.078 -1.170 1.00 97.06 397 GLY A O 1
ATOM 3116 N N . ALA A 1 398 ? -0.998 -14.196 -1.563 1.00 96.81 398 ALA A N 1
ATOM 3117 C CA . ALA A 1 398 ? -1.180 -13.076 -0.637 1.00 96.81 398 ALA A CA 1
ATOM 3118 C C . ALA A 1 398 ? -2.216 -12.074 -1.173 1.00 96.81 398 ALA A C 1
ATOM 3120 O O . ALA A 1 398 ? -2.084 -11.607 -2.304 1.00 96.81 398 ALA A O 1
ATOM 3121 N N . GLU A 1 399 ? -3.216 -11.732 -0.358 1.00 97.06 399 GLU A N 1
ATOM 3122 C CA . GLU A 1 399 ? -4.242 -10.729 -0.667 1.00 97.06 399 GLU A CA 1
ATOM 3123 C C . GLU A 1 399 ? -3.962 -9.405 0.047 1.00 97.06 399 GLU A C 1
ATOM 3125 O O . GLU A 1 399 ? -3.291 -9.376 1.079 1.00 97.06 399 GLU A O 1
ATOM 3130 N N . TYR A 1 400 ? -4.492 -8.317 -0.511 1.00 95.44 400 TYR A N 1
ATOM 3131 C CA . TYR A 1 400 ? -4.253 -6.956 -0.040 1.00 95.44 400 TYR A CA 1
ATOM 3132 C C . TYR A 1 400 ? -5.556 -6.185 0.132 1.00 95.44 400 TYR A C 1
ATOM 3134 O O . TYR A 1 400 ? -6.595 -6.527 -0.442 1.00 95.44 400 TYR A O 1
ATOM 3142 N N . GLU A 1 401 ? -5.477 -5.127 0.926 1.00 91.75 401 GLU A N 1
ATOM 3143 C CA . GLU A 1 401 ? -6.460 -4.060 1.027 1.00 91.75 401 GLU A CA 1
ATOM 3144 C C . GLU A 1 401 ? -5.730 -2.743 1.255 1.00 91.75 401 GLU A C 1
ATOM 3146 O O . GLU A 1 401 ? -5.054 -2.564 2.263 1.00 91.75 401 GLU A O 1
ATOM 3151 N N . ASN A 1 402 ? -5.843 -1.846 0.273 1.00 90.12 402 ASN A N 1
ATOM 3152 C CA . ASN A 1 402 ? -5.304 -0.488 0.322 1.00 90.12 402 ASN A CA 1
ATOM 3153 C C . ASN A 1 402 ? -3.824 -0.407 0.756 1.00 90.12 402 ASN A C 1
ATOM 3155 O O . ASN A 1 402 ? -3.441 0.404 1.597 1.00 90.12 402 ASN A O 1
ATOM 3159 N N . GLY A 1 403 ? -2.977 -1.263 0.184 1.00 88.81 403 GLY A N 1
ATOM 3160 C CA . GLY A 1 403 ? -1.545 -1.290 0.466 1.00 88.81 403 GLY A CA 1
ATOM 3161 C C . GLY A 1 403 ? -1.122 -2.177 1.631 1.00 88.81 403 GLY A C 1
ATOM 3162 O O . GLY A 1 403 ? 0.076 -2.345 1.821 1.00 88.81 403 GLY A O 1
ATOM 3163 N N . THR A 1 404 ? -2.056 -2.767 2.378 1.00 87.50 404 THR A N 1
ATOM 3164 C CA . THR A 1 404 ? -1.755 -3.660 3.505 1.00 87.50 404 THR A CA 1
ATOM 3165 C C . THR A 1 404 ? -2.111 -5.096 3.162 1.00 87.50 404 THR A C 1
ATOM 3167 O O . THR A 1 404 ? -3.179 -5.370 2.608 1.00 87.50 404 THR A O 1
ATOM 3170 N N . ARG A 1 405 ? -1.222 -6.033 3.488 1.00 89.75 405 ARG A N 1
ATOM 3171 C CA . ARG A 1 405 ? -1.475 -7.464 3.314 1.00 89.75 405 ARG A CA 1
ATOM 3172 C C . ARG A 1 405 ? -2.509 -7.978 4.332 1.00 89.75 405 ARG A C 1
ATOM 3174 O O . ARG A 1 405 ? -2.397 -7.678 5.518 1.00 89.75 405 ARG A O 1
ATOM 3181 N N . LYS A 1 406 ? -3.486 -8.769 3.869 1.00 88.12 406 LYS A N 1
ATOM 3182 C CA . LYS A 1 406 ? -4.544 -9.392 4.693 1.00 88.12 406 LYS A CA 1
ATOM 3183 C C . LYS A 1 406 ? -4.088 -10.611 5.488 1.00 88.12 406 LYS A C 1
ATOM 3185 O O . LYS A 1 406 ? -3.225 -11.373 4.982 1.00 88.12 406 LYS A O 1
#

Foldseek 3Di:
DDDDDPVVVVVVVVVVVVVVVPPPDPPPPPPPQDKWKKWWFKFAPPDPPDGGFIKIWIAGLCKFKIKIWTFDWDWDQDPVRDIKIKTWTKIWIWIWNHDAFTKTKTKMWTWIDIVPFFIKIKIFIWMWTDHLVFKIKTKTWIWIDGDPDIDIGMMIMMIGTPSVNSVVSLPPVLDQVVCCVPLVAREDQDDDLQAGDDDDSLLSSLQVLLVVQAAPLQSVQFQARYEYEHAFDQDPVRDTDQQDQWAQDQVHSYIYGHPNCQDDDLDPPRPRSSLSVSLSSQLRRLLRNLQDDDNPHGDPDSVPRPLLVVLQQLLFDPPPDPPVPPRRQKDWDPDPPPGIAIQGDDDQQADQLDPQLRRHSSNSLSSLLSCQAQPVPSCCRRHVSSNVSCCVPNRVNWHYYRSHTD

Sequence (406 aa):
MMKFKPKFQFLVIFSILITLFFSSTNLVLAQGSQSITATGQIWRPDASEFYNLPFTLVFSPAGGDVNGGVNWYQEFTEADGSIISINTNWVFTGTFTGGDGGTVTGTMSGTAEIKGYPTFYYSGPWHGNLYANGIGEGVYDATVQAAGESSSGQFTWEISYPADAFSAGLNQNISAEYITATYGITVANEAAPGGKKPWTDHELGLLNDVLKELPAAFFNNISITSIVRAVEYIDTAGQPDPTTFGVFRPKSNTIEIFDYANIAYDFQDDPFGDKQFKATILHELTHSLQYKKDEYSNFDNPYKSPLLQSYMDATTPLTAVDTGIWESGWTYFEKRGEGGGWKSFEDEANQSPTDYGRTDPLEDMSESVMMYVYDPQRLRDNSPLRYNFIKDQIFGGAEYENGTRK

Radius of gyration: 27.89 Å; chains: 1; bounding box: 86×56×89 Å